Protein AF-A0A8T3ZNH2-F1 (afdb_monomer_lite)

Secondary structure (DSSP, 8-state):
-HHHHHHHHHHHHHHHHHHHHHHTTS-HHHHHHHHHHHHHHHHHHHHHHHHHHHHH---HHHHHHHHHHHHHHHHHHHHHHHHHHIIIII----SS-HHHHHHHHHHHHHHHHHHHHHGGGTTTS-HHHHHHHHHHHHHHHHHHHHHHHHH--S-HHHHHHHHHHHHHHHHHHHHHHHHHHHS-GGG-HHHHHHHHHHHHHHHHHHHHHHHHHTT---TT-GGGHHHHHHHHHHHHHHHHHHH-HHHHHHHHH--HHHHTT----HHHHHHHHHHHHHHHHHHHHHHHHTT-GGGS-HHHHHHHHHHHHHHHHHHHHHHHHHHHHHHHHHHHHHHHHHHHT---TTHHHHHHHHHHHHHHHHHHHHHHHHHHHHHHHHHHHHHHHHHHHHHHHTT--PEEE---EEEEETTS-B--S--B--PPTTPEEEEEEEPPTT--HHHHHHHHHHHH---EEEEEGGGGTPSSTTSEEEEESSHHHHHHHHTTT-SS----EEEEEE-SS--SSEEEEE--PPPTT--SEEEEEEEETTTTEEEEEEEEE-SGGG--HHHHHHHHHHHHHHHTT---BSSTTSTTSSEEEGGG-SB-HHHHHHHHHHHTT---SSB----

Radius of gyration: 33.75 Å; chains: 1; bounding box: 76×54×116 Å

Sequence (615 aa):
MAYRHNKILIFSLISIVVVIIAINFAEREITDLVANLLYIPVNLFFVITSVILTIRTKEKALRKFLVFYSVAAISWFVAEQYWTVLELVYHEEVFPSLADLFYLLGYVGLFGALVNIVFPRLRQISIDVKLLGIAISIFLLIPSIILTSTVLESDPLARGLSLSYPILDSGLLWFASVILMGFTWKKNELMHYLTFGILFFIIADTYFVVSSIDETYYVGNPFEIFWFWSYILFAFVAYRGIESASIFDNILKRTDADVRKVRFPLKYRIFLTTGTVVVTSMITISLLNSFKFSLLSPNEERVIIPAIYVSLIFVSISTITGLLFSKKHALLKSESEHVLTREIPSAQYEFTRIEKQIQILETRNKRNSTITLLGLIILAGVLITYSSLSFIESSESSRLAAGRFVIENLKGDKISTWVTWHVPKDEQLQVTIINSPGLSDERISVIKEAIVSERSIMLENSFVNKYPPNEKSMFYEGWEGALKSISEKTKYPIPTNFLVTTSEKSIGDIIIILSTAREADSTYGFTRSIADEESNQMLKSFITIYNVDSLNQVELAAIVRHEFGHALGLAHSTDSEDLMYPIFHSTHAVISECDLDAIISLYNGAKSTEVVCRH

Foldseek 3Di:
DVVVLVVVLVVLLVVLLCQLVVCVVPDQLSLQVVLLVVLQVLLVLLLVLLVVLLVPDPDPLVVQLSVLSNQLSVLLNVLSVVVSCCCVPVVDPDPPDPSLVSNVSNLRSNVSNLCSQPVVCVVLADPVLLVVLLLLLVLQLLVQLLLLVLQDDDDPVSSVSSSVLSNSL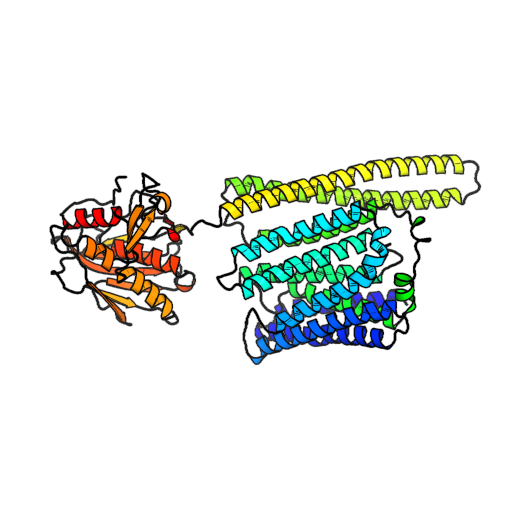SVLSSSLSCLLLVDDCVQQVLSPLQSQLSLLVSLLSLLCSLCVSVVNDDRSPSSCSSNSSSSSSSSSSSNVCVVPVVSVVCSNVDDPPVSVPPPPPSLLSLLVSLVSSLVSVVSSVVSVVVHDPVPDDPVCCVPLVVLLVVLSVLSVVLSVVSVVLSVVLVVLVVVLVVLVPDPDPCSVVSNVVSVVVNVVSVVVSVVSSVSNVVSSVVNVVSSVVVSVVVVVVSVFFDWAFADDEFEAEPVRDTDLWFAAAQDPPPDAFEEEEEDDPPDDPVLVVLLVCQAQPLDKDWDQCCLLVHPPRRHTDIWASHPLNLCVVCQVLAPGGHRNHYHYYYDNDPDTAEYEYEELAADPVRHFKYKYWYAHPVVSYTRHMYMYGYNSVPDDSLQSSLNSNQNVLVVRRAAAEPDASASRHSTYGSSSSTHGVLSSVRSRCSSNPHTDSYRYDDD

Structure (mmCIF, N/CA/C/O backbone):
data_AF-A0A8T3ZNH2-F1
#
_entry.id   AF-A0A8T3ZNH2-F1
#
loop_
_atom_site.group_PDB
_atom_site.id
_atom_site.type_symbol
_atom_site.label_atom_id
_atom_site.label_alt_id
_atom_site.label_comp_id
_atom_site.label_asym_id
_atom_site.label_entity_id
_atom_site.label_seq_id
_atom_site.pdbx_PDB_ins_code
_atom_site.Cartn_x
_atom_site.Cartn_y
_atom_site.Cartn_z
_atom_site.occupancy
_atom_site.B_iso_or_equiv
_atom_site.auth_seq_id
_atom_site.auth_comp_id
_atom_site.auth_asym_id
_atom_site.auth_atom_id
_atom_site.pdbx_PDB_model_num
ATOM 1 N N . MET A 1 1 ? -21.502 -16.708 33.341 1.00 50.91 1 MET A N 1
ATOM 2 C CA . MET A 1 1 ? -21.819 -16.425 31.920 1.00 50.91 1 MET A CA 1
ATOM 3 C C . MET A 1 1 ? -20.663 -15.772 31.172 1.00 50.91 1 MET A C 1
ATOM 5 O O . MET A 1 1 ? -20.176 -16.415 30.258 1.00 50.91 1 MET A O 1
ATOM 9 N N . ALA A 1 2 ? -20.144 -14.598 31.572 1.00 50.53 2 ALA A N 1
ATOM 10 C CA . ALA A 1 2 ? -19.050 -13.897 30.860 1.00 50.53 2 ALA A CA 1
ATOM 11 C C . ALA A 1 2 ? -17.840 -14.786 30.484 1.00 50.53 2 ALA A C 1
ATOM 13 O O . ALA A 1 2 ? -17.381 -14.768 29.347 1.00 50.53 2 ALA A O 1
ATOM 14 N N . TYR A 1 3 ? -17.403 -15.658 31.400 1.00 48.53 3 TYR A N 1
ATOM 15 C CA . TYR A 1 3 ? -16.307 -16.608 31.168 1.00 48.53 3 TYR A CA 1
ATOM 16 C C . TYR A 1 3 ? -16.572 -17.630 30.041 1.00 48.53 3 TYR A C 1
ATOM 18 O O . TYR A 1 3 ? -15.638 -18.075 29.384 1.00 48.53 3 TYR A O 1
ATOM 26 N N . ARG A 1 4 ? -17.836 -17.998 29.782 1.00 59.12 4 ARG A N 1
ATOM 27 C CA . ARG A 1 4 ? -18.210 -18.954 28.725 1.00 59.12 4 ARG A CA 1
ATOM 28 C C . ARG A 1 4 ? -18.182 -18.306 27.338 1.00 59.12 4 ARG A C 1
ATOM 30 O O . ARG A 1 4 ? -17.705 -18.934 26.404 1.00 59.12 4 ARG A O 1
ATOM 37 N N . HIS A 1 5 ? -18.624 -17.054 27.213 1.00 68.69 5 HIS A N 1
ATOM 38 C CA . HIS A 1 5 ? -18.629 -16.341 25.926 1.00 68.69 5 HIS A CA 1
ATOM 39 C C . HIS A 1 5 ? -17.213 -16.013 25.447 1.00 68.69 5 HIS A C 1
ATOM 41 O O . HIS A 1 5 ? -16.916 -16.180 24.270 1.00 68.69 5 HIS A O 1
ATOM 47 N N . ASN A 1 6 ? -16.312 -15.647 26.363 1.00 71.75 6 ASN A N 1
ATOM 48 C CA . ASN A 1 6 ? -14.915 -15.393 26.006 1.00 71.75 6 ASN A CA 1
ATOM 49 C C . ASN A 1 6 ? -14.210 -16.664 25.505 1.00 71.75 6 ASN A C 1
ATOM 51 O O . ASN A 1 6 ? -13.355 -16.571 24.634 1.00 71.75 6 ASN A O 1
ATOM 55 N N . LYS A 1 7 ? -14.598 -17.854 25.991 1.00 68.44 7 LYS A N 1
ATOM 56 C CA . LYS A 1 7 ? -14.098 -19.129 25.450 1.00 68.44 7 LYS A CA 1
ATOM 57 C C . LYS A 1 7 ? -14.568 -19.383 24.021 1.00 68.44 7 LYS A C 1
ATOM 59 O O . LYS A 1 7 ? -13.774 -19.872 23.233 1.00 68.44 7 LYS A O 1
ATOM 64 N N . ILE A 1 8 ? -15.821 -19.048 23.699 1.00 75.12 8 ILE A N 1
ATOM 65 C CA . ILE A 1 8 ? -16.356 -19.187 22.336 1.00 75.12 8 ILE A CA 1
ATOM 66 C C . ILE A 1 8 ? -15.584 -18.273 21.386 1.00 75.12 8 ILE A C 1
ATOM 68 O O . ILE A 1 8 ? -15.091 -18.752 20.376 1.00 75.12 8 ILE A O 1
ATOM 72 N N . LEU A 1 9 ? -15.390 -17.000 21.752 1.00 80.81 9 LEU A N 1
ATOM 73 C CA . LEU A 1 9 ? -14.593 -16.068 20.950 1.00 80.81 9 LEU A CA 1
ATOM 74 C C . LEU A 1 9 ? -13.163 -16.582 20.730 1.00 80.81 9 LEU A C 1
ATOM 76 O O . LEU A 1 9 ? -12.708 -16.649 19.595 1.00 80.81 9 LEU A O 1
ATOM 80 N N . ILE A 1 10 ? -12.464 -16.973 21.802 1.00 72.81 10 ILE A N 1
ATOM 81 C CA . ILE A 1 10 ? -11.091 -17.492 21.704 1.00 72.81 10 ILE A CA 1
ATOM 82 C C . ILE A 1 10 ? -11.045 -18.736 20.811 1.00 72.81 10 ILE A C 1
ATOM 84 O O . ILE A 1 10 ? -10.163 -18.847 19.966 1.00 72.81 10 ILE A O 1
ATOM 88 N N . PHE A 1 11 ? -12.006 -19.649 20.962 1.00 71.69 11 PHE A N 1
ATOM 89 C CA . PHE A 1 11 ? -12.100 -20.839 20.125 1.00 71.69 11 PHE A CA 1
ATOM 90 C C . PHE A 1 11 ? -12.319 -20.485 18.649 1.00 71.69 11 PHE A C 1
ATOM 92 O O . PHE A 1 11 ? -11.639 -21.051 17.799 1.00 71.69 11 PHE A O 1
ATOM 99 N N . SER A 1 12 ? -13.197 -19.527 18.335 1.00 78.12 12 SER A N 1
ATOM 100 C CA . SER A 1 12 ? -13.410 -19.052 16.962 1.00 78.12 12 SER A CA 1
ATOM 101 C C . SER A 1 12 ? -12.141 -18.447 16.359 1.00 78.12 12 SER A C 1
ATOM 103 O O . SER A 1 12 ? -11.773 -18.810 15.247 1.00 78.12 12 SER A O 1
ATOM 105 N N . LEU A 1 13 ? -11.429 -17.591 17.103 1.00 74.12 13 LEU A N 1
ATOM 106 C CA . LEU A 1 13 ? -10.175 -16.983 16.638 1.00 74.12 13 LEU A CA 1
ATOM 107 C C . LEU A 1 13 ? -9.089 -18.040 16.376 1.00 74.12 13 LEU A C 1
ATOM 109 O O . LEU A 1 13 ? -8.424 -17.983 15.345 1.00 74.12 13 LEU A O 1
ATOM 113 N N . ILE A 1 14 ? -8.938 -19.022 17.275 1.00 68.38 14 ILE A N 1
ATOM 114 C CA . ILE A 1 14 ? -7.989 -20.138 17.110 1.00 68.38 14 ILE A CA 1
ATOM 115 C C . ILE A 1 14 ? -8.393 -21.030 15.932 1.00 68.38 14 ILE A C 1
ATOM 117 O O . ILE A 1 14 ? -7.526 -21.484 15.194 1.00 68.38 14 ILE A O 1
ATOM 121 N N . SER A 1 15 ? -9.691 -21.267 15.732 1.00 74.25 15 SER A N 1
ATOM 122 C CA . SER A 1 15 ? -10.180 -22.103 14.630 1.00 74.25 15 SER A CA 1
ATOM 123 C C . SER A 1 15 ? -9.799 -21.517 13.271 1.00 74.25 15 SER A C 1
ATOM 125 O O . SER A 1 15 ? -9.337 -22.2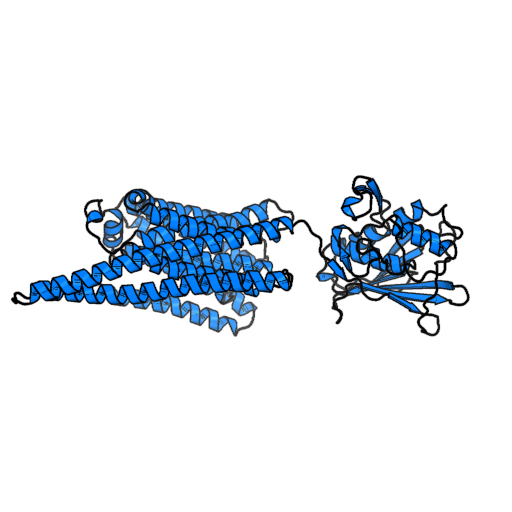63 12.418 1.00 74.25 15 SER A O 1
ATOM 127 N N . ILE A 1 16 ? -9.903 -20.193 13.094 1.00 81.62 16 ILE A N 1
ATOM 128 C CA . ILE A 1 16 ? -9.435 -19.516 11.873 1.00 81.62 16 ILE A CA 1
ATOM 129 C C . ILE A 1 16 ? -7.939 -19.735 11.654 1.00 81.62 16 ILE A C 1
ATOM 131 O O . ILE A 1 16 ? -7.541 -20.110 10.559 1.00 81.62 16 ILE A O 1
ATOM 135 N N . VAL A 1 17 ? -7.115 -19.563 12.694 1.00 70.31 17 VAL A N 1
ATOM 136 C CA . VAL A 1 17 ? -5.662 -19.787 12.592 1.00 70.31 17 VAL A CA 1
ATOM 137 C C . VAL A 1 17 ? -5.364 -21.211 12.139 1.00 70.31 17 VAL A C 1
ATOM 139 O O . VAL A 1 17 ? -4.562 -21.414 11.235 1.00 70.31 17 VAL A O 1
ATOM 142 N N . VAL A 1 18 ? -6.019 -22.199 12.753 1.00 68.19 18 VAL A N 1
ATOM 143 C CA . VAL A 1 18 ? -5.822 -23.611 12.408 1.00 68.19 18 VAL A CA 1
ATOM 144 C C . VAL A 1 18 ? -6.236 -23.883 10.964 1.00 68.19 18 VAL A C 1
ATOM 146 O O . VAL A 1 18 ? -5.489 -24.553 10.261 1.00 68.19 18 VAL A O 1
ATOM 149 N N . VAL A 1 19 ? -7.380 -23.357 10.513 1.00 73.25 19 VAL A N 1
ATOM 150 C CA . VAL A 1 19 ? -7.857 -23.540 9.134 1.00 73.25 19 VAL A CA 1
ATOM 151 C C . VAL A 1 19 ? -6.896 -22.897 8.135 1.00 73.25 19 VAL A C 1
ATOM 153 O O . VAL A 1 19 ? -6.424 -23.600 7.250 1.00 73.25 19 VAL A O 1
ATOM 156 N N . ILE A 1 20 ? -6.547 -21.617 8.306 1.00 73.06 20 ILE A N 1
ATOM 157 C CA . ILE A 1 20 ? -5.672 -20.892 7.370 1.00 73.06 20 ILE A CA 1
ATOM 158 C C . ILE A 1 20 ? -4.276 -21.523 7.303 1.00 73.06 20 ILE A C 1
ATOM 160 O O . ILE A 1 20 ? -3.748 -21.743 6.217 1.00 73.06 20 ILE A O 1
ATOM 164 N N . ILE A 1 21 ? -3.688 -21.896 8.443 1.00 70.12 21 ILE A N 1
ATOM 165 C CA . ILE A 1 21 ? -2.387 -22.576 8.444 1.00 70.12 21 ILE A CA 1
ATOM 166 C C . ILE A 1 21 ? -2.489 -23.952 7.777 1.00 70.12 21 ILE A C 1
ATOM 168 O O . ILE A 1 21 ? -1.598 -24.316 7.018 1.00 70.12 21 ILE A O 1
ATOM 172 N N . ALA A 1 22 ? -3.554 -24.718 8.036 1.00 63.59 22 ALA A N 1
ATOM 173 C CA . ALA A 1 22 ? -3.715 -26.052 7.463 1.00 63.59 22 ALA A CA 1
ATOM 174 C C . ALA A 1 22 ? -3.875 -26.023 5.936 1.00 63.59 22 ALA A C 1
ATOM 176 O O . ALA A 1 22 ? -3.264 -26.850 5.262 1.00 63.59 22 ALA A O 1
ATOM 177 N N . ILE A 1 23 ? -4.653 -25.081 5.389 1.00 70.1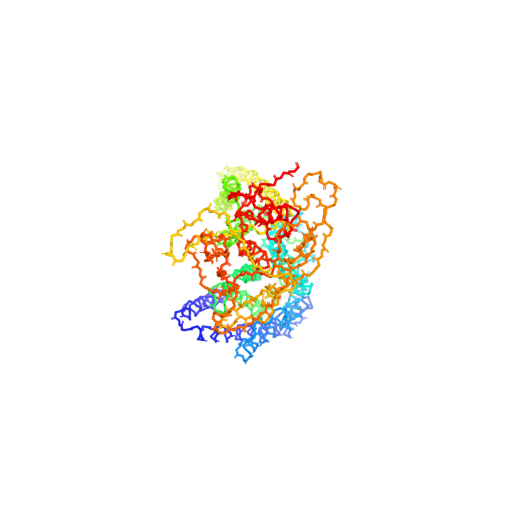2 23 ILE A N 1
ATOM 178 C CA . ILE A 1 23 ? -4.849 -24.985 3.933 1.00 70.12 23 ILE A CA 1
ATOM 179 C C . ILE A 1 23 ? -3.586 -24.537 3.203 1.00 70.12 23 ILE A C 1
ATOM 181 O O . ILE A 1 23 ? -3.370 -24.974 2.086 1.00 70.12 23 ILE A O 1
ATOM 185 N N . ASN A 1 24 ? -2.694 -23.785 3.853 1.00 70.19 24 ASN A N 1
ATOM 186 C CA . ASN A 1 24 ? -1.408 -23.391 3.265 1.00 70.19 24 ASN A CA 1
ATOM 187 C C . ASN A 1 24 ? -0.438 -24.577 3.046 1.00 70.19 24 ASN A C 1
ATOM 189 O O . ASN A 1 24 ? 0.597 -24.408 2.407 1.00 70.19 24 ASN A O 1
ATOM 193 N N . PHE A 1 25 ? -0.749 -25.776 3.557 1.00 69.81 25 PHE A N 1
ATOM 194 C CA . PHE A 1 25 ? -0.047 -27.022 3.209 1.00 69.81 25 PHE A CA 1
ATOM 195 C C . PHE A 1 25 ? -0.713 -27.798 2.059 1.00 69.81 25 PHE A C 1
ATOM 197 O O . PHE A 1 25 ? -0.198 -28.844 1.660 1.00 69.81 25 PHE A O 1
ATOM 204 N N . ALA A 1 26 ? -1.867 -27.341 1.571 1.00 68.25 26 ALA A N 1
ATOM 205 C CA . ALA A 1 26 ? -2.581 -27.934 0.448 1.00 68.25 26 ALA A CA 1
ATOM 206 C C . ALA A 1 26 ? -2.136 -27.311 -0.886 1.00 68.25 26 ALA A C 1
ATOM 208 O O . ALA A 1 26 ? -1.328 -26.385 -0.933 1.00 68.25 26 ALA A O 1
ATOM 209 N N . GLU A 1 27 ? -2.667 -27.840 -1.989 1.00 67.69 27 GLU A N 1
ATOM 210 C CA . GLU A 1 27 ? -2.472 -27.251 -3.313 1.00 67.69 27 GLU A CA 1
ATOM 211 C C . GLU A 1 27 ? -3.106 -25.854 -3.405 1.00 67.69 27 GLU A C 1
ATOM 213 O O . GLU A 1 27 ? -4.037 -25.512 -2.665 1.00 67.69 27 GLU A O 1
ATOM 218 N N . ARG A 1 28 ? -2.597 -25.047 -4.343 1.00 73.00 28 ARG A N 1
ATOM 219 C CA . ARG A 1 28 ? -2.987 -23.646 -4.532 1.00 73.00 28 ARG A CA 1
ATOM 220 C C . ARG A 1 28 ? -4.496 -23.478 -4.728 1.00 73.00 28 ARG A C 1
ATOM 222 O O . ARG A 1 28 ? -5.126 -22.740 -3.986 1.00 73.00 28 ARG A O 1
ATOM 229 N N . GLU A 1 29 ? -5.077 -24.271 -5.622 1.00 74.06 29 GLU A N 1
ATOM 230 C CA . GLU A 1 29 ? -6.511 -24.246 -5.937 1.00 74.06 29 GLU A CA 1
ATOM 231 C C . GLU A 1 29 ? -7.395 -24.540 -4.709 1.00 74.06 29 GLU A C 1
ATOM 233 O O . GLU A 1 29 ? -8.435 -23.916 -4.504 1.00 74.06 29 GLU A O 1
ATOM 238 N N . ILE A 1 30 ? -6.955 -25.453 -3.833 1.00 73.00 30 ILE A N 1
ATOM 239 C CA . ILE A 1 30 ? -7.661 -25.769 -2.582 1.00 73.00 30 ILE A CA 1
ATOM 240 C C . ILE A 1 30 ? -7.553 -24.600 -1.597 1.00 73.00 30 ILE A C 1
ATOM 242 O O . ILE A 1 30 ? -8.507 -24.317 -0.871 1.00 73.00 30 ILE A O 1
ATOM 246 N N . THR A 1 31 ? -6.404 -23.925 -1.565 1.00 72.06 31 THR A N 1
ATOM 247 C CA . THR A 1 31 ? -6.176 -22.754 -0.709 1.00 72.06 31 THR A CA 1
ATOM 248 C C . THR A 1 31 ? -7.115 -21.616 -1.097 1.00 72.06 31 THR A C 1
ATOM 250 O O . THR A 1 31 ? -7.853 -21.132 -0.235 1.00 72.06 31 THR A O 1
ATOM 253 N N . ASP A 1 32 ? -7.159 -21.272 -2.386 1.00 74.94 32 ASP A N 1
ATOM 254 C CA . ASP A 1 32 ? -7.989 -20.191 -2.931 1.00 74.94 32 ASP A CA 1
ATOM 255 C C . ASP A 1 32 ? -9.479 -20.471 -2.695 1.00 74.94 32 ASP A C 1
ATOM 257 O O . ASP A 1 32 ? -10.217 -19.622 -2.186 1.00 74.94 32 ASP A O 1
ATOM 261 N N . LEU A 1 33 ? -9.913 -21.708 -2.964 1.00 80.25 33 LEU A N 1
ATOM 262 C CA . LEU A 1 33 ? -11.291 -22.142 -2.753 1.00 80.25 33 LEU A CA 1
ATOM 263 C C . LEU A 1 33 ? -11.702 -22.068 -1.278 1.00 80.25 33 LEU A C 1
ATOM 265 O O . LEU A 1 33 ? -12.761 -21.528 -0.950 1.00 80.25 33 LEU A O 1
ATOM 269 N N . VAL A 1 34 ? -10.904 -22.639 -0.370 1.00 75.94 34 VAL A N 1
ATOM 270 C CA . VAL A 1 34 ? -11.276 -22.702 1.050 1.00 75.94 34 VAL A CA 1
ATOM 271 C C . VAL A 1 34 ? -11.229 -21.318 1.694 1.00 75.94 34 VAL A C 1
ATOM 273 O O . VAL A 1 34 ? -12.114 -21.015 2.496 1.00 75.94 34 VAL A O 1
ATOM 276 N N . ALA A 1 35 ? -10.252 -20.477 1.345 1.00 78.50 35 ALA A N 1
ATOM 277 C CA . ALA A 1 35 ? -10.151 -19.114 1.860 1.00 78.50 35 ALA A CA 1
ATOM 278 C C . ALA A 1 35 ? -11.368 -18.267 1.457 1.00 78.50 35 ALA A C 1
ATOM 280 O O . ALA A 1 35 ? -12.058 -17.738 2.332 1.00 78.50 35 ALA A O 1
ATOM 281 N N . ASN A 1 36 ? -11.718 -18.253 0.168 1.00 84.62 36 ASN A N 1
ATOM 282 C CA . ASN A 1 36 ? -12.907 -17.565 -0.336 1.00 84.62 36 ASN A CA 1
ATOM 283 C C . ASN A 1 36 ? -14.202 -18.063 0.325 1.00 84.62 36 ASN A C 1
ATOM 285 O O . ASN A 1 36 ? -15.022 -17.283 0.818 1.00 84.62 36 ASN A O 1
ATOM 289 N N . LEU A 1 37 ? -14.380 -19.385 0.419 1.00 84.19 37 LEU A N 1
ATOM 290 C CA . LEU A 1 37 ? -15.564 -19.964 1.057 1.00 84.19 37 LEU A CA 1
ATOM 291 C C . LEU A 1 37 ? -15.647 -19.665 2.560 1.00 84.19 37 LEU A C 1
ATOM 293 O O . LEU A 1 37 ? -16.749 -19.663 3.114 1.00 84.19 37 LEU A O 1
ATOM 297 N N . LEU A 1 38 ? -14.521 -19.403 3.233 1.00 85.88 38 LEU A N 1
ATOM 298 C CA . LEU A 1 38 ? -14.485 -19.075 4.658 1.00 85.88 38 LEU A CA 1
ATOM 299 C C . LEU A 1 38 ? -15.029 -17.669 4.949 1.00 85.88 38 LEU A C 1
ATOM 301 O O . LEU A 1 38 ? -15.623 -17.461 6.015 1.00 85.88 38 LEU A O 1
ATOM 305 N N . TYR A 1 39 ? -14.914 -16.724 4.008 1.00 86.88 39 TYR A N 1
ATOM 306 C CA . TYR A 1 39 ? -15.489 -15.381 4.156 1.00 86.88 39 TYR A CA 1
ATOM 307 C C . TYR A 1 39 ? -17.016 -15.408 4.240 1.00 86.88 39 TYR A C 1
ATOM 309 O O . TYR A 1 39 ? -17.599 -14.594 4.961 1.00 86.88 39 TYR A O 1
ATOM 317 N N . ILE A 1 40 ? -17.672 -16.384 3.600 1.00 86.06 40 ILE A N 1
ATOM 318 C CA . ILE A 1 40 ? -19.135 -16.511 3.588 1.00 86.06 40 ILE A CA 1
ATOM 319 C C . ILE A 1 40 ? -19.709 -16.666 5.010 1.00 86.06 40 ILE A C 1
ATOM 321 O O . ILE A 1 40 ? -20.443 -15.777 5.450 1.00 86.06 40 ILE A O 1
ATOM 325 N N . PRO A 1 41 ? -19.417 -17.739 5.779 1.00 84.69 41 PRO A N 1
ATOM 326 C CA . PRO A 1 41 ? -20.001 -17.919 7.106 1.00 84.69 41 PRO A CA 1
ATOM 327 C C . PRO A 1 41 ? -19.541 -16.853 8.108 1.00 84.69 41 PRO A C 1
ATOM 329 O O . PRO A 1 41 ? -20.324 -16.479 8.986 1.00 84.69 41 PRO A O 1
ATOM 332 N N . VAL A 1 42 ? -18.307 -16.347 7.992 1.00 87.81 42 VAL A N 1
ATOM 333 C CA . VAL A 1 42 ? -17.757 -15.337 8.910 1.00 87.81 42 VAL A CA 1
ATOM 334 C C . VAL A 1 42 ? -18.478 -13.997 8.743 1.00 87.81 42 VAL A C 1
ATOM 336 O O . VAL A 1 42 ? -19.018 -13.467 9.721 1.00 87.81 42 VAL A O 1
ATOM 339 N N . ASN A 1 43 ? -18.566 -13.478 7.516 1.00 90.81 43 ASN A N 1
ATOM 340 C CA . ASN A 1 43 ? -19.254 -12.215 7.251 1.00 90.81 43 ASN A CA 1
ATOM 341 C C . ASN A 1 43 ? -20.769 -12.337 7.407 1.00 90.81 43 ASN A C 1
ATOM 343 O O . ASN A 1 43 ? -21.408 -11.445 7.972 1.00 90.81 43 ASN A O 1
ATOM 347 N N . LEU A 1 44 ? -21.359 -13.466 7.007 1.00 88.19 44 LEU A N 1
ATOM 348 C CA . LEU A 1 44 ? -22.786 -13.700 7.204 1.00 88.19 44 LEU A CA 1
ATOM 349 C C . LEU A 1 44 ? -23.157 -13.690 8.694 1.00 88.19 44 LEU A C 1
ATOM 351 O O . LEU A 1 44 ? -24.193 -13.138 9.071 1.00 88.19 44 LEU A O 1
ATOM 355 N N . PHE A 1 45 ? -22.309 -14.238 9.570 1.00 90.44 45 PHE A N 1
ATOM 356 C CA . PHE A 1 45 ? -22.535 -14.167 11.013 1.00 90.44 45 PHE A CA 1
ATOM 357 C C . PHE A 1 45 ? -22.496 -12.723 11.536 1.00 90.44 45 PHE A C 1
ATOM 359 O O . PHE A 1 45 ? -23.325 -12.348 12.377 1.00 90.44 45 PHE A O 1
ATOM 366 N N . PHE A 1 46 ? -21.595 -11.887 11.010 1.00 95.38 46 PHE A N 1
ATOM 367 C CA . PHE A 1 46 ? -21.569 -10.460 11.329 1.00 95.38 46 PHE A CA 1
ATOM 368 C C . PHE A 1 46 ? -22.874 -9.764 10.910 1.00 95.38 46 PHE A C 1
ATOM 370 O O . PHE A 1 46 ? -23.522 -9.137 11.751 1.00 95.38 46 PHE A O 1
ATOM 377 N N . VAL A 1 47 ? -23.326 -9.972 9.669 1.00 96.25 47 VAL A N 1
ATOM 378 C CA . VAL A 1 47 ? -24.592 -9.424 9.148 1.00 96.25 47 VAL A CA 1
ATOM 379 C C . VAL A 1 47 ? -25.786 -9.858 9.997 1.00 96.25 47 VAL A C 1
ATOM 381 O O . VAL A 1 47 ? -26.585 -9.032 10.441 1.00 96.25 47 VAL A O 1
ATOM 384 N N . ILE A 1 48 ? -25.920 -11.160 10.256 1.00 92.56 48 ILE A N 1
ATOM 385 C CA . ILE A 1 48 ? -27.061 -11.709 10.995 1.00 92.56 48 ILE A CA 1
ATOM 386 C C . ILE A 1 48 ? -27.112 -11.117 12.405 1.00 92.56 48 ILE A C 1
ATOM 388 O O . ILE A 1 48 ? -28.168 -10.665 12.855 1.00 92.56 48 ILE A O 1
ATOM 392 N N . THR A 1 49 ? -25.983 -11.096 13.116 1.00 92.50 49 THR A N 1
ATOM 393 C CA . THR A 1 49 ? -25.951 -10.598 14.496 1.00 92.50 49 THR A CA 1
ATOM 394 C C . THR A 1 49 ? -26.207 -9.092 14.571 1.00 92.50 49 THR A C 1
ATOM 396 O O . THR A 1 49 ? -26.980 -8.654 15.430 1.00 92.50 49 THR A O 1
ATOM 399 N N . SER A 1 50 ? -25.642 -8.290 13.663 1.00 94.31 50 SER A N 1
ATOM 400 C CA . SER A 1 50 ? -25.871 -6.841 13.637 1.00 94.31 50 SER A CA 1
ATOM 401 C C . SER A 1 50 ? -27.330 -6.504 13.306 1.00 94.31 50 SER A C 1
ATOM 403 O O . SER A 1 50 ? -27.955 -5.698 14.005 1.00 94.31 50 SER A O 1
ATOM 405 N N . VAL A 1 51 ? -27.919 -7.171 12.309 1.00 94.62 51 VAL A N 1
ATOM 406 C CA . VAL A 1 51 ? -29.302 -6.931 11.869 1.00 94.62 51 VAL A CA 1
ATOM 407 C C . VAL A 1 51 ? -30.306 -7.392 12.925 1.00 94.62 51 VAL A C 1
ATOM 409 O O . VAL A 1 51 ? -31.204 -6.627 13.288 1.00 94.62 51 VAL A O 1
ATOM 412 N N . ILE A 1 52 ? -30.141 -8.595 13.491 1.00 92.00 52 ILE A N 1
ATOM 413 C CA . ILE A 1 52 ? -31.022 -9.091 14.561 1.00 92.00 52 ILE A CA 1
ATOM 414 C C . ILE A 1 52 ? -31.013 -8.128 15.747 1.00 92.00 52 ILE A C 1
ATOM 416 O O . ILE A 1 52 ? -32.078 -7.796 16.278 1.00 92.00 52 ILE A O 1
ATOM 420 N N . LEU A 1 53 ? -29.835 -7.656 16.165 1.00 90.00 53 LEU A N 1
ATOM 421 C CA . LEU A 1 53 ? -29.745 -6.704 17.265 1.00 90.00 53 LEU A CA 1
ATOM 422 C C . LEU A 1 53 ? -30.427 -5.373 16.920 1.00 90.00 53 LEU A C 1
ATOM 424 O O . LEU A 1 53 ? -31.160 -4.833 17.751 1.00 90.00 53 LEU A O 1
ATOM 428 N N . THR A 1 54 ? -30.241 -4.877 15.692 1.00 93.31 54 THR A N 1
ATOM 429 C CA . THR A 1 54 ? -30.889 -3.651 15.192 1.00 93.31 54 THR A CA 1
ATOM 430 C C . THR A 1 54 ? -32.411 -3.737 15.273 1.00 93.31 54 THR A C 1
ATOM 432 O O . THR A 1 54 ? -33.062 -2.776 15.685 1.00 93.31 54 THR A O 1
ATOM 435 N N . ILE A 1 55 ? -32.984 -4.886 14.905 1.00 92.38 55 ILE A N 1
ATOM 436 C CA . ILE A 1 55 ? -34.435 -5.119 14.917 1.00 92.38 55 ILE A CA 1
ATOM 437 C C . ILE A 1 55 ? -34.958 -5.271 16.349 1.00 92.38 55 ILE A C 1
ATOM 439 O O . ILE A 1 55 ? -36.027 -4.758 16.681 1.00 92.38 55 ILE A O 1
ATOM 443 N N . ARG A 1 56 ? -34.220 -5.979 17.213 1.00 88.44 56 ARG A N 1
ATOM 444 C CA . ARG A 1 56 ? -34.649 -6.261 18.592 1.00 88.44 56 ARG A CA 1
ATOM 445 C C . ARG A 1 56 ? -34.542 -5.055 19.515 1.00 88.44 56 ARG A C 1
ATOM 447 O O . ARG A 1 56 ? -35.292 -4.976 20.491 1.00 88.44 56 ARG A O 1
ATOM 454 N N . THR A 1 57 ? -33.611 -4.139 19.255 1.00 84.62 57 THR A N 1
ATOM 455 C CA . THR A 1 57 ? -33.425 -2.993 20.140 1.00 84.62 57 THR A CA 1
ATOM 456 C C . THR A 1 57 ? -34.584 -2.001 20.036 1.00 84.62 57 THR A C 1
ATOM 458 O O . THR A 1 57 ? -35.021 -1.602 18.957 1.00 84.62 57 THR A O 1
ATOM 461 N N . LYS A 1 58 ? -35.079 -1.562 21.195 1.00 84.12 58 LYS A N 1
ATOM 462 C CA . LYS A 1 58 ? -36.078 -0.487 21.303 1.00 84.12 58 LYS A CA 1
ATOM 463 C C . LYS A 1 58 ? -35.444 0.860 21.657 1.00 84.12 58 LYS A C 1
ATOM 465 O O . LYS A 1 58 ? -36.127 1.882 21.641 1.00 84.12 58 LYS A O 1
ATOM 470 N N . GLU A 1 59 ? -34.153 0.876 21.987 1.00 82.44 59 GLU A N 1
ATOM 471 C CA . GLU A 1 59 ? -33.448 2.078 22.425 1.00 82.44 59 GLU A CA 1
ATOM 472 C C . GLU A 1 59 ? -32.950 2.868 21.206 1.00 82.44 59 GLU A C 1
ATOM 474 O O . GLU A 1 59 ? -32.265 2.336 20.332 1.00 82.44 59 GLU A O 1
ATOM 479 N N . LYS A 1 60 ? -33.370 4.137 21.090 1.00 83.38 60 LYS A N 1
ATOM 480 C CA . LYS A 1 60 ? -33.185 4.932 19.861 1.00 83.38 60 LYS A CA 1
ATOM 481 C C . LYS A 1 60 ? -31.711 5.199 19.536 1.00 83.38 60 LYS A C 1
ATOM 483 O O . LYS A 1 60 ? -31.356 5.203 18.359 1.00 83.38 60 LYS A O 1
ATOM 488 N N . ALA A 1 61 ? -30.871 5.435 20.545 1.00 79.38 61 ALA A N 1
ATOM 489 C CA . ALA A 1 61 ? -29.458 5.753 20.341 1.00 79.38 61 ALA A CA 1
ATOM 490 C C . ALA A 1 61 ? -28.676 4.521 19.860 1.00 79.38 61 ALA A C 1
ATOM 492 O O . ALA A 1 61 ? -27.930 4.596 18.884 1.00 79.38 61 ALA A O 1
ATOM 493 N N . LEU A 1 62 ? -28.930 3.372 20.480 1.00 83.06 62 LEU A N 1
ATOM 494 C CA . LEU A 1 62 ? -28.396 2.068 20.127 1.00 83.06 62 LEU A CA 1
ATOM 495 C C . LEU A 1 62 ? -28.868 1.654 18.744 1.00 83.06 62 LEU A C 1
ATOM 497 O O . LEU A 1 62 ? -28.059 1.249 17.919 1.00 83.06 62 LEU A O 1
ATOM 501 N N . ARG A 1 63 ? -30.158 1.825 18.446 1.00 88.62 63 ARG A N 1
ATOM 502 C CA . ARG A 1 63 ? -30.694 1.539 17.114 1.00 88.62 63 ARG A CA 1
ATOM 503 C C . ARG A 1 63 ? -29.984 2.353 16.039 1.00 88.62 63 ARG A C 1
ATOM 505 O O . ARG A 1 63 ? -29.648 1.802 15.001 1.00 88.62 63 ARG A O 1
ATOM 512 N N . LYS A 1 64 ? -29.715 3.639 16.290 1.00 89.94 64 LYS A N 1
ATOM 513 C CA . LYS A 1 64 ? -28.989 4.489 15.340 1.00 89.94 64 LYS A CA 1
ATOM 514 C C . LYS A 1 64 ? -27.561 3.990 15.102 1.00 89.94 64 LYS A C 1
ATOM 516 O O . LYS A 1 64 ? -27.165 3.878 13.948 1.00 89.94 64 LYS A O 1
ATOM 521 N N . PHE A 1 65 ? -26.824 3.644 16.162 1.00 90.31 65 PHE A N 1
ATOM 522 C CA . PHE A 1 65 ? -25.508 2.999 16.045 1.00 90.31 65 PHE A CA 1
ATOM 523 C C . PHE A 1 65 ? -25.583 1.722 15.194 1.00 90.31 65 PHE A C 1
ATOM 525 O O . PHE A 1 65 ? -24.818 1.564 14.248 1.00 90.31 65 PHE A O 1
ATOM 532 N N . LEU A 1 66 ? -26.538 0.843 15.495 1.00 92.69 66 LEU A N 1
ATOM 533 C CA . LEU A 1 66 ? -26.644 -0.473 14.869 1.00 92.69 66 LEU A CA 1
ATOM 534 C C . LEU A 1 66 ? -27.130 -0.441 13.421 1.00 92.69 66 LEU A C 1
ATOM 536 O O . LEU A 1 66 ? -26.769 -1.331 12.659 1.00 92.69 66 LEU A O 1
ATOM 540 N N . VAL A 1 67 ? -27.907 0.570 13.021 1.00 95.94 67 VAL A N 1
ATOM 541 C CA . VAL A 1 67 ? -28.257 0.780 11.607 1.00 95.94 67 VAL A CA 1
ATOM 542 C C . VAL A 1 67 ? -26.986 1.005 10.796 1.00 95.94 67 VAL A C 1
ATOM 544 O O . VAL A 1 67 ? -26.743 0.275 9.844 1.00 95.94 67 VAL A O 1
ATOM 547 N N . PHE A 1 68 ? -26.136 1.944 11.216 1.00 97.31 68 PHE A N 1
ATOM 548 C CA . PHE A 1 68 ? -24.851 2.188 10.560 1.00 97.31 68 PHE A CA 1
ATOM 549 C C . PHE A 1 68 ? -23.919 0.971 10.637 1.00 97.31 68 PHE A C 1
ATOM 551 O O . PHE A 1 68 ? -23.291 0.608 9.648 1.00 97.31 68 PHE A O 1
ATOM 558 N N . TYR A 1 69 ? -23.900 0.283 11.780 1.00 96.25 69 TYR A N 1
ATOM 559 C CA . TYR A 1 69 ? -23.110 -0.935 11.954 1.00 96.25 69 TYR A CA 1
ATOM 560 C C . TYR A 1 69 ? -23.571 -2.084 11.045 1.00 96.25 69 TYR A C 1
ATOM 562 O O . TYR A 1 69 ? -22.751 -2.827 10.519 1.00 96.25 69 TYR A O 1
ATOM 570 N N . SER A 1 70 ? -24.879 -2.203 10.809 1.00 97.75 70 SER A N 1
ATOM 571 C CA . SER A 1 70 ? -25.442 -3.187 9.881 1.00 97.75 70 SER A CA 1
ATOM 572 C C . SER A 1 70 ? -25.209 -2.802 8.425 1.00 97.75 70 SER A C 1
ATOM 574 O O . SER A 1 70 ? -25.008 -3.691 7.611 1.00 97.75 70 SER A O 1
ATOM 576 N N . VAL A 1 71 ? -25.188 -1.505 8.094 1.00 98.25 71 VAL A N 1
ATOM 577 C CA . VAL A 1 71 ? -24.747 -1.041 6.768 1.00 98.25 71 VAL A CA 1
ATOM 578 C C . VAL A 1 71 ? -23.300 -1.461 6.523 1.00 98.25 71 VAL A C 1
ATOM 580 O O . VAL A 1 71 ? -23.016 -1.974 5.450 1.00 98.25 71 VAL A O 1
ATOM 583 N N . ALA A 1 72 ? -22.413 -1.327 7.516 1.00 98.06 72 ALA A N 1
ATOM 584 C CA . ALA A 1 72 ? -21.037 -1.804 7.389 1.00 98.06 72 ALA A CA 1
ATOM 585 C C . ALA A 1 72 ? -20.979 -3.311 7.093 1.00 98.06 72 ALA A C 1
ATOM 587 O O . ALA A 1 72 ? -20.375 -3.728 6.110 1.00 98.06 72 ALA A O 1
ATOM 588 N N . ALA A 1 73 ? -21.681 -4.110 7.906 1.00 98.00 73 ALA A N 1
ATOM 589 C CA . ALA A 1 73 ? -21.716 -5.562 7.766 1.00 98.00 73 ALA A CA 1
ATOM 590 C C . ALA A 1 73 ? -22.268 -6.018 6.407 1.00 98.00 73 ALA A C 1
ATOM 592 O O . ALA A 1 73 ? -21.689 -6.892 5.771 1.00 98.00 73 ALA A O 1
ATOM 593 N N . ILE A 1 74 ? -23.387 -5.434 5.961 1.00 98.38 74 ILE A N 1
ATOM 594 C CA . ILE A 1 74 ? -24.029 -5.801 4.692 1.00 98.38 74 ILE A CA 1
ATOM 595 C C . ILE A 1 74 ? -23.132 -5.420 3.516 1.00 98.38 74 ILE A C 1
ATOM 597 O O . ILE A 1 74 ? -22.951 -6.238 2.621 1.00 98.38 74 ILE A O 1
ATOM 601 N N . SER A 1 75 ? -22.562 -4.212 3.520 1.00 98.31 75 SER A N 1
ATOM 602 C CA . SER A 1 75 ? -21.705 -3.755 2.426 1.00 98.31 75 SER A CA 1
ATOM 603 C C . SER A 1 75 ? -20.456 -4.625 2.296 1.00 98.31 75 SER A C 1
ATOM 605 O O . SER A 1 75 ? -20.185 -5.111 1.207 1.00 98.31 75 SER A O 1
ATOM 607 N N . TRP A 1 76 ? -19.754 -4.914 3.396 1.00 97.31 76 TRP A N 1
ATOM 608 C CA . TRP A 1 76 ? -18.589 -5.801 3.345 1.00 97.31 76 TRP A CA 1
ATOM 609 C C . TRP A 1 76 ? -18.951 -7.233 2.964 1.00 97.31 76 TRP A C 1
ATOM 611 O O . TRP A 1 76 ? -18.259 -7.814 2.145 1.00 97.31 76 TRP A O 1
ATOM 621 N N . PHE A 1 77 ? -20.074 -7.782 3.438 1.00 97.06 77 PHE A N 1
ATOM 622 C CA . PHE A 1 77 ? -20.528 -9.087 2.953 1.00 97.06 77 PHE A CA 1
ATOM 623 C C . PHE A 1 77 ? -20.736 -9.087 1.432 1.00 97.06 77 PHE A C 1
ATOM 625 O O . PHE A 1 77 ? -20.252 -9.988 0.760 1.00 97.06 77 PHE A O 1
ATOM 632 N N . VAL A 1 78 ? -21.417 -8.076 0.881 1.00 97.25 78 VAL A N 1
ATOM 633 C CA . VAL A 1 78 ? -21.644 -7.971 -0.571 1.00 97.25 78 VAL A CA 1
ATOM 634 C C . VAL A 1 78 ? -20.331 -7.814 -1.340 1.00 97.25 78 VAL A C 1
ATOM 636 O O . VAL A 1 78 ? -20.181 -8.465 -2.370 1.00 97.25 78 VAL A O 1
ATOM 639 N N . ALA A 1 79 ? -19.394 -7.003 -0.841 1.00 95.94 79 ALA A N 1
ATOM 640 C CA . ALA A 1 79 ? -18.075 -6.824 -1.447 1.00 95.94 79 ALA A CA 1
ATOM 641 C C . ALA A 1 79 ? -17.320 -8.159 -1.544 1.00 95.94 79 ALA A C 1
ATOM 643 O O . ALA A 1 79 ? -16.927 -8.562 -2.632 1.00 95.94 79 ALA A O 1
ATOM 644 N N . GLU A 1 80 ? -17.251 -8.891 -0.432 1.00 93.06 80 GLU A N 1
ATOM 645 C CA . GLU A 1 80 ? -16.596 -10.200 -0.342 1.00 93.06 80 GLU A CA 1
ATOM 646 C C . GLU A 1 80 ? -17.255 -11.232 -1.259 1.00 93.06 80 GLU A C 1
ATOM 648 O O . GLU A 1 80 ? -16.578 -11.965 -1.965 1.00 93.06 80 GLU A O 1
ATOM 653 N N . GLN A 1 81 ? -18.594 -11.272 -1.317 1.00 94.19 81 GLN A N 1
ATOM 654 C CA . GLN A 1 81 ? -19.278 -12.195 -2.232 1.00 94.19 81 GLN A CA 1
ATOM 655 C C . GLN A 1 81 ? -19.021 -11.846 -3.700 1.00 94.19 81 GLN A C 1
ATOM 657 O O . GLN A 1 81 ? -18.950 -12.743 -4.537 1.00 94.19 81 GLN A O 1
ATOM 662 N N . TYR A 1 82 ? -18.911 -10.556 -4.022 1.00 93.50 82 TYR A N 1
ATOM 663 C CA . TYR A 1 82 ? -18.586 -10.117 -5.372 1.00 93.50 82 TYR A CA 1
ATOM 664 C C . TYR A 1 82 ? -17.149 -10.502 -5.740 1.00 93.50 82 TYR A C 1
ATOM 666 O O . TYR A 1 82 ? -16.942 -11.075 -6.806 1.00 93.50 82 TYR A O 1
ATOM 674 N N . TRP A 1 83 ? -16.192 -10.254 -4.839 1.00 87.62 83 TRP A N 1
ATOM 675 C CA . TRP A 1 83 ? -14.792 -10.645 -5.007 1.00 87.62 83 TRP A CA 1
ATOM 676 C C . TRP A 1 83 ? -14.645 -12.157 -5.204 1.00 87.62 83 TRP A C 1
ATOM 678 O O . TRP A 1 83 ? -14.092 -12.593 -6.207 1.00 87.62 83 TRP A O 1
ATOM 688 N N . THR A 1 84 ? -15.269 -12.965 -4.340 1.00 87.38 84 THR A N 1
ATOM 689 C CA . THR A 1 84 ? -15.269 -14.429 -4.468 1.00 87.38 84 THR A CA 1
ATOM 690 C C . THR A 1 84 ? -15.799 -14.907 -5.822 1.00 87.38 84 THR A C 1
ATOM 692 O O . THR A 1 84 ? -15.301 -15.888 -6.368 1.00 87.38 84 THR A O 1
ATOM 695 N N . VAL A 1 85 ? -16.816 -14.245 -6.384 1.00 89.31 85 VAL A N 1
ATOM 696 C CA . VAL A 1 85 ? -17.337 -14.597 -7.713 1.00 89.31 85 VAL A CA 1
ATOM 697 C C . VAL A 1 85 ? -16.357 -14.199 -8.818 1.00 89.31 85 VAL A C 1
ATOM 699 O O . VAL A 1 85 ? -16.149 -14.993 -9.734 1.00 89.31 85 VAL A O 1
ATOM 702 N N . LEU A 1 86 ? -15.751 -13.009 -8.750 1.00 84.56 86 LEU A N 1
ATOM 703 C CA . LEU A 1 86 ? -14.719 -12.601 -9.710 1.00 84.56 86 LEU A CA 1
ATOM 704 C C . LEU A 1 86 ? -13.556 -13.594 -9.738 1.00 84.56 86 LEU A C 1
ATOM 706 O O . LEU A 1 86 ? -13.166 -14.055 -10.806 1.00 84.56 86 LEU A O 1
ATOM 710 N N . GLU A 1 87 ? -13.074 -13.992 -8.569 1.00 83.06 87 GLU A N 1
ATOM 711 C CA . GLU A 1 87 ? -11.896 -14.840 -8.454 1.00 83.06 87 GLU A CA 1
ATOM 712 C C . GLU A 1 87 ? -12.186 -16.314 -8.788 1.00 83.06 87 GLU A C 1
ATOM 714 O O . GLU A 1 87 ? -11.509 -16.914 -9.623 1.00 83.06 87 GLU A O 1
ATOM 719 N N . LEU A 1 88 ? -13.219 -16.914 -8.181 1.00 82.62 88 LEU A N 1
ATOM 720 C CA . LEU A 1 88 ? -13.484 -18.351 -8.334 1.00 82.62 88 LEU A CA 1
ATOM 721 C C . LEU A 1 88 ? -14.252 -18.711 -9.609 1.00 82.62 88 LEU A C 1
ATOM 723 O O . LEU A 1 88 ? -14.171 -19.856 -10.050 1.00 82.62 88 LEU A O 1
ATOM 727 N N . VAL A 1 89 ? -15.062 -17.795 -10.152 1.00 87.75 89 VAL A N 1
ATOM 728 C CA . VAL A 1 89 ? -15.926 -18.078 -11.314 1.00 87.75 89 VAL A CA 1
ATOM 729 C C . VAL A 1 89 ? -15.383 -17.435 -12.579 1.00 87.75 89 VAL A C 1
ATOM 731 O O . VAL A 1 89 ? -15.353 -18.088 -13.620 1.00 87.75 89 VAL A O 1
ATOM 734 N N . TYR A 1 90 ? -14.999 -16.159 -12.504 1.00 80.19 90 TYR A N 1
ATOM 735 C CA . TYR A 1 90 ? -14.495 -15.430 -13.667 1.00 80.19 90 TYR A CA 1
ATOM 736 C C . TYR A 1 90 ? -12.974 -15.536 -13.825 1.00 80.19 90 TYR A C 1
ATOM 738 O O . TYR A 1 90 ? -12.491 -15.349 -14.936 1.00 80.19 90 TYR A O 1
ATOM 746 N N . HIS A 1 91 ? -12.243 -15.916 -12.769 1.00 77.81 91 HIS A N 1
ATOM 747 C CA . HIS A 1 91 ? -10.778 -15.961 -12.746 1.00 77.81 91 HIS A CA 1
ATOM 748 C C . HIS A 1 91 ? -10.143 -14.619 -13.147 1.00 77.81 91 HIS A C 1
ATOM 750 O O . HIS A 1 91 ? -9.146 -14.580 -13.866 1.00 77.81 91 HIS A O 1
ATOM 756 N N . GLU A 1 92 ? -10.749 -13.517 -12.697 1.00 73.69 92 GLU A N 1
ATOM 757 C CA . GLU A 1 92 ? -10.307 -12.154 -12.993 1.00 73.69 92 GLU A CA 1
ATOM 758 C C . GLU A 1 92 ? -9.875 -11.424 -11.714 1.00 73.69 92 GLU A C 1
ATOM 760 O O . GLU A 1 92 ? -10.652 -11.297 -10.767 1.00 73.69 92 GLU A O 1
ATOM 765 N N . GLU A 1 93 ? -8.665 -10.862 -11.730 1.00 68.31 93 GLU A N 1
ATOM 766 C CA . GLU A 1 93 ? -8.150 -9.945 -10.706 1.00 68.31 93 GLU A CA 1
ATOM 767 C C . GLU A 1 93 ? -8.220 -8.503 -11.224 1.00 68.31 93 GLU A C 1
ATOM 769 O O . GLU A 1 93 ? -7.228 -7.877 -11.592 1.00 68.31 93 GLU A O 1
ATOM 774 N N . VAL A 1 94 ? -9.440 -7.976 -11.323 1.00 73.69 94 VAL A N 1
ATOM 775 C CA . VAL A 1 94 ? -9.681 -6.603 -11.783 1.00 73.69 94 VAL A CA 1
ATOM 776 C C . VAL A 1 94 ? -9.690 -5.640 -10.601 1.00 73.69 94 VAL A C 1
ATOM 778 O O . VAL A 1 94 ? -10.622 -5.636 -9.802 1.00 73.69 94 VAL A O 1
ATOM 781 N N . PHE A 1 95 ? -8.683 -4.772 -10.525 1.00 74.62 95 PHE A N 1
ATOM 782 C CA . PHE A 1 95 ? -8.695 -3.586 -9.674 1.00 74.62 95 PHE A CA 1
ATOM 783 C C . PHE A 1 95 ? -8.576 -2.341 -10.557 1.00 74.62 95 PHE A C 1
ATOM 785 O O . PHE A 1 95 ? -7.654 -2.263 -11.370 1.00 74.62 95 PHE A O 1
ATOM 792 N N . PRO A 1 96 ? -9.455 -1.341 -10.412 1.00 84.06 96 PRO A N 1
ATOM 793 C CA . PRO A 1 96 ? -10.593 -1.251 -9.495 1.00 84.06 96 PRO A CA 1
ATOM 794 C C . PRO A 1 96 ? -11.839 -2.014 -9.981 1.00 84.06 96 PRO A C 1
ATOM 796 O O . PRO A 1 96 ? -12.057 -2.181 -11.179 1.00 84.06 96 PRO A O 1
ATOM 799 N N . SER A 1 97 ? -12.703 -2.427 -9.050 1.00 88.81 97 SER A N 1
ATOM 800 C CA . SER A 1 97 ? -13.900 -3.243 -9.304 1.00 88.81 97 SER A CA 1
ATOM 801 C C . SER A 1 97 ? -15.179 -2.661 -8.684 1.00 88.81 97 SER A C 1
ATOM 803 O O . SER A 1 97 ? -15.170 -1.690 -7.925 1.00 88.81 97 SER A O 1
ATOM 805 N N . LEU A 1 98 ? -16.327 -3.297 -8.956 1.00 90.06 98 LEU A N 1
ATOM 806 C CA . LEU A 1 98 ? -17.574 -2.968 -8.259 1.00 90.06 98 LEU A CA 1
ATOM 807 C C . LEU A 1 98 ? -17.541 -3.370 -6.769 1.00 90.06 98 LEU A C 1
ATOM 809 O O . LEU A 1 98 ? -18.300 -2.798 -5.985 1.00 90.06 98 LEU A O 1
ATOM 813 N N . ALA A 1 99 ? -16.670 -4.303 -6.355 1.00 92.25 99 ALA A N 1
ATOM 814 C CA . ALA A 1 99 ? -16.504 -4.647 -4.940 1.00 92.25 99 ALA A CA 1
ATOM 815 C C . ALA A 1 99 ? -15.979 -3.450 -4.135 1.00 92.25 99 ALA A C 1
ATOM 817 O O . ALA A 1 99 ? -16.468 -3.208 -3.031 1.00 92.25 99 ALA A O 1
ATOM 818 N N . ASP A 1 100 ? -15.087 -2.636 -4.712 1.00 92.56 100 ASP A N 1
ATOM 819 C CA . ASP A 1 100 ? -14.513 -1.443 -4.072 1.00 92.56 100 ASP A CA 1
ATOM 820 C C . ASP A 1 100 ? -15.579 -0.434 -3.634 1.00 92.56 100 ASP A C 1
ATOM 822 O O . ASP A 1 100 ? -15.495 0.156 -2.554 1.00 92.56 100 ASP A O 1
ATOM 826 N N . LEU A 1 101 ? -16.650 -0.285 -4.420 1.00 94.25 101 LEU A N 1
ATOM 827 C CA . LEU A 1 101 ? -17.793 0.539 -4.029 1.00 94.25 101 LEU A CA 1
ATOM 828 C C . LEU A 1 101 ? -18.401 0.050 -2.706 1.00 94.25 101 LEU A C 1
ATOM 830 O O . LEU A 1 101 ? -18.700 0.851 -1.817 1.00 94.25 101 LEU A O 1
ATOM 834 N N . PHE A 1 102 ? -18.588 -1.261 -2.565 1.00 96.75 102 PHE A N 1
ATOM 835 C CA . PHE A 1 102 ? -19.159 -1.861 -1.365 1.00 96.75 102 PHE A CA 1
ATOM 836 C C . PHE A 1 102 ? -18.164 -1.884 -0.197 1.00 96.75 102 PHE A C 1
ATOM 838 O O . PHE A 1 102 ? -18.575 -1.640 0.941 1.00 96.75 102 PHE A O 1
ATOM 845 N N . TYR A 1 103 ? -16.863 -2.054 -0.449 1.00 95.62 103 TYR A N 1
ATOM 846 C CA . TYR A 1 103 ? -15.834 -1.884 0.577 1.00 95.62 103 TYR A CA 1
ATOM 847 C C . TYR A 1 103 ? -15.865 -0.472 1.178 1.00 95.62 103 TYR A C 1
ATOM 849 O O . TYR A 1 103 ? -15.969 -0.321 2.402 1.00 95.62 103 TYR A O 1
ATOM 857 N N . LEU A 1 104 ? -15.911 0.565 0.335 1.00 96.38 104 LEU A N 1
ATOM 858 C CA . LEU A 1 104 ? -16.014 1.963 0.768 1.00 96.38 104 LEU A CA 1
ATOM 859 C C . LEU A 1 104 ? -17.343 2.280 1.472 1.00 96.38 104 LEU A C 1
ATOM 861 O O . LEU A 1 104 ? -17.362 2.985 2.486 1.00 96.38 104 LEU A O 1
ATOM 865 N N . LEU A 1 105 ? -18.470 1.736 1.001 1.00 97.50 105 LEU A N 1
ATOM 866 C CA . LEU A 1 105 ? -19.752 1.856 1.710 1.00 97.50 105 LEU A CA 1
ATOM 867 C C . LEU A 1 105 ? -19.704 1.202 3.098 1.00 97.50 105 LEU A C 1
ATOM 869 O O . LEU A 1 105 ? -20.348 1.686 4.037 1.00 97.50 105 LEU A O 1
ATOM 873 N N . GLY A 1 106 ? -18.916 0.137 3.249 1.00 97.62 106 GLY A N 1
ATOM 874 C CA . GLY A 1 106 ? -18.639 -0.489 4.534 1.00 97.62 106 GLY A CA 1
ATOM 875 C C . GLY A 1 106 ? -17.961 0.468 5.516 1.00 97.62 106 GLY A C 1
ATOM 876 O O . GLY A 1 106 ? -18.450 0.656 6.637 1.00 97.62 106 GLY A O 1
ATOM 877 N N . TYR A 1 107 ? -16.923 1.180 5.060 1.00 97.38 107 TYR A N 1
ATOM 878 C CA . TYR A 1 107 ? -16.277 2.252 5.824 1.00 97.38 107 TYR A CA 1
ATOM 879 C C . TYR A 1 107 ? -17.266 3.344 6.243 1.00 97.38 107 TYR A C 1
ATOM 881 O O . TYR A 1 107 ? -17.300 3.723 7.416 1.00 97.38 107 TYR A O 1
ATOM 889 N N . VAL A 1 108 ? -18.119 3.822 5.328 1.00 97.56 108 VAL A N 1
ATOM 890 C CA . VAL A 1 108 ? -19.152 4.831 5.639 1.00 97.56 108 VAL A CA 1
ATOM 891 C C . VAL A 1 108 ? -20.076 4.346 6.761 1.00 97.56 108 VAL A C 1
ATOM 893 O O . VAL A 1 108 ? -20.364 5.095 7.704 1.00 97.56 108 VAL A O 1
ATOM 896 N N . GLY A 1 109 ? -20.508 3.084 6.702 1.00 97.94 109 GLY A N 1
ATOM 897 C CA . GLY A 1 109 ? -21.285 2.446 7.762 1.00 97.94 109 GLY A CA 1
ATOM 898 C C . GLY A 1 109 ? -20.540 2.436 9.099 1.00 97.94 109 GLY A C 1
ATOM 899 O O . GLY A 1 109 ? -21.073 2.882 10.118 1.00 97.94 109 GLY A O 1
ATOM 900 N N . LEU A 1 110 ? -19.283 1.994 9.117 1.00 97.31 110 LEU A N 1
ATOM 901 C CA . LEU A 1 110 ? -18.512 1.891 10.355 1.00 97.31 110 LEU A CA 1
ATOM 902 C C . LEU A 1 110 ? -18.211 3.269 10.967 1.00 97.31 110 LEU A C 1
ATOM 904 O O . LEU A 1 110 ? -18.406 3.457 12.172 1.00 97.31 110 LEU A O 1
ATOM 908 N N . PHE A 1 111 ? -17.833 4.262 10.158 1.00 97.50 111 PHE A N 1
ATOM 909 C CA . PHE A 1 111 ? -17.672 5.649 10.605 1.00 97.50 111 PHE A CA 1
ATOM 910 C C . PHE A 1 111 ? -18.965 6.205 11.192 1.00 97.50 111 PHE A C 1
ATOM 912 O O . PHE A 1 111 ? -18.952 6.776 12.285 1.00 97.50 111 PHE A O 1
ATOM 919 N N . GLY A 1 112 ? -20.097 5.996 10.513 1.00 96.25 112 GLY A N 1
ATOM 920 C CA . GLY A 1 112 ? -21.407 6.388 11.021 1.00 96.25 112 GLY A CA 1
ATOM 921 C C . GLY A 1 112 ? -21.681 5.785 12.400 1.00 96.25 112 GLY A C 1
ATOM 922 O O . GLY A 1 112 ? -22.124 6.486 13.315 1.00 96.25 112 GLY A O 1
ATOM 923 N N . ALA A 1 113 ? -21.349 4.510 12.599 1.00 94.12 113 ALA A N 1
ATOM 924 C CA . ALA A 1 113 ? -21.492 3.838 13.882 1.00 94.12 113 ALA A CA 1
ATOM 925 C C . ALA A 1 113 ? -20.582 4.487 14.952 1.00 94.12 113 ALA A C 1
ATOM 927 O O . ALA A 1 113 ? -21.057 4.928 16.005 1.00 94.12 113 ALA A O 1
ATOM 928 N N . LEU A 1 114 ? -19.291 4.650 14.662 1.00 93.06 114 LEU A N 1
ATOM 929 C CA . LEU A 1 114 ? -18.305 5.220 15.588 1.00 93.06 114 LEU A CA 1
ATOM 930 C C . LEU A 1 114 ? -18.613 6.670 15.979 1.00 93.06 114 LEU A C 1
ATOM 932 O O . LEU A 1 114 ? -18.526 7.014 17.160 1.00 93.06 114 LEU A O 1
ATOM 936 N N . VAL A 1 115 ? -19.053 7.505 15.035 1.00 92.62 115 VAL A N 1
ATOM 937 C CA . VAL A 1 115 ? -19.471 8.893 15.290 1.00 92.62 115 VAL A CA 1
ATOM 938 C C . VAL A 1 115 ? -20.583 8.944 16.336 1.00 92.62 115 VAL A C 1
ATOM 940 O O . VAL A 1 115 ? -20.501 9.734 17.278 1.00 92.62 115 VAL A O 1
ATOM 943 N N . ASN A 1 116 ? -21.590 8.069 16.243 1.00 87.12 116 ASN A N 1
ATOM 944 C CA . ASN A 1 116 ? -22.699 8.047 17.205 1.00 87.12 116 ASN A CA 1
ATOM 945 C C . ASN A 1 116 ? -22.248 7.689 18.634 1.00 87.12 116 ASN A C 1
ATOM 947 O O . ASN A 1 116 ? -22.874 8.131 19.600 1.00 87.12 116 ASN A O 1
ATOM 951 N N . ILE A 1 117 ? -21.160 6.931 18.793 1.00 82.50 117 ILE A N 1
ATOM 952 C CA . ILE A 1 117 ? -20.618 6.577 20.112 1.00 82.50 117 ILE A CA 1
ATOM 953 C C . ILE A 1 117 ? -19.630 7.632 20.616 1.00 82.50 117 ILE A C 1
ATOM 955 O O . ILE A 1 117 ? -19.712 8.055 21.774 1.00 82.50 117 ILE A O 1
ATOM 959 N N . VAL A 1 118 ? -18.691 8.058 19.776 1.00 84.50 118 VAL A N 1
ATOM 960 C CA . VAL A 1 118 ? -17.521 8.833 20.201 1.00 84.50 118 VAL A CA 1
ATOM 961 C C . VAL A 1 118 ? -17.811 10.330 20.254 1.00 84.50 118 VAL A C 1
ATOM 963 O O . VAL A 1 118 ? -17.468 10.969 21.251 1.00 84.50 118 VAL A O 1
ATOM 966 N N . PHE A 1 119 ? -18.487 10.906 19.254 1.00 86.81 119 PHE A N 1
ATOM 967 C CA . PHE A 1 119 ? -18.656 12.365 19.156 1.00 86.81 119 PHE A CA 1
ATOM 968 C C . PHE A 1 119 ? -19.413 12.982 20.337 1.00 86.81 119 PHE A C 1
ATOM 970 O O . PHE A 1 119 ? -18.925 13.978 20.880 1.00 86.81 119 PHE A O 1
ATOM 977 N N . PRO A 1 120 ? -20.517 12.383 20.833 1.00 82.44 120 PRO A N 1
ATOM 978 C CA . PRO A 1 120 ? -21.195 12.881 22.030 1.00 82.44 120 PRO A CA 1
ATOM 979 C C . PRO A 1 120 ? -20.295 12.945 23.275 1.00 82.44 120 PRO A C 1
ATOM 981 O O . PRO A 1 120 ? -20.611 13.652 24.227 1.00 82.44 120 PRO A O 1
ATOM 984 N N . ARG A 1 121 ? -19.168 12.221 23.277 1.00 76.75 121 ARG A N 1
ATOM 985 C CA . ARG A 1 121 ? -18.255 12.064 24.418 1.00 76.75 121 ARG A CA 1
ATOM 986 C C . ARG A 1 121 ? -16.921 12.792 24.237 1.00 76.75 121 ARG A C 1
ATOM 988 O O . ARG A 1 121 ? -16.145 12.865 25.186 1.00 76.75 121 ARG A O 1
ATOM 995 N N . LEU A 1 122 ? -16.651 13.409 23.082 1.00 77.75 122 LEU A N 1
ATOM 996 C CA . LEU A 1 122 ? -15.374 14.094 22.812 1.00 77.75 122 LEU A CA 1
ATOM 997 C C . LEU A 1 122 ? -15.067 15.254 23.770 1.00 77.75 122 LEU A C 1
ATOM 999 O O . LEU A 1 122 ? -13.897 15.582 23.984 1.00 77.75 122 LEU A O 1
ATOM 1003 N N . ARG A 1 123 ? -16.101 15.875 24.354 1.00 71.56 123 ARG A N 1
ATOM 1004 C CA . ARG A 1 123 ? -15.948 16.927 25.376 1.00 71.56 123 ARG A CA 1
ATOM 1005 C C . ARG A 1 123 ? -15.398 16.392 26.700 1.00 71.56 123 ARG A C 1
ATOM 1007 O O . ARG A 1 123 ? -14.764 17.140 27.433 1.00 71.56 123 ARG A O 1
ATOM 1014 N N . GLN A 1 124 ? -15.624 15.113 26.995 1.00 70.12 124 GLN A N 1
ATOM 1015 C CA . GLN A 1 124 ? -15.158 14.450 28.217 1.00 70.12 124 GLN A CA 1
ATOM 1016 C C . GLN A 1 124 ? -13.719 13.930 28.081 1.00 70.12 124 GLN A C 1
ATOM 1018 O O . GLN A 1 124 ? -13.074 13.600 29.074 1.00 70.12 124 GLN A O 1
ATOM 1023 N N . ILE A 1 125 ? -13.222 13.837 26.848 1.00 71.44 125 ILE A N 1
ATOM 1024 C CA . ILE A 1 125 ? -11.892 13.333 26.525 1.00 71.44 125 ILE A CA 1
ATOM 1025 C C . ILE A 1 125 ? -10.914 14.511 26.497 1.00 71.44 125 ILE A C 1
ATOM 1027 O O . ILE A 1 125 ? -11.177 15.542 25.865 1.00 71.44 125 ILE A O 1
ATOM 1031 N N . SER A 1 126 ? -9.777 14.361 27.183 1.00 68.62 126 SER A N 1
ATOM 1032 C CA . SER A 1 126 ? -8.749 15.402 27.238 1.00 68.62 126 SER A CA 1
ATOM 1033 C C . SER A 1 126 ? -8.211 15.731 25.845 1.00 68.62 126 SER A C 1
ATOM 1035 O O . SER A 1 126 ? -8.205 14.896 24.937 1.00 68.62 126 SER A O 1
ATOM 1037 N N . ILE A 1 127 ? -7.754 16.972 25.669 1.00 71.69 127 ILE A N 1
ATOM 1038 C CA . ILE A 1 127 ? -7.160 17.411 24.403 1.00 71.69 127 ILE A CA 1
ATOM 1039 C C . ILE A 1 127 ? -5.927 16.577 24.034 1.00 71.69 127 ILE A C 1
ATOM 1041 O O . ILE A 1 127 ? -5.803 16.179 22.882 1.00 71.69 127 ILE A O 1
ATOM 1045 N N . ASP A 1 128 ? -5.117 16.195 25.024 1.00 61.91 128 ASP A N 1
ATOM 1046 C CA . ASP A 1 128 ? -3.916 15.374 24.834 1.00 61.91 128 ASP A CA 1
ATOM 1047 C C . ASP A 1 128 ? -4.219 14.024 24.169 1.00 61.91 128 ASP A C 1
ATOM 1049 O O . ASP A 1 128 ? -3.484 13.586 23.292 1.00 61.91 128 ASP A O 1
ATOM 1053 N N . VAL A 1 129 ? -5.327 13.373 24.543 1.00 68.50 129 VAL A N 1
ATOM 1054 C CA . VAL A 1 129 ? -5.735 12.083 23.958 1.00 68.50 129 VAL A CA 1
ATOM 1055 C C . VAL A 1 129 ? -6.162 12.247 22.504 1.00 68.50 129 VAL A C 1
ATOM 1057 O O . VAL A 1 129 ? -5.824 11.418 21.664 1.00 68.50 129 VAL A O 1
ATOM 1060 N N . LYS A 1 130 ? -6.883 13.329 22.195 1.00 78.69 130 LYS A N 1
ATOM 1061 C CA . LYS A 1 130 ? -7.318 13.626 20.825 1.00 78.69 130 LYS A CA 1
ATOM 1062 C C . LYS A 1 130 ? -6.118 13.920 19.926 1.00 78.69 130 LYS A C 1
ATOM 1064 O O . LYS A 1 130 ? -6.054 13.376 18.830 1.00 78.69 130 LYS A O 1
ATOM 1069 N N . LEU A 1 131 ? -5.170 14.728 20.409 1.00 70.44 131 LEU A N 1
ATOM 1070 C CA . LEU A 1 131 ? -3.936 15.055 19.690 1.00 70.44 131 LEU A CA 1
ATOM 1071 C C . LEU A 1 131 ? -3.040 13.828 19.500 1.00 70.44 131 LEU A C 1
ATOM 1073 O O . LEU A 1 131 ? -2.520 13.628 18.408 1.00 70.44 131 LEU A O 1
ATOM 1077 N N . LEU A 1 132 ? -2.904 12.975 20.520 1.00 66.56 132 LEU A N 1
ATOM 1078 C CA . LEU A 1 132 ? -2.140 11.736 20.398 1.00 66.56 132 LEU A CA 1
ATOM 1079 C C . LEU A 1 132 ? -2.771 10.786 19.371 1.00 66.56 132 LEU A C 1
ATOM 1081 O O . LEU A 1 132 ? -2.055 10.239 18.542 1.00 66.56 132 LEU A O 1
ATOM 1085 N N . GLY A 1 133 ? -4.100 10.637 19.376 1.00 72.75 133 GLY A N 1
ATOM 1086 C CA . GLY A 1 133 ? -4.810 9.867 18.352 1.00 72.75 133 GLY A CA 1
ATOM 1087 C C . GLY A 1 133 ? -4.566 10.401 16.937 1.00 72.75 133 GLY A C 1
ATOM 1088 O O . GLY A 1 133 ? -4.363 9.613 16.019 1.00 72.75 133 GLY A O 1
ATOM 1089 N N . ILE A 1 134 ? -4.540 11.728 16.756 1.00 78.56 134 ILE A N 1
ATOM 1090 C CA . ILE A 1 134 ? -4.228 12.356 15.458 1.00 78.56 134 ILE A CA 1
ATOM 1091 C C . ILE A 1 134 ? -2.794 12.029 15.046 1.00 78.56 134 ILE A C 1
ATOM 1093 O O . ILE A 1 134 ? -2.579 11.585 13.924 1.00 78.56 134 ILE A O 1
ATOM 1097 N N . ALA A 1 135 ? -1.828 12.191 15.954 1.00 70.19 135 ALA A N 1
ATOM 1098 C CA . ALA A 1 135 ? -0.424 11.899 15.673 1.00 70.19 135 ALA A CA 1
ATOM 1099 C C . ALA A 1 135 ? -0.216 10.439 15.238 1.00 70.19 135 ALA A C 1
ATOM 1101 O O . ALA A 1 135 ? 0.488 10.187 14.268 1.00 70.19 135 ALA A O 1
ATOM 1102 N N . ILE A 1 136 ? -0.879 9.491 15.908 1.00 70.50 136 ILE A N 1
ATOM 1103 C CA . ILE A 1 136 ? -0.861 8.064 15.550 1.00 70.50 136 ILE A CA 1
ATOM 1104 C C . ILE A 1 136 ? -1.444 7.832 14.150 1.00 70.50 136 ILE A C 1
ATOM 1106 O O . ILE A 1 136 ? -0.895 7.065 13.369 1.00 70.50 136 ILE A O 1
ATOM 1110 N N . SER A 1 137 ? -2.553 8.499 13.836 1.00 80.06 137 SER A N 1
ATOM 1111 C CA . SER A 1 137 ? -3.242 8.338 12.551 1.00 80.06 137 SER A CA 1
ATOM 1112 C C . SER A 1 137 ? -2.403 8.882 11.399 1.00 80.06 137 SER A C 1
ATOM 1114 O O . SER A 1 137 ? -2.241 8.214 10.389 1.00 80.06 137 SER A O 1
ATOM 1116 N N . ILE A 1 138 ? -1.794 10.057 11.583 1.00 73.31 138 ILE A N 1
ATOM 1117 C CA . ILE A 1 138 ? -0.869 10.651 10.610 1.00 73.31 138 ILE A CA 1
ATOM 1118 C C . ILE A 1 138 ? 0.364 9.759 10.415 1.00 73.31 138 ILE A C 1
ATOM 1120 O O . ILE A 1 138 ? 0.837 9.607 9.295 1.00 73.31 138 ILE A O 1
ATOM 1124 N N . PHE A 1 139 ? 0.866 9.148 11.491 1.00 68.12 139 PHE A N 1
ATOM 1125 C CA . PHE A 1 139 ? 2.026 8.264 11.427 1.00 68.12 139 PHE A CA 1
ATOM 1126 C C . PHE A 1 139 ? 1.795 7.040 10.532 1.00 68.12 139 PHE A C 1
ATOM 1128 O O . PHE A 1 139 ? 2.693 6.665 9.787 1.00 68.12 139 PHE A O 1
ATOM 1135 N N . LEU A 1 140 ? 0.608 6.426 10.600 1.00 71.44 140 LEU A N 1
ATOM 1136 C CA . LEU A 1 140 ? 0.246 5.312 9.720 1.00 71.44 140 LEU A CA 1
ATOM 1137 C C . LEU A 1 140 ? -0.061 5.796 8.294 1.00 71.44 140 LEU A C 1
ATOM 1139 O O . LEU A 1 140 ? 0.320 5.141 7.333 1.00 71.44 140 LEU A O 1
ATOM 1143 N N . LEU A 1 141 ? -0.687 6.969 8.161 1.00 76.50 141 LEU A N 1
ATOM 1144 C CA . LEU A 1 141 ? -1.085 7.527 6.871 1.00 76.50 141 LEU A CA 1
ATOM 1145 C C . LEU A 1 141 ? 0.100 7.849 5.952 1.00 76.50 141 LEU A C 1
ATOM 1147 O O . LEU A 1 141 ? 0.034 7.579 4.755 1.00 76.50 141 LEU A O 1
ATOM 1151 N N . ILE A 1 142 ? 1.158 8.466 6.493 1.00 67.00 142 ILE A N 1
ATOM 1152 C CA . ILE A 1 142 ? 2.260 9.018 5.689 1.00 67.00 142 ILE A CA 1
ATOM 1153 C C . ILE A 1 142 ? 2.936 7.937 4.823 1.00 67.00 142 ILE A C 1
ATOM 1155 O O . ILE A 1 142 ? 2.965 8.125 3.607 1.00 67.00 142 ILE A O 1
ATOM 1159 N N . PRO A 1 143 ? 3.423 6.802 5.372 1.00 63.91 143 PRO A N 1
ATOM 1160 C CA . PRO A 1 143 ? 4.037 5.750 4.561 1.00 63.91 143 PRO A CA 1
ATOM 1161 C C . PRO A 1 143 ? 3.094 5.189 3.495 1.00 63.91 143 PRO A C 1
ATOM 1163 O O . PRO A 1 143 ? 3.517 4.970 2.364 1.00 63.91 143 PRO A O 1
ATOM 1166 N N . SER A 1 144 ? 1.814 5.005 3.826 1.00 68.81 144 SER A N 1
ATOM 1167 C CA . SER A 1 144 ? 0.832 4.446 2.897 1.00 68.81 144 SER A CA 1
ATOM 1168 C C . SER A 1 144 ? 0.508 5.389 1.735 1.00 68.81 144 SER A C 1
ATOM 1170 O O . SER A 1 144 ? 0.374 4.924 0.605 1.00 68.81 144 SER A O 1
ATOM 1172 N N . ILE A 1 145 ? 0.433 6.707 1.971 1.00 69.50 145 ILE A N 1
ATOM 1173 C CA . ILE A 1 145 ? 0.286 7.695 0.886 1.00 69.50 145 ILE A CA 1
ATOM 1174 C C . ILE A 1 145 ? 1.503 7.643 -0.040 1.00 69.50 145 ILE A C 1
ATOM 1176 O O . ILE A 1 145 ? 1.328 7.585 -1.254 1.00 69.50 145 ILE A O 1
ATOM 1180 N N . ILE A 1 146 ? 2.716 7.627 0.524 1.00 63.47 146 ILE A N 1
ATOM 1181 C CA . ILE A 1 146 ? 3.967 7.592 -0.251 1.00 63.47 146 ILE A CA 1
ATOM 1182 C C . ILE A 1 146 ? 4.001 6.344 -1.132 1.00 63.47 146 ILE A C 1
ATOM 1184 O O . ILE A 1 146 ? 4.194 6.435 -2.345 1.00 63.47 146 ILE A O 1
ATOM 1188 N N . LEU A 1 147 ? 3.741 5.184 -0.533 1.00 62.44 147 LEU A N 1
ATOM 1189 C CA . LEU A 1 147 ? 3.742 3.898 -1.215 1.00 62.44 147 LEU A CA 1
ATOM 1190 C C . LEU A 1 147 ? 2.722 3.859 -2.366 1.00 62.44 147 LEU A C 1
ATOM 1192 O O . LEU A 1 147 ? 3.048 3.461 -3.477 1.00 62.44 147 LEU A O 1
ATOM 1196 N N . THR A 1 148 ? 1.516 4.372 -2.129 1.00 64.25 148 THR A N 1
ATOM 1197 C CA . THR A 1 148 ? 0.454 4.442 -3.144 1.00 64.25 148 THR A CA 1
ATOM 1198 C C . THR A 1 148 ? 0.802 5.421 -4.275 1.00 64.25 148 THR A C 1
ATOM 1200 O O . THR A 1 148 ? 0.505 5.167 -5.438 1.00 64.25 148 THR A O 1
ATOM 1203 N N . SER A 1 149 ? 1.458 6.542 -3.954 1.00 60.25 149 SER A N 1
ATOM 1204 C CA . SER A 1 149 ? 1.840 7.568 -4.937 1.00 60.25 149 SER A CA 1
ATOM 1205 C C . SER A 1 149 ? 3.047 7.202 -5.805 1.00 60.25 149 SER A C 1
ATOM 1207 O O . SER A 1 149 ? 3.190 7.760 -6.887 1.00 60.25 149 SER A O 1
ATOM 1209 N N . THR A 1 150 ? 3.897 6.283 -5.339 1.00 55.28 150 THR A N 1
ATOM 1210 C CA . THR A 1 150 ? 5.135 5.871 -6.027 1.00 55.28 150 THR A CA 1
ATOM 1211 C C . THR A 1 150 ? 4.949 4.662 -6.938 1.00 55.28 150 THR A C 1
ATOM 1213 O O . THR A 1 150 ? 5.783 4.441 -7.807 1.00 55.28 150 THR A O 1
ATOM 1216 N N . VAL A 1 151 ? 3.883 3.878 -6.743 1.00 50.69 151 VAL A N 1
ATOM 1217 C CA . VAL A 1 151 ? 3.688 2.599 -7.445 1.00 50.69 151 VAL A CA 1
ATOM 1218 C C . VAL A 1 151 ? 2.566 2.638 -8.482 1.00 50.69 151 VAL A C 1
ATOM 1220 O O . VAL A 1 151 ? 2.610 1.887 -9.449 1.00 50.69 151 VAL A O 1
ATOM 1223 N N . LEU A 1 152 ? 1.562 3.506 -8.332 1.00 52.19 152 LEU A N 1
ATOM 1224 C CA . LEU A 1 152 ? 0.392 3.442 -9.211 1.00 52.19 152 LEU A CA 1
ATOM 1225 C C . LEU A 1 152 ? 0.578 4.177 -10.539 1.00 52.19 152 LEU A C 1
ATOM 1227 O O . LEU A 1 152 ? 0.716 5.408 -10.587 1.00 52.19 152 LEU A O 1
ATOM 1231 N N . GLU A 1 153 ? 0.464 3.379 -11.602 1.00 51.25 153 GLU A N 1
ATOM 1232 C CA . GLU A 1 153 ? 0.377 3.752 -13.010 1.00 51.25 153 GLU A CA 1
ATOM 1233 C C . GLU A 1 153 ? -0.740 4.773 -13.317 1.00 51.25 153 GLU A C 1
ATOM 1235 O O . GLU A 1 153 ? -1.536 5.181 -12.472 1.00 51.25 153 GLU A O 1
ATOM 1240 N N . SER A 1 154 ? -0.743 5.231 -14.565 1.00 53.41 154 SER A N 1
ATOM 1241 C CA . SER A 1 154 ? -1.457 6.374 -15.149 1.00 53.41 154 SER A CA 1
ATOM 1242 C C . SER A 1 154 ? -2.971 6.557 -14.884 1.00 53.41 154 SER A C 1
ATOM 1244 O O . SER A 1 154 ? -3.465 7.643 -15.195 1.00 53.41 154 SER A O 1
ATOM 1246 N N . ASP A 1 155 ? -3.705 5.597 -14.297 1.00 70.44 155 ASP A N 1
ATOM 1247 C CA . ASP A 1 155 ? -5.161 5.692 -14.069 1.00 70.44 155 ASP A CA 1
ATOM 1248 C C . ASP A 1 155 ? -5.530 6.529 -12.817 1.00 70.44 155 ASP A C 1
ATOM 1250 O O . ASP A 1 155 ? -5.260 6.127 -11.676 1.00 70.44 155 ASP A O 1
ATOM 1254 N N . PRO A 1 156 ? -6.214 7.682 -12.981 1.00 78.38 156 PRO A N 1
ATOM 1255 C CA . PRO A 1 156 ? -6.665 8.502 -11.861 1.00 78.38 156 PRO A CA 1
ATOM 1256 C C . PRO A 1 156 ? -7.662 7.799 -10.932 1.00 78.38 156 PRO A C 1
ATOM 1258 O O . PRO A 1 156 ? -7.720 8.143 -9.748 1.00 78.38 156 PRO A O 1
ATOM 1261 N N . LEU A 1 157 ? -8.467 6.860 -11.448 1.00 79.00 157 LEU A N 1
ATOM 1262 C CA . LEU A 1 157 ? -9.514 6.199 -10.669 1.00 79.00 157 LEU A CA 1
ATOM 1263 C C . LEU A 1 157 ? -8.919 5.134 -9.743 1.00 79.00 157 LEU A C 1
ATOM 1265 O O . LEU A 1 157 ? -9.182 5.188 -8.538 1.00 79.00 157 LEU A O 1
ATOM 1269 N N . ALA A 1 158 ? -8.058 4.253 -10.262 1.00 78.81 158 ALA A N 1
ATOM 1270 C CA . ALA A 1 158 ? -7.263 3.329 -9.453 1.00 78.81 158 ALA A CA 1
ATOM 1271 C C . ALA A 1 158 ? -6.474 4.075 -8.366 1.00 78.81 158 ALA A C 1
ATOM 1273 O O . ALA A 1 158 ? -6.598 3.763 -7.183 1.00 78.81 158 ALA A O 1
ATOM 1274 N N . ARG A 1 159 ? -5.763 5.154 -8.729 1.00 77.38 159 ARG A N 1
ATOM 1275 C CA . ARG A 1 159 ? -5.013 5.979 -7.766 1.00 77.38 159 ARG A CA 1
ATOM 1276 C C . ARG A 1 159 ? -5.900 6.583 -6.677 1.00 77.38 159 ARG A C 1
ATOM 1278 O O . ARG A 1 159 ? -5.529 6.581 -5.502 1.00 77.38 159 ARG A O 1
ATOM 1285 N N . GLY A 1 160 ? -7.066 7.109 -7.051 1.00 83.31 160 GLY A N 1
ATOM 1286 C CA . GLY A 1 160 ? -8.023 7.678 -6.103 1.00 83.31 160 GLY A CA 1
ATOM 1287 C C . GLY A 1 160 ? -8.567 6.640 -5.119 1.00 83.31 160 GLY A C 1
ATOM 1288 O O . GLY A 1 160 ? -8.665 6.918 -3.920 1.00 83.31 160 GLY A O 1
ATOM 1289 N N . LEU A 1 161 ? -8.882 5.438 -5.603 1.00 83.62 161 LEU A N 1
ATOM 1290 C CA . LEU A 1 161 ? -9.364 4.340 -4.766 1.00 83.62 161 LEU A CA 1
ATOM 1291 C C . LEU A 1 161 ? -8.268 3.811 -3.844 1.00 83.62 161 LEU A C 1
ATOM 1293 O O . LEU A 1 161 ? -8.489 3.750 -2.636 1.00 83.62 161 LEU A O 1
ATOM 1297 N N . SER A 1 162 ? -7.066 3.549 -4.355 1.00 80.19 162 SER A N 1
ATOM 1298 C CA . SER A 1 162 ? -5.949 3.078 -3.533 1.00 80.19 162 SER A CA 1
ATOM 1299 C C . SER A 1 162 ? -5.557 4.073 -2.440 1.00 80.19 162 SER A C 1
ATOM 1301 O O . SER A 1 162 ? -5.220 3.653 -1.340 1.00 80.19 162 SER A O 1
ATOM 1303 N N . LEU A 1 163 ? -5.655 5.390 -2.681 1.00 82.75 163 LEU A N 1
ATOM 1304 C CA . LEU A 1 163 ? -5.430 6.408 -1.640 1.00 82.75 163 LEU A CA 1
ATOM 1305 C C . LEU A 1 163 ? -6.571 6.481 -0.618 1.00 82.75 163 LEU A C 1
ATOM 1307 O O . LEU A 1 163 ? -6.351 6.885 0.526 1.00 82.75 163 LEU A O 1
ATOM 1311 N N . SER A 1 164 ? -7.789 6.108 -1.012 1.00 89.69 164 SER A N 1
ATOM 1312 C CA . SER A 1 164 ? -8.955 6.174 -0.132 1.00 89.69 164 SER A CA 1
ATOM 1313 C C . SER A 1 164 ? -8.825 5.207 1.045 1.00 89.69 164 SER A C 1
ATOM 1315 O O . SER A 1 164 ? -9.129 5.606 2.169 1.00 89.69 164 SER A O 1
ATOM 1317 N N . TYR A 1 165 ? -8.312 3.990 0.828 1.00 88.38 165 TYR A N 1
ATOM 1318 C CA . TYR A 1 165 ? -8.170 2.981 1.885 1.00 88.38 165 TYR A CA 1
ATOM 1319 C C . TYR A 1 165 ? -7.261 3.450 3.041 1.00 88.38 165 TYR A C 1
ATOM 1321 O O . TYR A 1 165 ? -7.771 3.585 4.156 1.00 88.38 165 TYR A O 1
ATOM 1329 N N . PRO A 1 166 ? -5.992 3.864 2.827 1.00 86.19 166 PRO A N 1
ATOM 1330 C CA . PRO A 1 166 ? -5.145 4.374 3.907 1.00 86.19 166 PRO A CA 1
ATOM 1331 C C . PRO A 1 166 ? -5.698 5.603 4.634 1.00 86.19 166 PRO A C 1
ATOM 1333 O O . PRO A 1 166 ? -5.504 5.756 5.845 1.00 86.19 166 PRO A O 1
ATOM 1336 N N . ILE A 1 167 ? -6.383 6.502 3.915 1.00 89.19 167 ILE A N 1
ATOM 1337 C CA . ILE A 1 167 ? -7.020 7.689 4.506 1.00 89.19 167 ILE A CA 1
ATOM 1338 C C . ILE A 1 167 ? -8.141 7.267 5.457 1.00 89.19 167 ILE A C 1
ATOM 1340 O O . ILE A 1 167 ? -8.228 7.767 6.586 1.00 89.19 167 ILE A O 1
ATOM 1344 N N . LEU A 1 168 ? -8.995 6.345 5.015 1.00 94.62 168 LEU A N 1
ATOM 1345 C CA . LEU A 1 168 ? -10.106 5.836 5.808 1.00 94.62 168 LEU A CA 1
ATOM 1346 C C . LEU A 1 168 ? -9.600 5.021 7.005 1.00 94.62 168 LEU A C 1
ATOM 1348 O O . LEU A 1 168 ? -10.054 5.261 8.125 1.00 94.62 168 LEU A O 1
ATOM 1352 N N . ASP A 1 169 ? -8.597 4.167 6.817 1.00 91.88 169 ASP A N 1
ATOM 1353 C CA . ASP A 1 169 ? -7.936 3.419 7.889 1.00 91.88 169 ASP A CA 1
ATOM 1354 C C . ASP A 1 169 ? -7.328 4.328 8.953 1.00 91.88 169 ASP A C 1
ATOM 1356 O O . ASP A 1 169 ? -7.518 4.124 10.155 1.00 91.88 169 ASP A O 1
ATOM 1360 N N . SER A 1 170 ? -6.668 5.405 8.533 1.00 88.81 170 SER A N 1
ATOM 1361 C CA . SER A 1 170 ? -6.119 6.403 9.452 1.00 88.81 170 SER A CA 1
ATOM 1362 C C . SER A 1 170 ? -7.225 7.098 10.249 1.00 88.81 170 SER A C 1
ATOM 1364 O O . SER A 1 170 ? -7.097 7.322 11.455 1.00 88.81 170 SER A O 1
ATOM 1366 N N . GLY A 1 171 ? -8.363 7.387 9.614 1.00 92.88 171 GLY A N 1
ATOM 1367 C CA . GLY A 1 171 ? -9.546 7.883 10.311 1.00 92.88 171 GLY A CA 1
ATOM 1368 C C . GLY A 1 171 ? -10.086 6.883 11.341 1.00 92.88 171 GLY A C 1
ATOM 1369 O O . GLY A 1 171 ? -10.384 7.270 12.476 1.00 92.88 171 GLY A O 1
ATOM 1370 N N . LEU A 1 172 ? -10.181 5.596 10.994 1.00 93.75 172 LEU A N 1
ATOM 1371 C CA . LEU A 1 172 ? -10.597 4.542 11.925 1.00 93.75 172 LEU A CA 1
ATOM 1372 C C . LEU A 1 172 ? -9.609 4.385 13.090 1.00 93.75 172 LEU A C 1
ATOM 1374 O O . LEU A 1 172 ? -10.032 4.234 14.243 1.00 93.75 172 LEU A O 1
ATOM 1378 N N . LEU A 1 173 ? -8.307 4.503 12.823 1.00 88.12 173 LEU A N 1
ATOM 1379 C CA . LEU A 1 173 ? -7.245 4.442 13.826 1.00 88.12 173 LEU A CA 1
ATOM 1380 C C . LEU A 1 173 ? -7.360 5.569 14.857 1.00 88.12 173 LEU A C 1
ATOM 1382 O O . LEU A 1 173 ? -7.127 5.352 16.055 1.00 88.12 173 LEU A O 1
ATOM 1386 N N . TRP A 1 174 ? -7.789 6.758 14.430 1.00 89.25 174 TRP A N 1
ATOM 1387 C CA . TRP A 1 174 ? -8.087 7.857 15.343 1.00 89.25 174 TRP A CA 1
ATOM 1388 C C . TRP A 1 174 ? -9.203 7.478 16.324 1.00 89.25 174 TRP A C 1
ATOM 1390 O O . TRP A 1 174 ? -9.038 7.618 17.542 1.00 89.25 174 TRP A O 1
ATOM 1400 N N . PHE A 1 175 ? -10.322 6.941 15.822 1.00 90.50 175 PHE A N 1
ATOM 1401 C CA . PHE A 1 175 ? -11.430 6.484 16.669 1.00 90.50 175 PHE A CA 1
ATOM 1402 C C . PHE A 1 175 ? -10.991 5.361 17.613 1.00 90.50 175 PHE A C 1
ATOM 1404 O O . PHE A 1 175 ? -11.286 5.424 18.808 1.00 90.50 175 PHE A O 1
ATOM 1411 N N . ALA A 1 176 ? -10.255 4.369 17.108 1.00 87.62 176 ALA A N 1
ATOM 1412 C CA . ALA A 1 176 ? -9.680 3.281 17.896 1.00 87.62 176 ALA A CA 1
ATOM 1413 C C . ALA A 1 176 ? -8.819 3.813 19.055 1.00 87.62 176 ALA A C 1
ATOM 1415 O O . ALA A 1 176 ? -9.022 3.438 20.215 1.00 87.62 176 ALA A O 1
ATOM 1416 N N . SER A 1 177 ? -7.925 4.758 18.762 1.00 79.50 177 SER A N 1
ATOM 1417 C CA . SER A 1 177 ? -7.053 5.408 19.746 1.00 79.50 177 SER A CA 1
ATOM 1418 C C . SER A 1 177 ? -7.857 6.156 20.808 1.00 79.50 177 SER A C 1
ATOM 1420 O O . SER A 1 177 ? -7.644 5.977 22.010 1.00 79.50 177 SER A O 1
ATOM 1422 N N . VAL A 1 178 ? -8.840 6.954 20.384 1.00 79.75 178 VAL A N 1
ATOM 1423 C CA . VAL A 1 178 ? -9.718 7.706 21.288 1.00 79.75 178 VAL A CA 1
ATOM 1424 C C . VAL A 1 178 ? -10.548 6.772 22.170 1.00 79.75 178 VAL A C 1
ATOM 1426 O O . VAL A 1 178 ? -10.736 7.064 23.352 1.00 79.75 178 VAL A O 1
ATOM 1429 N N . ILE A 1 179 ? -11.019 5.639 21.647 1.00 79.50 179 ILE A N 1
ATOM 1430 C CA . ILE A 1 179 ? -11.773 4.651 22.423 1.00 79.50 179 ILE A CA 1
ATOM 1431 C C . ILE A 1 179 ? -10.874 4.009 23.488 1.00 79.50 179 ILE A C 1
ATOM 1433 O O . ILE A 1 179 ? -11.209 4.061 24.674 1.00 79.50 179 ILE A O 1
ATOM 1437 N N . LEU A 1 180 ? -9.704 3.486 23.112 1.00 73.94 180 LEU A N 1
ATOM 1438 C CA . LEU A 1 180 ? -8.784 2.826 24.051 1.00 73.94 180 LEU A CA 1
ATOM 1439 C C . LEU A 1 180 ? -8.268 3.769 25.149 1.00 73.94 180 LEU A C 1
ATOM 1441 O O . LEU A 1 180 ? -8.106 3.357 26.305 1.00 73.94 180 LEU A O 1
ATOM 1445 N N . MET A 1 181 ? -8.021 5.038 24.805 1.00 67.00 181 MET A N 1
ATOM 1446 C CA . MET A 1 181 ? -7.512 6.049 25.737 1.00 67.00 181 MET A CA 1
ATOM 1447 C C . MET A 1 181 ? -8.619 6.730 26.549 1.00 67.00 181 MET A C 1
ATOM 1449 O O . MET A 1 181 ? -8.461 7.011 27.741 1.00 67.00 181 MET A O 1
ATOM 1453 N N . GLY A 1 182 ? -9.760 7.009 25.927 1.00 63.12 182 GLY A N 1
ATOM 1454 C CA . GLY A 1 182 ? -10.859 7.770 26.516 1.00 63.12 182 GLY A CA 1
ATOM 1455 C C . GLY A 1 182 ? -11.776 6.927 27.400 1.00 63.12 182 GLY A C 1
ATOM 1456 O O . GLY A 1 182 ? -12.287 7.418 28.411 1.00 63.12 182 GLY A O 1
ATOM 1457 N N . PHE A 1 183 ? -11.927 5.633 27.107 1.00 66.88 183 PHE A N 1
ATOM 1458 C CA . PHE A 1 183 ? -12.925 4.776 27.747 1.00 66.88 183 PHE A CA 1
ATOM 1459 C C . PHE A 1 183 ? -12.306 3.833 28.799 1.00 66.88 183 PHE A C 1
ATOM 1461 O O . PHE A 1 183 ? -11.139 3.451 28.757 1.00 66.88 183 PHE A O 1
ATOM 1468 N N . THR A 1 184 ? -13.075 3.499 29.841 1.00 58.28 184 THR A N 1
ATOM 1469 C CA . THR A 1 184 ? -12.606 2.655 30.957 1.00 58.28 184 THR A CA 1
ATOM 1470 C C . THR A 1 184 ? -12.607 1.172 30.602 1.00 58.28 184 THR A C 1
ATOM 1472 O O . THR A 1 184 ? -13.680 0.607 30.382 1.00 58.28 184 THR A O 1
ATOM 1475 N N . TRP A 1 185 ? -11.440 0.531 30.708 1.00 50.09 185 TRP A N 1
ATOM 1476 C CA . TRP A 1 185 ? -11.223 -0.882 30.378 1.00 50.09 185 TRP A CA 1
ATOM 1477 C C . TRP A 1 185 ? -12.225 -1.843 31.031 1.00 50.09 185 TRP A C 1
ATOM 1479 O O . TRP A 1 185 ? -12.981 -2.520 30.344 1.00 50.09 185 TRP A O 1
ATOM 1489 N N . LYS A 1 186 ? -12.341 -1.812 32.365 1.00 49.97 186 LYS A N 1
ATOM 1490 C CA . LYS A 1 186 ? -13.215 -2.732 33.122 1.00 49.97 186 LYS A CA 1
ATOM 1491 C C . LYS A 1 186 ? -14.720 -2.546 32.909 1.00 49.97 186 LYS A C 1
ATOM 1493 O O . LYS A 1 186 ? -15.490 -3.382 33.361 1.00 49.97 186 LYS A O 1
ATOM 1498 N N . LYS A 1 187 ? -15.164 -1.426 32.331 1.00 58.97 187 LYS A N 1
ATOM 1499 C CA . LYS A 1 187 ? -16.601 -1.116 32.250 1.00 58.97 187 LYS A CA 1
ATOM 1500 C C . LYS A 1 187 ? -17.158 -1.125 30.826 1.00 58.97 187 LYS A C 1
ATOM 1502 O O . LYS A 1 187 ? -18.373 -1.047 30.698 1.00 58.97 187 LYS A O 1
ATOM 1507 N N . ASN A 1 188 ? -16.303 -1.213 29.802 1.00 68.38 188 ASN A N 1
ATOM 1508 C CA . ASN A 1 188 ? -16.677 -1.064 28.392 1.00 68.38 188 ASN A CA 1
ATOM 1509 C C . ASN A 1 188 ? -16.011 -2.145 27.513 1.00 68.38 188 ASN A C 1
ATOM 1511 O O . ASN A 1 188 ? -15.454 -1.832 26.465 1.00 68.38 188 ASN A O 1
ATOM 1515 N N . GLU A 1 189 ? -16.031 -3.411 27.939 1.00 71.69 189 GLU A N 1
ATOM 1516 C CA . GLU A 1 189 ? -15.377 -4.541 27.243 1.00 71.69 189 GLU A CA 1
ATOM 1517 C C . GLU A 1 189 ? -15.726 -4.617 25.745 1.00 71.69 189 GLU A C 1
ATOM 1519 O O . GLU A 1 189 ? -14.836 -4.800 24.923 1.00 71.69 189 GLU A O 1
ATOM 1524 N N . LEU A 1 190 ? -16.986 -4.359 25.369 1.00 80.38 190 LEU A N 1
ATOM 1525 C CA . LEU A 1 190 ? -17.431 -4.363 23.965 1.00 80.38 190 LEU A CA 1
ATOM 1526 C C . LEU A 1 190 ? -16.692 -3.356 23.084 1.00 80.38 190 LEU A C 1
ATOM 1528 O O . LEU A 1 190 ? -16.409 -3.641 21.927 1.00 80.38 190 LEU A O 1
ATOM 1532 N N . MET A 1 191 ? -16.350 -2.193 23.636 1.00 79.50 191 MET A N 1
ATOM 1533 C CA . MET A 1 191 ? -15.606 -1.179 22.894 1.00 79.50 191 MET A CA 1
ATOM 1534 C C . MET A 1 191 ? -14.173 -1.631 22.606 1.00 79.50 191 MET A C 1
ATOM 1536 O O . MET A 1 191 ? -13.613 -1.222 21.602 1.00 79.50 191 MET A O 1
ATOM 1540 N N . HIS A 1 192 ? -13.601 -2.514 23.431 1.00 78.00 192 HIS A N 1
ATOM 1541 C CA . HIS A 1 192 ? -12.269 -3.065 23.180 1.00 78.00 192 HIS A CA 1
ATOM 1542 C C . HIS A 1 192 ? -12.314 -4.080 22.048 1.00 78.00 192 HIS A C 1
ATOM 1544 O O . HIS A 1 192 ? -11.464 -4.016 21.175 1.00 78.00 192 HIS A O 1
ATOM 1550 N N . TYR A 1 193 ? -13.313 -4.970 22.018 1.00 87.06 193 TYR A N 1
ATOM 1551 C CA . TYR A 1 193 ? -13.489 -5.886 20.886 1.00 87.06 193 TYR A CA 1
ATOM 1552 C C . TYR A 1 193 ? -13.697 -5.124 19.577 1.00 87.06 193 TYR A C 1
ATOM 1554 O O . TYR A 1 193 ? -13.050 -5.448 18.590 1.00 87.06 193 TYR A O 1
ATOM 1562 N N . LEU A 1 194 ? -14.513 -4.062 19.596 1.00 89.44 194 LEU A N 1
ATOM 1563 C CA . LEU A 1 194 ? -14.681 -3.180 18.442 1.00 89.44 194 LEU A CA 1
ATOM 1564 C C . LEU A 1 194 ? -13.349 -2.544 18.024 1.00 89.44 194 LEU A C 1
ATOM 1566 O O . LEU A 1 194 ? -13.013 -2.559 16.846 1.00 89.44 194 LEU A O 1
ATOM 1570 N N . THR A 1 195 ? -12.569 -2.022 18.975 1.00 87.44 195 THR A N 1
ATOM 1571 C CA . THR A 1 195 ? -11.262 -1.446 18.654 1.00 87.44 195 THR A CA 1
ATOM 1572 C C . THR A 1 195 ? -10.276 -2.479 18.113 1.00 87.44 195 THR A C 1
ATOM 1574 O O . THR A 1 195 ? -9.630 -2.206 17.112 1.00 87.44 195 THR A O 1
ATOM 1577 N N . PHE A 1 196 ? -10.139 -3.649 18.734 1.00 86.44 196 PHE A N 1
ATOM 1578 C CA . PHE A 1 196 ? -9.232 -4.682 18.227 1.00 86.44 196 PHE A CA 1
ATOM 1579 C C . PHE A 1 196 ? -9.664 -5.188 16.849 1.00 86.44 196 PHE A C 1
ATOM 1581 O O . PHE A 1 196 ? -8.800 -5.449 16.023 1.00 86.44 196 PHE A O 1
ATOM 1588 N N . GLY A 1 197 ? -10.972 -5.239 16.573 1.00 92.00 197 GLY A N 1
ATOM 1589 C CA . GLY A 1 197 ? -11.477 -5.522 15.232 1.00 92.00 197 GLY A CA 1
ATOM 1590 C C . GLY A 1 197 ? -11.012 -4.480 14.216 1.00 92.00 197 GLY A C 1
ATOM 1591 O O . GLY A 1 197 ? -10.466 -4.851 13.187 1.00 92.00 197 GLY A O 1
ATOM 1592 N N . ILE A 1 198 ? -11.122 -3.187 14.546 1.00 93.88 198 ILE A N 1
ATOM 1593 C CA . ILE A 1 198 ? -10.610 -2.089 13.705 1.00 93.88 198 ILE A CA 1
ATOM 1594 C C . ILE A 1 198 ? -9.099 -2.213 13.487 1.00 93.88 198 ILE A C 1
ATOM 1596 O O . ILE A 1 198 ? -8.628 -2.052 12.371 1.00 93.88 198 ILE A O 1
ATOM 1600 N N . LEU A 1 199 ? -8.331 -2.503 14.541 1.00 86.88 199 LEU A N 1
ATOM 1601 C CA . LEU A 1 199 ? -6.878 -2.625 14.427 1.00 86.88 199 LEU A CA 1
ATOM 1602 C C . LEU A 1 199 ? -6.469 -3.792 13.524 1.00 86.88 199 LEU A C 1
ATOM 1604 O O . LEU A 1 199 ? -5.559 -3.626 12.724 1.00 86.88 199 LEU A O 1
ATOM 1608 N N . PHE A 1 200 ? -7.127 -4.949 13.634 1.00 87.25 200 PHE A N 1
ATOM 1609 C CA . PHE A 1 200 ? -6.850 -6.071 12.735 1.00 87.25 200 PHE A CA 1
ATOM 1610 C C . PHE A 1 200 ? -7.271 -5.780 11.296 1.00 87.25 200 PHE A C 1
ATOM 1612 O O . PHE A 1 200 ? -6.537 -6.154 10.392 1.00 87.25 200 PHE A O 1
ATOM 1619 N N . PHE A 1 201 ? -8.376 -5.060 11.092 1.00 93.06 201 PHE A N 1
ATOM 1620 C CA . PHE A 1 201 ? -8.794 -4.616 9.763 1.00 93.06 201 PHE A CA 1
ATOM 1621 C C . PHE A 1 201 ? -7.719 -3.741 9.098 1.00 93.06 201 PHE A C 1
ATOM 1623 O O . PHE A 1 201 ? -7.232 -4.086 8.033 1.00 93.06 201 PHE A O 1
ATOM 1630 N N . ILE A 1 202 ? -7.233 -2.709 9.802 1.00 89.00 202 ILE A N 1
ATOM 1631 C CA . ILE A 1 202 ? -6.162 -1.822 9.308 1.00 89.00 202 ILE A CA 1
ATOM 1632 C C . ILE A 1 202 ? -4.867 -2.601 9.022 1.00 89.00 202 ILE A C 1
ATOM 1634 O O . ILE A 1 202 ? -4.168 -2.320 8.051 1.00 89.00 202 ILE A O 1
ATOM 1638 N N . ILE A 1 203 ? -4.504 -3.568 9.879 1.00 81.44 203 ILE A N 1
ATOM 1639 C CA . ILE A 1 203 ? -3.312 -4.408 9.658 1.00 81.44 203 ILE A CA 1
ATOM 1640 C C . ILE A 1 203 ? -3.458 -5.214 8.364 1.00 81.44 203 ILE A C 1
ATOM 1642 O O . ILE A 1 203 ? -2.487 -5.314 7.615 1.00 81.44 203 ILE A O 1
ATOM 1646 N N . ALA A 1 204 ? -4.638 -5.782 8.116 1.00 86.19 204 ALA A N 1
ATOM 1647 C CA . ALA A 1 204 ? -4.912 -6.567 6.923 1.00 86.19 204 ALA A CA 1
ATOM 1648 C C . ALA A 1 204 ? -4.880 -5.699 5.654 1.00 86.19 204 ALA A C 1
ATOM 1650 O O . ALA A 1 204 ? -4.121 -6.017 4.745 1.00 86.19 204 ALA A O 1
ATOM 1651 N N . ASP A 1 205 ? -5.575 -4.556 5.640 1.00 86.75 205 ASP A N 1
ATOM 1652 C CA . ASP A 1 205 ? -5.577 -3.612 4.509 1.00 86.75 205 ASP A CA 1
ATOM 1653 C C . ASP A 1 205 ? -4.158 -3.088 4.219 1.00 86.75 205 ASP A C 1
ATOM 1655 O O . ASP A 1 205 ? -3.711 -3.053 3.072 1.00 86.75 205 ASP A O 1
ATOM 1659 N N . THR A 1 206 ? -3.389 -2.756 5.263 1.00 78.88 206 THR A N 1
ATOM 1660 C CA . THR A 1 206 ? -1.989 -2.329 5.099 1.00 78.88 206 THR A CA 1
ATOM 1661 C C . THR A 1 206 ? -1.131 -3.442 4.497 1.00 78.88 206 THR A C 1
ATOM 1663 O O . THR A 1 206 ? -0.307 -3.174 3.624 1.00 78.88 206 THR A O 1
ATOM 1666 N N . TYR A 1 207 ? -1.303 -4.685 4.959 1.00 78.00 207 TYR A N 1
ATOM 1667 C CA . TYR A 1 207 ? -0.589 -5.832 4.404 1.00 78.00 207 TYR A CA 1
ATOM 1668 C C . TYR A 1 207 ? -0.959 -6.066 2.940 1.00 78.00 207 TYR A C 1
ATOM 1670 O O . TYR A 1 207 ? -0.061 -6.257 2.126 1.00 78.00 207 TYR A O 1
ATOM 1678 N N . PHE A 1 208 ? -2.247 -6.014 2.600 1.00 78.94 208 PHE A N 1
ATOM 1679 C CA . PHE A 1 208 ? -2.736 -6.178 1.234 1.00 78.94 208 PHE A CA 1
ATOM 1680 C C . PHE A 1 208 ? -2.103 -5.162 0.285 1.00 78.94 208 PHE A C 1
ATOM 1682 O O . PHE A 1 208 ? -1.521 -5.557 -0.721 1.00 78.94 208 PHE A O 1
ATOM 1689 N N . VAL A 1 209 ? -2.119 -3.871 0.637 1.00 75.19 209 VAL A N 1
ATOM 1690 C CA . VAL A 1 209 ? -1.506 -2.821 -0.194 1.00 75.19 209 VAL A CA 1
ATOM 1691 C C . VAL A 1 209 ? -0.013 -3.077 -0.396 1.00 75.19 209 VAL A C 1
ATOM 1693 O O . VAL A 1 209 ? 0.470 -2.994 -1.518 1.00 75.19 209 VAL A O 1
ATOM 1696 N N . VAL A 1 210 ? 0.722 -3.408 0.670 1.00 69.88 210 VAL A N 1
ATOM 1697 C CA . VAL A 1 210 ? 2.168 -3.671 0.576 1.00 69.88 210 VAL A CA 1
ATOM 1698 C C . VAL A 1 210 ? 2.451 -4.916 -0.267 1.00 69.88 210 VAL A C 1
ATOM 1700 O O . VAL A 1 210 ? 3.260 -4.862 -1.180 1.00 69.88 210 VAL A O 1
ATOM 1703 N N . SER A 1 211 ? 1.769 -6.026 0.002 1.00 66.31 211 SER A N 1
ATOM 1704 C CA . SER A 1 211 ? 2.020 -7.299 -0.685 1.00 66.31 211 SER A CA 1
ATOM 1705 C C . SER A 1 211 ? 1.547 -7.317 -2.140 1.00 66.31 211 SER A C 1
ATOM 1707 O O . SER A 1 211 ? 2.144 -8.029 -2.945 1.00 66.31 211 SER A O 1
ATOM 1709 N N . SER A 1 212 ? 0.537 -6.517 -2.497 1.00 71.38 212 SER A N 1
ATOM 1710 C CA . SER A 1 212 ? 0.075 -6.359 -3.886 1.00 71.38 212 SER A CA 1
ATOM 1711 C C . SER A 1 212 ? 1.095 -5.627 -4.757 1.00 71.38 212 SER A C 1
ATOM 1713 O O . SER A 1 212 ? 1.214 -5.916 -5.938 1.00 71.38 212 SER A O 1
ATOM 1715 N N . ILE A 1 213 ? 1.855 -4.698 -4.174 1.00 62.34 213 ILE A N 1
ATOM 1716 C CA . ILE A 1 213 ? 2.883 -3.924 -4.887 1.00 62.34 213 ILE A CA 1
ATOM 1717 C C . ILE A 1 213 ? 4.052 -4.798 -5.328 1.00 62.34 213 ILE A C 1
ATOM 1719 O O . ILE A 1 213 ? 4.627 -4.560 -6.384 1.00 62.34 213 ILE A O 1
ATOM 1723 N N . ASP A 1 214 ? 4.397 -5.793 -4.519 1.00 54.62 214 ASP A N 1
ATOM 1724 C CA . ASP A 1 214 ? 5.482 -6.726 -4.815 1.00 54.62 214 ASP A CA 1
ATOM 1725 C C . ASP A 1 214 ? 4.969 -8.017 -5.473 1.00 54.62 214 ASP A C 1
ATOM 1727 O O . ASP A 1 214 ? 5.706 -8.998 -5.542 1.00 54.62 214 ASP A O 1
ATOM 1731 N N . GLU A 1 215 ? 3.695 -8.037 -5.893 1.00 64.38 215 GLU A N 1
ATOM 1732 C CA . GLU A 1 215 ? 3.022 -9.192 -6.512 1.00 64.38 215 GLU A CA 1
ATOM 1733 C C . GLU A 1 215 ? 3.140 -10.481 -5.670 1.00 64.38 215 GLU A C 1
ATOM 1735 O O . GLU A 1 215 ? 3.163 -11.602 -6.173 1.00 64.38 215 GLU A O 1
ATOM 1740 N N . THR A 1 216 ? 3.239 -10.326 -4.345 1.00 62.28 216 THR A N 1
ATOM 1741 C CA . THR A 1 216 ? 3.362 -11.438 -3.385 1.00 62.28 216 THR A CA 1
ATOM 1742 C C . THR A 1 216 ? 2.056 -11.760 -2.674 1.00 62.28 216 THR A C 1
ATOM 1744 O O . THR A 1 216 ? 1.960 -12.787 -1.990 1.00 62.28 216 THR A O 1
ATOM 1747 N N . TYR A 1 217 ? 1.060 -10.879 -2.793 1.00 72.50 217 TYR A N 1
ATOM 1748 C CA . TYR A 1 217 ? -0.275 -11.152 -2.295 1.00 72.50 217 TYR A CA 1
ATOM 1749 C C . TYR A 1 217 ? -0.904 -12.295 -3.086 1.00 72.50 217 TYR A C 1
ATOM 1751 O O . TYR A 1 217 ? -0.703 -12.438 -4.286 1.00 72.50 217 TYR A O 1
ATOM 1759 N N . TYR A 1 218 ? -1.661 -13.122 -2.380 1.00 76.19 218 TYR A N 1
ATOM 1760 C CA . TYR A 1 218 ? -2.394 -14.231 -2.952 1.00 76.19 218 TYR A CA 1
ATOM 1761 C C . TYR A 1 218 ? -3.534 -14.589 -2.001 1.00 76.19 218 TYR A C 1
ATOM 1763 O O . TYR A 1 218 ? -3.417 -14.374 -0.790 1.00 76.19 218 TYR A O 1
ATOM 1771 N N . VAL A 1 219 ? -4.606 -15.198 -2.494 1.00 79.38 219 VAL A N 1
ATOM 1772 C CA . VAL A 1 219 ? -5.754 -15.510 -1.635 1.00 79.38 219 VAL A CA 1
ATOM 1773 C C . VAL A 1 219 ? -5.506 -16.704 -0.715 1.00 79.38 219 VAL A C 1
ATOM 1775 O O . VAL A 1 219 ? -4.819 -17.668 -1.049 1.00 79.38 219 VAL A O 1
ATOM 1778 N N . GLY A 1 220 ? -5.970 -16.607 0.528 1.00 72.69 220 GLY A N 1
ATOM 1779 C CA . GLY A 1 220 ? -5.630 -17.571 1.577 1.00 72.69 220 GLY A CA 1
ATOM 1780 C C . GLY A 1 220 ? -4.223 -17.393 2.150 1.00 72.69 220 GLY A C 1
ATOM 1781 O O . GLY A 1 220 ? -3.727 -18.276 2.860 1.00 72.69 220 GLY A O 1
ATOM 1782 N N . ASN A 1 221 ? -3.585 -16.247 1.893 1.00 80.06 221 ASN A N 1
ATOM 1783 C CA . ASN A 1 221 ? -2.353 -15.857 2.567 1.00 80.06 221 ASN A CA 1
ATOM 1784 C C . ASN A 1 221 ? -2.530 -15.892 4.100 1.00 80.06 221 ASN A C 1
ATOM 1786 O O . ASN A 1 221 ? -3.569 -15.467 4.614 1.00 80.06 221 ASN A O 1
ATOM 1790 N N . PRO A 1 222 ? -1.524 -16.346 4.873 1.00 75.50 222 PRO A N 1
ATOM 1791 C CA . PRO A 1 222 ? -1.611 -16.388 6.331 1.00 75.50 222 PRO A CA 1
ATOM 1792 C C . PRO A 1 222 ? -1.994 -15.062 7.006 1.00 75.50 222 PRO A C 1
ATOM 1794 O O . PRO A 1 222 ? -2.562 -15.079 8.099 1.00 75.50 222 PRO A O 1
ATOM 1797 N N . PHE A 1 223 ? -1.713 -13.912 6.390 1.00 74.81 223 PHE A N 1
ATOM 1798 C CA . PHE A 1 223 ? -2.094 -12.604 6.925 1.00 74.81 223 PHE A CA 1
ATOM 1799 C C . PHE A 1 223 ? -3.596 -12.294 6.804 1.00 74.81 223 PHE A C 1
ATOM 1801 O O . PHE A 1 223 ? -4.091 -11.462 7.567 1.00 74.81 223 PHE A O 1
ATOM 1808 N N . GLU A 1 224 ? -4.362 -13.016 5.979 1.00 81.50 224 GLU A N 1
ATOM 1809 C CA . GLU A 1 224 ? -5.826 -12.867 5.909 1.00 81.50 224 GLU A CA 1
ATOM 1810 C C . GLU A 1 224 ? -6.532 -13.205 7.229 1.00 81.50 224 GLU A C 1
ATOM 1812 O O . GLU A 1 224 ? -7.650 -12.753 7.486 1.00 81.50 224 GLU A O 1
ATOM 1817 N N . ILE A 1 225 ? -5.853 -13.927 8.134 1.00 81.44 225 ILE A N 1
ATOM 1818 C CA . ILE A 1 225 ? -6.302 -14.151 9.518 1.00 81.44 225 ILE A CA 1
ATOM 1819 C C . ILE A 1 225 ? -6.753 -12.836 10.174 1.00 81.44 225 ILE A C 1
ATOM 1821 O O . ILE A 1 225 ? -7.703 -12.843 10.960 1.00 81.44 225 ILE A O 1
ATOM 1825 N N . PHE A 1 226 ? -6.114 -11.708 9.851 1.00 84.44 226 PHE A N 1
ATOM 1826 C CA . PHE A 1 226 ? -6.461 -10.405 10.406 1.00 84.44 226 PHE A CA 1
ATOM 1827 C C . PHE A 1 226 ? -7.813 -9.869 9.903 1.00 84.44 226 PHE A C 1
ATOM 1829 O O . PHE A 1 226 ? -8.595 -9.386 10.731 1.00 84.44 226 PHE A O 1
ATOM 1836 N N . TRP A 1 227 ? -8.166 -10.045 8.624 1.00 92.56 227 TRP A N 1
ATOM 1837 C CA . TRP A 1 227 ? -9.523 -9.744 8.146 1.00 92.56 227 TRP A CA 1
ATOM 1838 C C . TRP A 1 227 ? -10.555 -10.644 8.826 1.00 92.56 227 TRP A C 1
ATOM 1840 O O . TRP A 1 227 ? -11.516 -10.139 9.412 1.00 92.56 227 TRP A O 1
ATOM 1850 N N . PHE A 1 228 ? -10.329 -11.958 8.893 1.00 89.19 228 PHE A N 1
ATOM 1851 C CA . PHE A 1 228 ? -11.251 -12.868 9.585 1.00 89.19 228 PHE A CA 1
ATOM 1852 C C . PHE A 1 228 ? -11.442 -12.513 11.067 1.00 89.19 228 PHE A C 1
ATOM 1854 O O . PHE A 1 228 ? -12.567 -12.476 11.574 1.00 89.19 228 PHE A O 1
ATOM 1861 N N . TRP A 1 229 ? -10.357 -12.225 11.787 1.00 90.69 229 TRP A N 1
ATOM 1862 C CA . TRP A 1 229 ? -10.417 -11.799 13.184 1.00 90.69 229 TRP A CA 1
ATOM 1863 C C . TRP A 1 229 ? -11.161 -10.477 13.358 1.00 90.69 229 TRP A C 1
ATOM 1865 O O . TRP A 1 229 ? -11.897 -10.332 14.340 1.00 90.69 229 TRP A O 1
ATOM 1875 N N . SER A 1 230 ? -11.020 -9.541 12.416 1.00 95.88 230 SER A N 1
ATOM 1876 C CA . SER A 1 230 ? -11.782 -8.293 12.431 1.00 95.88 230 SER A CA 1
ATOM 1877 C C . SER A 1 230 ? -13.291 -8.561 12.385 1.00 95.88 230 SER A C 1
ATOM 1879 O O . SER A 1 230 ? -14.018 -8.140 13.293 1.00 95.88 230 SER A O 1
ATOM 1881 N N . TYR A 1 231 ? -13.755 -9.372 11.428 1.00 95.50 231 TYR A N 1
ATOM 1882 C CA . TYR A 1 231 ? -15.169 -9.691 11.250 1.00 95.50 231 TYR A CA 1
ATOM 1883 C C . TYR A 1 231 ? -15.732 -10.497 12.420 1.00 95.50 231 TYR A C 1
ATOM 1885 O O . TYR A 1 231 ? -16.836 -10.215 12.891 1.00 95.50 231 TYR A O 1
ATOM 1893 N N . ILE A 1 232 ? -14.961 -11.441 12.970 1.00 92.25 232 ILE A N 1
ATOM 1894 C CA . ILE A 1 232 ? -15.350 -12.198 14.168 1.00 92.25 232 ILE A CA 1
ATOM 1895 C C . ILE A 1 232 ? -15.533 -11.270 15.369 1.00 92.25 232 ILE A C 1
ATOM 1897 O O . ILE A 1 232 ? -16.517 -11.396 16.102 1.00 92.25 232 ILE A O 1
ATOM 1901 N N . LEU A 1 233 ? -14.609 -10.332 15.595 1.00 93.81 233 LEU A N 1
ATOM 1902 C CA . LEU A 1 233 ? -14.719 -9.380 16.698 1.00 93.81 233 LEU A CA 1
ATOM 1903 C C . LEU A 1 233 ? -15.910 -8.441 16.509 1.00 93.81 233 LEU A C 1
ATOM 1905 O O . LEU A 1 233 ? -16.639 -8.186 17.473 1.00 93.81 233 LEU A O 1
ATOM 1909 N N . PHE A 1 234 ? -16.156 -7.982 15.283 1.00 95.75 234 PHE A N 1
ATOM 1910 C CA . PHE A 1 234 ? -17.321 -7.164 14.965 1.00 95.75 234 PHE A CA 1
ATOM 1911 C C . PHE A 1 234 ? -18.642 -7.912 15.189 1.00 95.75 234 PHE A C 1
ATOM 1913 O O . PHE A 1 234 ? -19.541 -7.422 15.886 1.00 95.75 234 PHE A O 1
ATOM 1920 N N . ALA A 1 235 ? -18.732 -9.154 14.719 1.00 93.06 235 ALA A N 1
ATOM 1921 C CA . ALA A 1 235 ? -19.871 -10.023 14.984 1.00 93.06 235 ALA A CA 1
ATOM 1922 C C . ALA A 1 235 ? -20.060 -10.275 16.485 1.00 93.06 235 ALA A C 1
ATOM 1924 O O . ALA A 1 235 ? -21.177 -10.226 17.001 1.00 93.06 235 ALA A O 1
ATOM 1925 N N . PHE A 1 236 ? -18.969 -10.487 17.227 1.00 91.44 236 PHE A N 1
ATOM 1926 C CA . PHE A 1 236 ? -19.026 -10.729 18.665 1.00 91.44 236 PHE A CA 1
ATOM 1927 C C . PHE A 1 236 ? -19.556 -9.518 19.444 1.00 91.44 236 PHE A C 1
ATOM 1929 O O . PHE A 1 236 ? -20.311 -9.683 20.408 1.00 91.44 236 PHE A O 1
ATOM 1936 N N . VAL A 1 237 ? -19.219 -8.298 19.013 1.00 90.31 237 VAL A N 1
ATOM 1937 C CA . VAL A 1 237 ? -19.773 -7.056 19.575 1.00 90.31 237 VAL A CA 1
ATOM 1938 C C . VAL A 1 237 ? -21.296 -7.026 19.425 1.00 90.31 237 VAL A C 1
ATOM 1940 O O . VAL A 1 237 ? -21.996 -6.781 20.413 1.00 90.31 237 VAL A O 1
ATOM 1943 N N . ALA A 1 238 ? -21.821 -7.331 18.235 1.00 90.19 238 ALA A N 1
ATOM 1944 C CA . ALA A 1 238 ? -23.263 -7.400 18.001 1.00 90.19 238 ALA A CA 1
ATOM 1945 C C . ALA A 1 238 ? -23.921 -8.560 18.772 1.00 90.19 238 ALA A C 1
ATOM 1947 O O . ALA A 1 238 ? -24.915 -8.360 19.469 1.00 90.19 238 ALA A O 1
ATOM 1948 N N . TYR A 1 239 ? -23.333 -9.755 18.743 1.00 88.06 239 TYR A N 1
ATOM 1949 C CA . TYR A 1 239 ? -23.821 -10.931 19.467 1.00 88.06 239 TYR A CA 1
ATOM 1950 C C . TYR A 1 239 ? -24.001 -10.663 20.969 1.00 88.06 239 TYR A C 1
ATOM 1952 O O . TYR A 1 239 ? -25.062 -10.928 21.540 1.00 88.06 239 TYR A O 1
ATOM 1960 N N . ARG A 1 240 ? -23.001 -10.052 21.613 1.00 85.19 240 ARG A N 1
ATOM 1961 C CA . ARG A 1 240 ? -23.065 -9.694 23.039 1.00 85.19 240 ARG A CA 1
ATOM 1962 C C . ARG A 1 240 ? -24.176 -8.688 23.344 1.00 85.19 240 ARG A C 1
ATOM 1964 O O . ARG A 1 240 ? -24.740 -8.717 24.439 1.00 85.19 240 ARG A O 1
ATOM 1971 N N . GLY A 1 241 ? -24.504 -7.816 22.392 1.00 78.69 241 GLY A N 1
ATOM 1972 C CA . GLY A 1 241 ? -25.632 -6.898 22.514 1.00 78.69 241 GLY A CA 1
ATOM 1973 C C . GLY A 1 241 ? -26.995 -7.589 22.414 1.00 78.69 241 GLY A C 1
ATOM 1974 O O . GLY A 1 241 ? -27.930 -7.141 23.075 1.00 78.69 241 GLY A O 1
ATOM 1975 N N . ILE A 1 242 ? -27.115 -8.697 21.667 1.00 77.62 242 ILE A N 1
ATOM 1976 C CA . ILE A 1 242 ? -28.354 -9.499 21.594 1.00 77.62 242 ILE A CA 1
ATOM 1977 C C . ILE A 1 242 ? -28.659 -10.145 22.942 1.00 77.62 242 ILE A C 1
ATOM 1979 O O . ILE A 1 242 ? -29.803 -10.113 23.393 1.00 77.62 242 ILE A O 1
ATOM 1983 N N . GLU A 1 243 ? -27.647 -10.725 23.588 1.00 71.06 243 GLU A N 1
ATOM 1984 C CA . GLU A 1 243 ? -27.820 -11.392 24.882 1.00 71.06 243 GLU A CA 1
ATOM 1985 C C . GLU A 1 243 ? -28.101 -10.409 26.020 1.00 71.06 243 GLU A C 1
ATOM 1987 O O . GLU A 1 243 ? -28.779 -10.751 26.990 1.00 71.06 243 GLU A O 1
ATOM 1992 N N . SER A 1 244 ? -27.580 -9.183 25.929 1.00 70.00 244 SER A N 1
ATOM 1993 C CA . SER A 1 244 ? -27.760 -8.181 26.973 1.00 70.00 244 SER A CA 1
ATOM 1994 C C . SER A 1 244 ? -27.712 -6.759 26.414 1.00 70.00 244 SER A C 1
ATOM 1996 O O . SER A 1 244 ? -26.692 -6.068 26.463 1.00 70.00 244 SER A O 1
ATOM 1998 N N . ALA A 1 245 ? -28.866 -6.283 25.936 1.00 64.19 245 ALA A N 1
ATOM 1999 C CA . ALA A 1 245 ? -29.027 -4.913 25.440 1.00 64.19 245 ALA A CA 1
ATOM 2000 C C . ALA A 1 245 ? -28.694 -3.851 26.509 1.00 64.19 245 ALA A C 1
ATOM 2002 O O . ALA A 1 245 ? -28.230 -2.760 26.180 1.00 64.19 245 ALA A O 1
ATOM 2003 N N . SER A 1 246 ? -28.837 -4.192 27.799 1.00 63.00 246 SER A N 1
ATOM 2004 C CA . SER A 1 246 ? -28.459 -3.316 28.913 1.00 63.00 246 SER A CA 1
ATOM 2005 C C . SER A 1 246 ? -26.958 -2.993 28.945 1.00 63.00 246 SER A C 1
ATOM 2007 O O . SER A 1 246 ? -26.575 -1.951 29.472 1.00 63.00 246 SER A O 1
ATOM 2009 N N . ILE A 1 247 ? -26.093 -3.830 28.352 1.00 66.94 247 ILE A N 1
ATOM 2010 C CA . ILE A 1 247 ? -24.653 -3.552 28.231 1.00 66.94 247 ILE A CA 1
ATOM 2011 C C . ILE A 1 247 ? -24.419 -2.357 27.302 1.00 66.94 247 ILE A C 1
ATOM 2013 O O . ILE A 1 247 ? -23.668 -1.448 27.656 1.00 66.94 247 ILE A O 1
ATOM 2017 N N . PHE A 1 248 ? -25.089 -2.327 26.148 1.00 65.50 248 PHE A N 1
ATOM 2018 C CA . PHE A 1 248 ? -25.010 -1.201 25.218 1.00 65.50 248 PHE A CA 1
ATOM 2019 C C . PHE A 1 248 ? -25.703 0.043 25.766 1.00 65.50 248 PHE A C 1
ATOM 2021 O O . PHE A 1 248 ? -25.136 1.130 25.684 1.00 65.50 248 PHE A O 1
ATOM 2028 N N . ASP A 1 249 ? -26.868 -0.112 26.397 1.00 62.22 249 ASP A N 1
ATOM 2029 C CA . ASP A 1 249 ? -27.553 0.990 27.075 1.00 62.22 249 ASP A CA 1
ATOM 2030 C C . ASP A 1 249 ? -26.663 1.623 28.146 1.00 62.22 249 ASP A C 1
ATOM 2032 O O . ASP A 1 249 ? -26.604 2.840 28.248 1.00 62.22 249 ASP A O 1
ATOM 2036 N N . ASN A 1 250 ? -25.911 0.838 28.919 1.00 64.62 250 ASN A N 1
ATOM 2037 C CA . ASN A 1 250 ? -24.980 1.376 29.913 1.00 64.62 250 ASN A CA 1
ATOM 2038 C C . ASN A 1 250 ? -23.814 2.151 29.278 1.00 64.62 250 ASN A C 1
ATOM 2040 O O . ASN A 1 250 ? -23.330 3.123 29.863 1.00 64.62 250 ASN A O 1
ATOM 2044 N N . ILE A 1 251 ? -23.364 1.745 28.087 1.00 65.94 251 ILE A N 1
ATOM 2045 C CA . ILE A 1 251 ? -22.343 2.466 27.313 1.00 65.94 251 ILE A CA 1
ATOM 2046 C C . ILE A 1 251 ? -22.932 3.776 26.766 1.00 65.94 251 ILE A C 1
ATOM 2048 O O . ILE A 1 251 ? -22.293 4.828 26.862 1.00 65.94 251 ILE A O 1
ATOM 2052 N N . LEU A 1 252 ? -24.164 3.731 26.250 1.00 63.66 252 LEU A N 1
ATOM 2053 C CA . LEU A 1 252 ? -24.841 4.839 25.575 1.00 63.66 252 LEU A CA 1
ATOM 2054 C C . LEU A 1 252 ? -25.472 5.867 26.531 1.00 63.66 252 LEU A C 1
ATOM 2056 O O . LEU A 1 252 ? -25.421 7.057 26.225 1.00 63.66 252 LEU A O 1
ATOM 2060 N N . LYS A 1 253 ? -25.986 5.442 27.692 1.00 59.69 253 LYS A N 1
ATOM 2061 C CA . LYS A 1 253 ? -26.704 6.271 28.683 1.00 59.69 253 LYS A CA 1
ATOM 2062 C C . LYS A 1 253 ? -25.833 6.847 29.799 1.00 59.69 253 LYS A C 1
ATOM 2064 O O . LYS A 1 253 ? -26.310 7.716 30.525 1.00 59.69 253 LYS A O 1
ATOM 2069 N N . ARG A 1 254 ? -24.590 6.387 29.994 1.00 57.84 254 ARG A N 1
ATOM 2070 C CA . ARG A 1 254 ? -23.729 6.924 31.066 1.00 57.84 254 ARG A CA 1
ATOM 2071 C C . ARG A 1 254 ? -23.500 8.430 30.898 1.00 57.84 254 ARG A C 1
ATOM 2073 O O . ARG A 1 254 ? -22.874 8.862 29.934 1.00 57.84 254 ARG A O 1
ATOM 2080 N N . THR A 1 255 ? -24.006 9.197 31.861 1.00 48.44 255 THR A N 1
ATOM 2081 C CA . THR A 1 255 ? -23.993 10.664 31.928 1.00 48.44 255 THR A CA 1
ATOM 2082 C C . THR A 1 255 ? -22.705 11.231 32.542 1.00 48.44 255 THR A C 1
ATOM 2084 O O . THR A 1 255 ? -21.996 10.563 33.298 1.00 48.44 255 THR A O 1
ATOM 2087 N N . ASP A 1 256 ? -22.441 12.512 32.248 1.00 45.25 256 ASP A N 1
ATOM 2088 C CA . ASP A 1 256 ? -21.286 13.345 32.648 1.00 45.25 256 ASP A CA 1
ATOM 2089 C C . ASP A 1 256 ? -20.888 13.313 34.143 1.00 45.25 256 ASP A C 1
ATOM 2091 O O . ASP A 1 256 ? -19.797 13.752 34.522 1.00 45.25 256 ASP A O 1
ATOM 2095 N N . ALA A 1 257 ? -21.762 12.831 35.029 1.00 39.41 257 ALA A N 1
ATOM 2096 C CA . ALA A 1 257 ? -21.535 12.810 36.473 1.00 39.41 257 ALA A CA 1
ATOM 2097 C C . ALA A 1 257 ? -20.575 11.692 36.925 1.00 39.41 257 ALA A C 1
ATOM 2099 O O . ALA A 1 257 ? -19.785 11.905 37.846 1.00 39.41 257 ALA A O 1
ATOM 2100 N N . ASP A 1 258 ? -20.580 10.539 36.250 1.00 43.94 258 ASP A N 1
ATOM 2101 C CA . ASP A 1 258 ? -19.793 9.361 36.655 1.00 43.94 258 ASP A CA 1
ATOM 2102 C C . ASP A 1 258 ? -18.336 9.416 36.162 1.00 43.94 258 ASP A C 1
ATOM 2104 O O . ASP A 1 258 ? -17.436 8.809 36.746 1.00 43.94 258 ASP A O 1
ATOM 2108 N N . VAL A 1 259 ? -18.076 10.185 35.100 1.00 44.03 259 VAL A N 1
ATOM 2109 C CA . VAL A 1 259 ? -16.751 10.313 34.468 1.00 44.03 259 VAL A CA 1
ATOM 2110 C C . VAL A 1 259 ? -15.805 11.176 35.307 1.00 44.03 259 VAL A C 1
ATOM 2112 O O . VAL A 1 259 ? -14.612 10.882 35.383 1.00 44.03 259 VAL A O 1
ATOM 2115 N N . ARG A 1 260 ? -16.337 12.164 36.047 1.00 39.06 260 ARG A N 1
ATOM 2116 C CA . ARG A 1 260 ? -15.555 13.022 36.961 1.00 39.06 260 ARG A CA 1
ATOM 2117 C C . ARG A 1 260 ? -14.859 12.254 38.094 1.00 39.06 260 ARG A C 1
ATOM 2119 O O . ARG A 1 260 ? -13.905 12.770 38.668 1.00 39.06 260 ARG A O 1
ATOM 2126 N N . LYS A 1 261 ? -15.292 11.024 38.404 1.00 36.84 261 LYS A N 1
ATOM 2127 C CA . LYS A 1 261 ? -14.721 10.191 39.479 1.00 36.84 261 LYS A CA 1
ATOM 2128 C C . LYS A 1 261 ? -13.836 9.038 39.007 1.00 36.84 261 LYS A C 1
ATOM 2130 O O . LYS A 1 261 ? -13.224 8.382 39.850 1.00 36.84 261 LYS A O 1
ATOM 2135 N N . VAL A 1 262 ? -13.683 8.783 37.704 1.00 41.19 262 VAL A N 1
ATOM 2136 C CA . VAL A 1 262 ? -12.833 7.667 37.256 1.00 41.19 262 VAL A CA 1
ATOM 2137 C C . VAL A 1 262 ? -11.375 8.103 37.105 1.00 41.19 262 VAL A C 1
ATOM 2139 O O . VAL A 1 262 ? -10.849 8.245 36.005 1.00 41.19 262 VAL A O 1
ATOM 2142 N N . ARG A 1 263 ? -10.687 8.241 38.247 1.00 37.50 263 ARG A N 1
ATOM 2143 C CA . ARG A 1 263 ? -9.216 8.238 38.342 1.00 37.50 263 ARG A CA 1
ATOM 2144 C C . ARG A 1 263 ? -8.670 6.836 38.020 1.00 37.50 263 ARG A C 1
ATOM 2146 O O . ARG A 1 263 ? -8.176 6.127 38.894 1.00 37.50 263 ARG A O 1
ATOM 2153 N N . PHE A 1 264 ? -8.754 6.423 36.760 1.00 39.94 264 PHE A N 1
ATOM 2154 C CA . PHE A 1 264 ? -7.663 5.644 36.177 1.00 39.94 264 PHE A CA 1
ATOM 2155 C C . PHE A 1 264 ? -6.707 6.681 35.589 1.00 39.94 264 PHE A C 1
ATOM 2157 O O . PHE A 1 264 ? -7.140 7.422 34.707 1.00 39.94 264 PHE A O 1
ATOM 2164 N N . PRO A 1 265 ? -5.467 6.819 36.089 1.00 47.78 265 PRO A N 1
ATOM 2165 C CA . PRO A 1 265 ? -4.578 7.866 35.608 1.00 47.78 265 PRO A CA 1
ATOM 2166 C C . PRO A 1 265 ? -4.406 7.757 34.090 1.00 47.78 265 PRO A C 1
ATOM 2168 O O . PRO A 1 265 ? -3.978 6.712 33.600 1.00 47.78 265 PRO A O 1
ATOM 2171 N N . LEU A 1 266 ? -4.744 8.839 33.375 1.00 44.34 266 LEU A N 1
ATOM 2172 C CA . LEU A 1 266 ? -4.681 9.029 31.913 1.00 44.34 266 LEU A CA 1
ATOM 2173 C C . LEU A 1 266 ? -3.439 8.382 31.272 1.00 44.34 266 LEU A C 1
ATOM 2175 O O . LEU A 1 266 ? -3.497 7.782 30.204 1.00 44.34 266 LEU A O 1
ATOM 2179 N N . LYS A 1 267 ? -2.333 8.431 32.013 1.00 48.41 267 LYS A N 1
ATOM 2180 C CA . LYS A 1 267 ? -1.031 7.867 31.682 1.00 48.41 267 LYS A CA 1
ATOM 2181 C C . LYS A 1 267 ? -1.101 6.375 31.331 1.00 48.41 267 LYS A C 1
ATOM 2183 O O . LYS A 1 267 ? -0.600 5.994 30.289 1.00 48.41 267 LYS A O 1
ATOM 2188 N N . TYR A 1 268 ? -1.774 5.526 32.112 1.00 48.88 268 TYR A N 1
ATOM 2189 C CA . TYR A 1 268 ? -1.789 4.070 31.869 1.00 48.88 268 TYR A CA 1
ATOM 2190 C C . TYR A 1 268 ? -2.519 3.647 30.596 1.00 48.88 268 TYR A C 1
ATOM 2192 O O . TYR A 1 268 ? -2.218 2.593 30.044 1.00 48.88 268 TYR A O 1
ATOM 2200 N N . ARG A 1 269 ? -3.461 4.466 30.127 1.00 49.84 269 ARG A N 1
ATOM 2201 C CA . ARG A 1 269 ? -4.163 4.202 28.872 1.00 49.84 269 ARG A CA 1
ATOM 2202 C C . ARG A 1 269 ? -3.361 4.669 27.670 1.00 49.84 269 ARG A C 1
ATOM 2204 O O . ARG A 1 269 ? -3.301 3.924 26.705 1.00 49.84 269 ARG A O 1
ATOM 2211 N N . ILE A 1 270 ? -2.684 5.817 27.798 1.00 49.19 270 ILE A N 1
ATOM 2212 C CA . ILE A 1 270 ? -1.688 6.292 26.831 1.00 49.19 270 ILE A CA 1
ATOM 2213 C C . ILE A 1 270 ? -0.662 5.183 26.570 1.00 49.19 270 ILE A C 1
ATOM 2215 O O . ILE A 1 270 ? -0.494 4.826 25.417 1.00 49.19 270 ILE A O 1
ATOM 2219 N N . PHE A 1 271 ? -0.088 4.547 27.602 1.00 50.06 271 PHE A N 1
ATOM 2220 C CA . PHE A 1 271 ? 0.923 3.485 27.434 1.00 50.06 271 PHE A CA 1
ATOM 2221 C C . PHE A 1 271 ? 0.415 2.202 26.768 1.00 50.06 271 PHE A C 1
ATOM 2223 O O . PHE A 1 271 ? 1.155 1.580 26.013 1.00 50.06 271 PHE A O 1
ATOM 2230 N N . LEU A 1 272 ? -0.830 1.795 27.021 1.00 49.47 272 LEU A N 1
ATOM 2231 C CA . LEU A 1 272 ? -1.400 0.597 26.402 1.00 49.47 272 LEU A CA 1
ATOM 2232 C C . LEU A 1 272 ? -1.690 0.846 24.918 1.00 49.47 272 LEU A C 1
ATOM 2234 O O . LEU A 1 272 ? -1.357 0.013 24.081 1.00 49.47 272 LEU A O 1
ATOM 2238 N N . THR A 1 273 ? -2.173 2.046 24.581 1.00 50.00 273 THR A N 1
ATOM 2239 C CA . THR A 1 273 ? -2.258 2.493 23.190 1.00 50.00 273 THR A CA 1
ATOM 2240 C C . THR A 1 273 ? -0.900 2.707 22.550 1.00 50.00 273 THR A C 1
ATOM 2242 O O . THR A 1 273 ? -0.744 2.299 21.415 1.00 50.00 273 THR A O 1
ATOM 2245 N N . THR A 1 274 ? 0.110 3.241 23.250 1.00 50.41 274 THR A N 1
ATOM 2246 C CA . THR A 1 274 ? 1.458 3.352 22.676 1.00 50.41 274 THR A CA 1
ATOM 2247 C C . THR A 1 274 ? 2.026 1.973 22.386 1.00 50.41 274 THR A C 1
ATOM 2249 O O . THR A 1 274 ? 2.619 1.800 21.343 1.00 50.41 274 THR A O 1
ATOM 2252 N N . GLY A 1 275 ? 1.800 0.973 23.241 1.00 52.62 275 GLY A N 1
ATOM 2253 C CA . GLY A 1 275 ? 2.220 -0.402 22.962 1.00 52.62 275 GLY A CA 1
ATOM 2254 C C . GLY A 1 275 ? 1.505 -1.012 21.763 1.00 52.62 275 GLY A C 1
ATOM 2255 O O . GLY A 1 275 ? 2.147 -1.646 20.938 1.00 52.62 275 GLY A O 1
ATOM 2256 N N . THR A 1 276 ? 0.198 -0.774 21.627 1.00 50.75 276 THR A N 1
ATOM 2257 C CA . THR A 1 276 ? -0.556 -1.276 20.465 1.00 50.75 276 THR A CA 1
ATOM 2258 C C . THR A 1 276 ? -0.101 -0.581 19.182 1.00 50.75 276 THR A C 1
ATOM 2260 O O . THR A 1 276 ? 0.116 -1.252 18.188 1.00 50.75 276 THR A O 1
ATOM 2263 N N . VAL A 1 277 ? 0.141 0.731 19.252 1.00 51.53 277 VAL A N 1
ATOM 2264 C CA . VAL A 1 277 ? 0.671 1.566 18.166 1.00 51.53 277 VAL A CA 1
ATOM 2265 C C . VAL A 1 277 ? 2.086 1.170 17.797 1.00 51.53 277 VAL A C 1
ATOM 2267 O O . VAL A 1 277 ? 2.388 1.054 16.630 1.00 51.53 277 VAL A O 1
ATOM 2270 N N . VAL A 1 278 ? 2.959 0.933 18.769 1.00 52.66 278 VAL A N 1
ATOM 2271 C CA . VAL A 1 278 ? 4.331 0.485 18.523 1.00 52.66 278 VAL A CA 1
ATOM 2272 C C . VAL A 1 278 ? 4.310 -0.871 17.861 1.00 52.66 278 VAL A C 1
ATOM 2274 O O . VAL A 1 278 ? 5.055 -1.069 16.925 1.00 52.66 278 VAL A O 1
ATOM 2277 N N . VAL A 1 279 ? 3.440 -1.784 18.287 1.00 52.75 279 VAL A N 1
ATOM 2278 C CA . VAL A 1 279 ? 3.322 -3.096 17.650 1.00 52.75 279 VAL A CA 1
ATOM 2279 C C . VAL A 1 279 ? 2.759 -2.967 16.237 1.00 52.75 279 VAL A C 1
ATOM 2281 O O . VAL A 1 279 ? 3.346 -3.537 15.328 1.00 52.75 279 VAL A O 1
ATOM 2284 N N . THR A 1 280 ? 1.704 -2.178 16.010 1.00 50.66 280 THR A N 1
ATOM 2285 C CA . THR A 1 280 ? 1.173 -1.953 14.655 1.00 50.66 280 THR A CA 1
ATOM 2286 C C . THR A 1 280 ? 2.191 -1.248 13.774 1.00 50.66 280 THR A C 1
ATOM 2288 O O . THR A 1 280 ? 2.456 -1.717 12.686 1.00 50.66 280 THR A O 1
ATOM 2291 N N . SER A 1 281 ? 2.850 -0.201 14.264 1.00 52.31 281 SER A N 1
ATOM 2292 C CA . SER A 1 281 ? 3.906 0.523 13.559 1.00 52.31 281 SER A CA 1
ATOM 2293 C C . SER A 1 281 ? 5.148 -0.331 13.337 1.00 52.31 281 SER A C 1
ATOM 2295 O O . SER A 1 281 ? 5.768 -0.196 12.300 1.00 52.31 281 SER A O 1
ATOM 2297 N N . MET A 1 282 ? 5.519 -1.221 14.260 1.00 52.06 282 MET A N 1
ATOM 2298 C CA . MET A 1 282 ? 6.618 -2.175 14.075 1.00 52.06 282 MET A CA 1
ATOM 2299 C C . MET A 1 282 ? 6.249 -3.252 13.068 1.00 52.06 282 MET A C 1
ATOM 2301 O O . MET A 1 282 ? 7.123 -3.666 12.327 1.00 52.06 282 MET A O 1
ATOM 2305 N N . ILE A 1 283 ? 4.991 -3.689 13.016 1.00 51.69 283 ILE A N 1
ATOM 2306 C CA . ILE A 1 283 ? 4.510 -4.613 11.987 1.00 51.69 283 ILE A CA 1
ATOM 2307 C C . ILE A 1 283 ? 4.492 -3.894 10.637 1.00 51.69 283 ILE A C 1
ATOM 2309 O O . ILE A 1 283 ? 5.100 -4.391 9.703 1.00 51.69 283 ILE A O 1
ATOM 2313 N N . THR A 1 284 ? 3.929 -2.688 10.546 1.00 50.72 284 THR A N 1
ATOM 2314 C CA . THR A 1 284 ? 3.935 -1.863 9.330 1.00 50.72 284 THR A CA 1
ATOM 2315 C C . THR A 1 284 ? 5.359 -1.554 8.866 1.00 50.72 284 THR A C 1
ATOM 2317 O O . THR A 1 284 ? 5.658 -1.722 7.696 1.00 50.72 284 THR A O 1
ATOM 2320 N N . ILE A 1 285 ? 6.274 -1.179 9.766 1.00 53.34 285 ILE A N 1
ATOM 2321 C CA . ILE A 1 285 ? 7.688 -0.932 9.442 1.00 53.34 285 ILE A CA 1
ATOM 2322 C C . ILE A 1 285 ? 8.415 -2.236 9.113 1.00 53.34 285 ILE A C 1
ATOM 2324 O O . ILE A 1 285 ? 9.248 -2.237 8.226 1.00 53.34 285 ILE A O 1
ATOM 2328 N N . SER A 1 286 ? 8.120 -3.354 9.780 1.00 47.62 286 SER A N 1
ATOM 2329 C CA . SER A 1 286 ? 8.720 -4.652 9.451 1.00 47.62 286 SER A CA 1
ATOM 2330 C C . SER A 1 286 ? 8.240 -5.176 8.098 1.00 47.62 286 SER A C 1
ATOM 2332 O O . SER A 1 286 ? 9.012 -5.851 7.429 1.00 47.62 286 SER A O 1
ATOM 2334 N N . LEU A 1 287 ? 7.005 -4.853 7.706 1.00 47.62 287 LEU A N 1
ATOM 2335 C CA . LEU A 1 287 ? 6.454 -5.115 6.379 1.00 47.62 287 LEU A CA 1
ATOM 2336 C C . LEU A 1 287 ? 7.083 -4.176 5.341 1.00 47.62 287 LEU A C 1
ATOM 2338 O O . LEU A 1 287 ? 7.541 -4.632 4.309 1.00 47.62 287 LEU A O 1
ATOM 2342 N N . LEU A 1 288 ? 7.234 -2.884 5.633 1.00 49.28 288 LEU A N 1
ATOM 2343 C CA . LEU A 1 288 ? 7.967 -1.960 4.754 1.00 49.28 288 LEU A CA 1
ATOM 2344 C C . LEU A 1 288 ? 9.453 -2.363 4.607 1.00 49.28 288 LEU A C 1
ATOM 2346 O O . LEU A 1 288 ? 10.021 -2.270 3.521 1.00 49.28 288 LEU A O 1
ATOM 2350 N N . ASN A 1 289 ? 10.068 -2.872 5.681 1.00 48.44 289 ASN A N 1
ATOM 2351 C CA . ASN A 1 289 ? 11.457 -3.334 5.723 1.00 48.44 289 ASN A CA 1
ATOM 2352 C C . ASN A 1 289 ? 11.692 -4.631 4.942 1.00 48.44 289 ASN A C 1
ATOM 2354 O O . ASN A 1 289 ? 12.812 -4.855 4.489 1.00 48.44 289 ASN A O 1
ATOM 2358 N N . SER A 1 290 ? 10.689 -5.506 4.819 1.00 47.00 290 SER A N 1
ATOM 2359 C CA . SER A 1 290 ? 10.839 -6.740 4.045 1.00 47.00 290 SER A CA 1
ATOM 2360 C C . SER A 1 290 ? 10.806 -6.507 2.536 1.00 47.00 290 SER A C 1
ATOM 2362 O O . SER A 1 290 ? 11.146 -7.434 1.808 1.00 47.00 290 SER A O 1
ATOM 2364 N N . PHE A 1 291 ? 10.444 -5.302 2.071 1.00 48.53 291 PHE A N 1
ATOM 2365 C CA . PHE A 1 291 ? 10.043 -5.119 0.677 1.00 48.53 291 PHE A CA 1
ATOM 2366 C C . PHE A 1 291 ? 10.773 -4.036 -0.144 1.00 48.53 291 PHE A C 1
ATOM 2368 O O . PHE A 1 291 ? 10.755 -4.153 -1.361 1.00 48.53 291 PHE A O 1
ATOM 2375 N N . LYS A 1 292 ? 11.496 -3.041 0.412 1.00 46.97 292 LYS A N 1
ATOM 2376 C CA . LYS A 1 292 ? 12.129 -1.986 -0.439 1.00 46.97 292 LYS A CA 1
ATOM 2377 C C . LYS A 1 292 ? 13.467 -1.381 0.030 1.00 46.97 292 LYS A C 1
ATOM 2379 O O . LYS A 1 292 ? 13.672 -0.176 -0.089 1.00 46.97 292 LYS A O 1
ATOM 2384 N N . PHE A 1 293 ? 14.428 -2.167 0.525 1.00 47.81 293 PHE A N 1
ATOM 2385 C CA . PHE A 1 293 ? 15.757 -1.609 0.869 1.00 47.81 293 PHE A CA 1
ATOM 2386 C C . PHE A 1 293 ? 16.805 -1.600 -0.249 1.00 47.81 293 PHE A C 1
ATOM 2388 O O . PHE A 1 293 ? 17.921 -1.143 -0.024 1.00 47.81 293 PHE A O 1
ATOM 2395 N N . SER A 1 294 ? 16.457 -1.997 -1.470 1.00 40.91 294 SER A N 1
ATOM 2396 C CA . SER A 1 294 ? 17.342 -1.851 -2.636 1.00 40.91 294 SER A CA 1
ATOM 2397 C C . SER A 1 294 ? 17.500 -0.403 -3.137 1.00 40.91 294 SER A C 1
ATOM 2399 O O . SER A 1 294 ? 18.282 -0.176 -4.053 1.00 40.91 294 SER A O 1
ATOM 2401 N N . LEU A 1 295 ? 16.783 0.566 -2.550 1.00 41.19 295 LEU A N 1
ATOM 2402 C CA . LEU A 1 295 ? 16.713 1.969 -2.992 1.00 41.19 295 LEU A CA 1
ATOM 2403 C C . LEU A 1 295 ? 17.535 2.960 -2.145 1.00 41.19 295 LEU A C 1
ATOM 2405 O O . LEU A 1 295 ? 17.587 4.132 -2.488 1.00 41.19 295 LEU A O 1
ATOM 2409 N N . LEU A 1 296 ? 18.163 2.538 -1.040 1.00 43.22 296 LEU A N 1
ATOM 2410 C CA . LEU A 1 296 ? 19.017 3.426 -0.235 1.00 43.22 296 LEU A CA 1
ATOM 2411 C C . LEU A 1 296 ? 20.469 3.333 -0.703 1.00 43.22 296 LEU A C 1
ATOM 2413 O O . LEU A 1 296 ? 21.000 2.231 -0.867 1.00 43.22 296 LEU A O 1
ATOM 2417 N N . SER A 1 297 ? 21.163 4.469 -0.819 1.00 45.53 297 SER A N 1
ATOM 2418 C CA . SER A 1 297 ? 22.620 4.411 -0.916 1.00 45.53 297 SER A CA 1
ATOM 2419 C C . SER A 1 297 ? 23.193 3.759 0.357 1.00 45.53 297 SER A C 1
ATOM 2421 O O . SER A 1 297 ? 22.646 3.944 1.455 1.00 45.53 297 SER A O 1
ATOM 2423 N N . PRO A 1 298 ? 24.338 3.051 0.285 1.00 46.09 298 PRO A N 1
ATOM 2424 C CA . PRO A 1 298 ? 24.937 2.403 1.457 1.00 46.09 298 PRO A CA 1
ATOM 2425 C C . PRO A 1 298 ? 25.210 3.352 2.639 1.00 46.09 298 PRO A C 1
ATOM 2427 O O . PRO A 1 298 ? 25.395 2.905 3.770 1.00 46.09 298 PRO A O 1
ATOM 2430 N N . ASN A 1 299 ? 25.272 4.665 2.394 1.00 44.62 299 ASN A N 1
ATOM 2431 C CA . ASN A 1 299 ? 25.481 5.685 3.418 1.00 44.62 299 ASN A CA 1
ATOM 2432 C C . ASN A 1 299 ? 24.176 6.102 4.110 1.00 44.62 299 ASN A C 1
ATOM 2434 O O . ASN A 1 299 ? 24.180 6.328 5.320 1.00 44.62 299 ASN A O 1
ATOM 2438 N N . GLU A 1 300 ? 23.064 6.170 3.383 1.00 46.09 300 GLU A N 1
ATOM 2439 C CA . GLU A 1 300 ? 21.747 6.501 3.938 1.00 46.09 300 GLU A CA 1
ATOM 2440 C C . GLU A 1 300 ? 21.167 5.330 4.720 1.00 46.09 300 GLU A C 1
ATOM 2442 O O . GLU A 1 300 ? 20.630 5.524 5.813 1.00 46.09 300 GLU A O 1
ATOM 2447 N N . GLU A 1 301 ? 21.389 4.105 4.238 1.00 47.44 301 GLU A N 1
ATOM 2448 C CA . GLU A 1 301 ? 21.078 2.875 4.965 1.00 47.44 301 GLU A CA 1
ATOM 2449 C C . GLU A 1 301 ? 21.732 2.880 6.360 1.00 47.44 301 GLU A C 1
ATOM 2451 O O . GLU A 1 301 ? 21.084 2.618 7.375 1.00 47.44 301 GLU A O 1
ATOM 2456 N N . ARG A 1 302 ? 23.000 3.303 6.445 1.00 48.00 302 ARG A N 1
ATOM 2457 C CA . ARG A 1 302 ? 23.771 3.382 7.700 1.00 48.00 302 ARG A CA 1
ATOM 2458 C C . ARG A 1 302 ? 23.298 4.456 8.678 1.00 48.00 302 ARG A C 1
ATOM 2460 O O . ARG A 1 302 ? 23.729 4.431 9.830 1.00 48.00 302 ARG A O 1
ATOM 2467 N N . VAL A 1 303 ? 22.450 5.394 8.261 1.00 49.91 303 VAL A N 1
ATOM 2468 C CA . VAL A 1 303 ? 21.978 6.500 9.111 1.00 49.91 303 VAL A CA 1
ATOM 2469 C C . VAL A 1 303 ? 20.494 6.349 9.433 1.00 49.91 303 VAL A C 1
ATOM 2471 O O . VAL A 1 303 ? 20.104 6.424 10.600 1.00 49.91 303 VAL A O 1
ATOM 2474 N N . ILE A 1 304 ? 19.668 6.087 8.421 1.00 51.03 304 ILE A N 1
ATOM 2475 C CA . ILE A 1 304 ? 18.207 6.054 8.529 1.00 51.03 304 ILE A CA 1
ATOM 2476 C C . ILE A 1 304 ? 17.746 4.785 9.249 1.00 51.03 304 ILE A C 1
ATOM 2478 O O . ILE A 1 304 ? 16.934 4.867 10.174 1.00 51.03 304 ILE A O 1
ATOM 2482 N N . ILE A 1 305 ? 18.311 3.621 8.906 1.00 50.91 305 ILE A N 1
ATOM 2483 C CA . ILE A 1 305 ? 17.912 2.346 9.512 1.00 50.91 305 ILE A CA 1
ATOM 2484 C C . ILE A 1 305 ? 18.227 2.325 11.018 1.00 50.91 305 ILE A C 1
ATOM 2486 O O . ILE A 1 305 ? 17.318 2.063 11.817 1.00 50.91 305 ILE A O 1
ATOM 2490 N N . PRO A 1 306 ? 19.448 2.680 11.470 1.00 53.88 306 PRO A N 1
ATOM 2491 C CA . PRO A 1 306 ? 19.720 2.799 12.897 1.00 53.88 306 PRO A CA 1
ATOM 2492 C C . PRO A 1 306 ? 18.850 3.851 13.584 1.00 53.88 306 PRO A C 1
ATOM 2494 O O . PRO A 1 306 ? 18.417 3.613 14.707 1.00 53.88 306 PRO A O 1
ATOM 2497 N N . ALA A 1 307 ? 18.531 4.979 12.939 1.00 52.22 307 ALA A N 1
ATOM 2498 C CA . ALA A 1 307 ? 17.662 6.001 13.526 1.00 52.22 307 ALA A CA 1
ATOM 2499 C C . ALA A 1 307 ? 16.226 5.493 13.759 1.00 52.22 307 ALA A C 1
ATOM 2501 O O . ALA A 1 307 ? 15.662 5.730 14.833 1.00 52.22 307 ALA A O 1
ATOM 2502 N N . ILE A 1 308 ? 15.651 4.743 12.811 1.00 52.81 308 ILE A N 1
ATOM 2503 C CA . ILE A 1 308 ? 14.329 4.110 12.952 1.00 52.81 308 ILE A CA 1
ATOM 2504 C C . ILE A 1 308 ? 14.356 3.072 14.080 1.00 52.81 308 ILE A C 1
ATOM 2506 O O . ILE A 1 308 ? 13.532 3.138 14.997 1.00 52.81 308 ILE A O 1
ATOM 2510 N N . TYR A 1 309 ? 15.335 2.160 14.083 1.00 53.12 309 TYR A N 1
ATOM 2511 C CA . TYR A 1 309 ? 15.448 1.139 15.129 1.00 53.12 309 TYR A CA 1
ATOM 2512 C C . TYR A 1 309 ? 15.711 1.735 16.516 1.00 53.12 309 TYR A C 1
ATOM 2514 O O . TYR A 1 309 ? 15.084 1.315 17.487 1.00 53.12 309 TYR A O 1
ATOM 2522 N N . VAL A 1 310 ? 16.575 2.748 16.635 1.00 55.22 310 VAL A N 1
ATOM 2523 C CA . VAL A 1 310 ? 16.835 3.451 17.903 1.00 55.22 310 VAL A CA 1
ATOM 2524 C C . VAL A 1 310 ? 15.566 4.129 18.413 1.00 55.22 310 VAL A C 1
ATOM 2526 O O . VAL A 1 310 ? 15.256 4.032 19.602 1.00 55.22 310 VAL A O 1
ATOM 2529 N N . SER A 1 311 ? 14.787 4.748 17.526 1.00 53.34 311 SER A N 1
ATOM 2530 C CA . SER A 1 311 ? 13.504 5.361 17.880 1.00 53.34 311 SER A CA 1
ATOM 2531 C C . SER A 1 311 ? 12.496 4.317 18.371 1.00 53.34 311 SER A C 1
ATOM 2533 O O . SER A 1 311 ? 11.875 4.504 19.419 1.00 53.34 311 SER A O 1
ATOM 2535 N N . LEU A 1 312 ? 12.382 3.176 17.685 1.00 53.00 312 LEU A N 1
ATOM 2536 C CA . LEU A 1 312 ? 11.508 2.066 18.081 1.00 53.00 312 LEU A CA 1
ATOM 2537 C C . LEU A 1 312 ? 11.926 1.441 19.417 1.00 53.00 312 LEU A C 1
ATOM 2539 O O . LEU A 1 312 ? 11.074 1.191 20.273 1.00 53.00 312 LEU A O 1
ATOM 2543 N N . ILE A 1 313 ? 13.228 1.242 19.640 1.00 54.56 313 ILE A N 1
ATOM 2544 C CA . ILE A 1 313 ? 13.779 0.761 20.913 1.00 54.56 313 ILE A CA 1
ATOM 2545 C C . ILE A 1 313 ? 13.445 1.751 22.031 1.00 54.56 313 ILE A C 1
ATOM 2547 O O . ILE A 1 313 ? 12.987 1.347 23.101 1.00 54.56 313 ILE A O 1
ATOM 2551 N N . PHE A 1 314 ? 13.604 3.051 21.788 1.00 56.34 314 PHE A N 1
ATOM 2552 C CA . PHE A 1 314 ? 13.329 4.086 22.779 1.00 56.34 314 PHE A CA 1
ATOM 2553 C C . PHE A 1 314 ? 11.842 4.139 23.171 1.00 56.34 314 PHE A C 1
ATOM 2555 O O . PHE A 1 314 ? 11.509 4.181 24.363 1.00 56.34 314 PHE A O 1
ATOM 2562 N N . VAL A 1 315 ? 10.934 4.044 22.194 1.00 55.66 315 VAL A N 1
ATOM 2563 C CA . VAL A 1 315 ? 9.486 3.983 22.449 1.00 55.66 315 VAL A CA 1
ATOM 2564 C C . VAL A 1 315 ? 9.104 2.664 23.145 1.00 55.66 315 VAL A C 1
ATOM 2566 O O . VAL A 1 315 ? 8.314 2.676 24.096 1.00 55.66 315 VAL A O 1
ATOM 2569 N N . SER A 1 316 ? 9.714 1.537 22.766 1.00 53.09 316 SER A N 1
ATOM 2570 C CA . SER A 1 316 ? 9.484 0.220 23.382 1.00 53.09 316 SER A CA 1
ATOM 2571 C C . SER A 1 316 ? 9.933 0.176 24.844 1.00 53.09 316 SER A C 1
ATOM 2573 O O . SER A 1 316 ? 9.164 -0.231 25.717 1.00 53.09 316 SER A O 1
ATOM 2575 N N . ILE A 1 317 ? 11.134 0.677 25.154 1.00 58.91 317 ILE A N 1
ATOM 2576 C CA . ILE A 1 317 ? 11.655 0.776 26.527 1.00 58.91 317 ILE A CA 1
ATOM 2577 C C . ILE A 1 317 ? 10.755 1.675 27.380 1.00 58.91 317 ILE A C 1
ATOM 2579 O O . ILE A 1 317 ? 10.424 1.315 28.516 1.00 58.91 317 ILE A O 1
ATOM 2583 N N . SER A 1 318 ? 10.311 2.817 26.844 1.00 55.88 318 SER A N 1
ATOM 2584 C CA . SER A 1 318 ? 9.380 3.713 27.546 1.00 55.88 318 SER A CA 1
ATOM 2585 C C . SER A 1 318 ? 8.033 3.030 27.833 1.00 55.88 318 SER A C 1
ATOM 2587 O O . SER A 1 318 ? 7.467 3.168 28.922 1.00 55.88 318 SER A O 1
ATOM 2589 N N . THR A 1 319 ? 7.551 2.208 26.899 1.00 53.97 319 THR A N 1
ATOM 2590 C CA . THR A 1 319 ? 6.298 1.453 27.035 1.00 53.97 319 THR A CA 1
ATOM 2591 C C . THR A 1 319 ? 6.412 0.325 28.068 1.00 53.97 319 THR A C 1
ATOM 2593 O O . THR A 1 319 ? 5.565 0.212 28.958 1.00 53.97 319 THR A O 1
ATOM 2596 N N . ILE A 1 320 ? 7.490 -0.467 28.023 1.00 56.22 320 ILE A N 1
ATOM 2597 C CA . ILE A 1 320 ? 7.760 -1.562 28.971 1.00 56.22 320 ILE A CA 1
ATOM 2598 C C . ILE A 1 320 ? 7.962 -1.019 30.389 1.00 56.22 320 ILE A C 1
ATOM 2600 O O . ILE A 1 320 ? 7.373 -1.529 31.347 1.00 56.22 320 ILE A O 1
ATOM 2604 N N . THR A 1 321 ? 8.745 0.052 30.548 1.00 56.44 321 THR A N 1
ATOM 2605 C CA . THR A 1 321 ? 8.893 0.707 31.858 1.00 56.44 321 THR A CA 1
ATOM 2606 C C . THR A 1 321 ? 7.555 1.256 32.357 1.00 56.44 321 THR A C 1
ATOM 2608 O O . THR A 1 321 ? 7.237 1.090 33.537 1.00 56.44 321 THR A O 1
ATOM 2611 N N . GLY A 1 322 ? 6.718 1.809 31.473 1.00 53.09 322 GLY A N 1
ATOM 2612 C CA . GLY A 1 322 ? 5.336 2.195 31.775 1.00 53.09 322 GLY A CA 1
ATOM 2613 C C . GLY A 1 322 ? 4.465 1.038 32.293 1.00 53.09 322 GLY A C 1
ATOM 2614 O O . GLY A 1 322 ? 3.777 1.196 33.308 1.00 53.09 322 GLY A O 1
ATOM 2615 N N . LEU A 1 323 ? 4.530 -0.142 31.664 1.00 53.00 323 LEU A N 1
ATOM 2616 C CA . LEU A 1 323 ? 3.817 -1.360 32.088 1.00 53.00 323 LEU A CA 1
ATOM 2617 C C . LEU A 1 323 ? 4.257 -1.833 33.481 1.00 53.00 323 LEU A C 1
ATOM 2619 O O . LEU A 1 323 ? 3.416 -2.105 34.346 1.00 53.00 323 LEU A O 1
ATOM 2623 N N . LEU A 1 324 ? 5.568 -1.870 33.735 1.00 59.97 324 LEU A N 1
ATOM 2624 C CA . LEU A 1 324 ? 6.125 -2.244 35.038 1.00 59.97 324 LEU A CA 1
ATOM 2625 C C . LEU A 1 324 ? 5.697 -1.260 36.139 1.00 59.97 324 LEU A C 1
ATOM 2627 O O . LEU A 1 324 ? 5.301 -1.678 37.233 1.00 59.97 324 LEU A O 1
ATOM 2631 N N . PHE A 1 325 ? 5.690 0.046 35.846 1.00 62.09 325 PHE A N 1
ATOM 2632 C CA . PHE A 1 325 ? 5.176 1.058 36.771 1.00 62.09 325 PHE A CA 1
ATOM 2633 C C . PHE A 1 325 ? 3.667 0.935 37.007 1.00 62.09 325 PHE A C 1
ATOM 2635 O O . PHE A 1 325 ? 3.213 1.178 38.126 1.00 62.09 325 PHE A O 1
ATOM 2642 N N . SER A 1 326 ? 2.887 0.535 35.998 1.00 52.00 326 SER A N 1
ATOM 2643 C CA . SER A 1 326 ? 1.442 0.299 36.125 1.00 52.00 326 SER A CA 1
ATOM 2644 C C . SER A 1 326 ? 1.121 -0.827 37.090 1.00 52.00 326 SER A C 1
ATOM 2646 O O . SER A 1 326 ? 0.339 -0.641 38.026 1.00 52.00 326 SER A O 1
ATOM 2648 N N . LYS A 1 327 ? 1.803 -1.963 36.925 1.00 61.31 327 LYS A N 1
ATOM 2649 C CA . LYS A 1 327 ? 1.667 -3.110 37.821 1.00 61.31 327 LYS A CA 1
ATOM 2650 C C . LYS A 1 327 ? 1.995 -2.718 39.264 1.00 61.31 327 LYS A C 1
ATOM 2652 O O . LYS A 1 327 ? 1.233 -3.036 40.176 1.00 61.31 327 LYS A O 1
ATOM 2657 N N . LYS A 1 328 ? 3.081 -1.961 39.463 1.00 67.75 328 LYS A N 1
ATOM 2658 C CA . LYS A 1 328 ? 3.508 -1.488 40.788 1.00 67.75 328 LYS A CA 1
ATOM 2659 C C . LYS A 1 328 ? 2.527 -0.492 41.415 1.00 67.75 328 LYS A C 1
ATOM 2661 O O . LYS A 1 328 ? 2.233 -0.597 42.599 1.00 67.75 328 LYS A O 1
ATOM 2666 N N . HIS A 1 329 ? 1.990 0.447 40.640 1.00 62.94 329 HIS A N 1
ATOM 2667 C CA . HIS A 1 329 ? 0.996 1.399 41.136 1.00 62.94 329 HIS A CA 1
ATOM 2668 C C . HIS A 1 329 ? -0.326 0.714 41.507 1.00 62.94 329 HIS A C 1
ATOM 2670 O O . HIS A 1 329 ? -0.942 1.074 42.505 1.00 62.94 329 HIS A O 1
ATOM 2676 N N . ALA A 1 330 ? -0.782 -0.269 40.722 1.00 59.19 330 ALA A N 1
ATOM 2677 C CA . ALA A 1 330 ? -1.989 -1.033 41.040 1.00 59.19 330 ALA A CA 1
ATOM 2678 C C . ALA A 1 330 ? -1.841 -1.813 42.358 1.00 59.19 330 ALA A C 1
ATOM 2680 O O . ALA A 1 330 ? -2.757 -1.787 43.177 1.00 59.19 330 ALA A O 1
ATOM 2681 N N . LEU A 1 331 ? -0.673 -2.429 42.579 1.00 69.56 331 LEU A N 1
ATOM 2682 C CA . LEU A 1 331 ? -0.311 -3.082 43.842 1.00 69.56 331 LEU A CA 1
ATOM 2683 C C . LEU A 1 331 ? -0.348 -2.103 45.023 1.00 69.56 331 LEU A C 1
ATOM 2685 O O . LEU A 1 331 ? -1.072 -2.344 45.982 1.00 69.56 331 LEU A O 1
ATOM 2689 N N . LEU A 1 332 ? 0.350 -0.968 44.915 1.00 68.44 332 LEU A N 1
ATOM 2690 C CA . LEU A 1 332 ? 0.415 0.038 45.985 1.00 68.44 332 LEU A CA 1
ATOM 2691 C C . LEU A 1 332 ? -0.945 0.668 46.293 1.00 68.44 332 LEU A C 1
ATOM 2693 O O . LEU A 1 332 ? -1.245 0.967 47.442 1.00 68.44 332 LEU A O 1
ATOM 2697 N N . LYS A 1 333 ? -1.794 0.864 45.281 1.00 66.75 333 LYS A N 1
ATOM 2698 C CA . LYS A 1 333 ? -3.146 1.390 45.489 1.00 66.75 333 LYS A CA 1
ATOM 2699 C C . LYS A 1 333 ? -4.047 0.382 46.208 1.00 66.75 333 LYS A C 1
ATOM 2701 O O . LYS A 1 333 ? -4.771 0.762 47.117 1.00 66.75 333 LYS A O 1
ATOM 2706 N N . SER A 1 334 ? -3.962 -0.893 45.828 1.00 69.06 334 SER A N 1
ATOM 2707 C CA . SER A 1 334 ? -4.623 -1.999 46.534 1.00 69.06 334 SER A CA 1
ATOM 2708 C C . SER A 1 334 ? -4.171 -2.077 47.996 1.00 69.06 334 SER A C 1
ATOM 2710 O O . SER A 1 334 ? -4.987 -2.238 48.897 1.00 69.06 334 SER A O 1
ATOM 2712 N N . GLU A 1 335 ? -2.868 -1.936 48.239 1.00 76.94 335 GLU A N 1
ATOM 2713 C CA . GLU A 1 335 ? -2.278 -1.929 49.579 1.00 76.94 335 GLU A CA 1
ATOM 2714 C C . GLU A 1 335 ? -2.740 -0.716 50.404 1.00 76.94 335 GLU A C 1
ATOM 2716 O O . GLU A 1 335 ? -3.164 -0.875 51.543 1.00 76.94 335 GLU A O 1
ATOM 2721 N N . SER A 1 336 ? -2.765 0.476 49.800 1.00 73.06 336 SER A N 1
ATOM 2722 C CA . SER A 1 336 ? -3.316 1.705 50.389 1.00 73.06 336 SER A CA 1
ATOM 2723 C C . SER A 1 336 ? -4.779 1.547 50.814 1.00 73.06 336 SER A C 1
ATOM 2725 O O . SER A 1 336 ? -5.122 1.902 51.941 1.00 73.06 336 SER A O 1
ATOM 2727 N N . GLU A 1 337 ? -5.631 0.995 49.945 1.00 74.69 337 GLU A N 1
ATOM 2728 C CA . GLU A 1 337 ? -7.048 0.749 50.241 1.00 74.69 337 GLU A CA 1
ATOM 2729 C C . GLU A 1 337 ? -7.206 -0.269 51.385 1.00 74.69 337 GLU A C 1
ATOM 2731 O O . GLU A 1 337 ? -8.019 -0.064 52.285 1.00 74.69 337 GLU A O 1
ATOM 2736 N N . HIS A 1 338 ? -6.371 -1.313 51.422 1.00 74.12 338 HIS A N 1
ATOM 2737 C CA . HIS A 1 338 ? -6.350 -2.289 52.514 1.00 74.12 338 HIS A CA 1
ATOM 2738 C C . HIS A 1 338 ? -5.895 -1.700 53.857 1.00 74.12 338 HIS A C 1
ATOM 2740 O O . HIS A 1 338 ? -6.484 -2.013 54.893 1.00 74.12 338 HIS A O 1
ATOM 2746 N N . VAL A 1 339 ? -4.868 -0.848 53.868 1.00 77.12 339 VAL A N 1
ATOM 2747 C CA . VAL A 1 339 ? -4.382 -0.183 55.090 1.00 77.12 339 VAL A CA 1
ATOM 2748 C C . VAL A 1 339 ? -5.439 0.773 55.642 1.00 77.12 339 VAL A C 1
ATOM 2750 O O . VAL A 1 339 ? -5.657 0.792 56.849 1.00 77.12 339 VAL A O 1
ATOM 2753 N N . LEU A 1 340 ? -6.157 1.490 54.769 1.00 69.38 340 LEU A N 1
ATOM 2754 C CA . LEU A 1 340 ? -7.226 2.412 55.165 1.00 69.38 340 LEU A CA 1
ATOM 2755 C C . LEU A 1 340 ? -8.403 1.701 55.861 1.00 69.38 340 LEU A C 1
ATOM 2757 O O . LEU A 1 340 ? -9.078 2.296 56.693 1.00 69.38 340 LEU A O 1
ATOM 2761 N N . THR A 1 341 ? -8.646 0.427 55.534 1.00 71.25 341 THR A N 1
ATOM 2762 C CA . THR A 1 341 ? -9.707 -0.385 56.164 1.00 71.25 341 THR A CA 1
ATOM 2763 C C . THR A 1 341 ? -9.341 -0.961 57.535 1.00 71.25 341 THR A C 1
ATOM 2765 O O . THR A 1 341 ? -10.205 -1.527 58.201 1.00 71.25 341 THR A O 1
ATOM 2768 N N . ARG A 1 342 ? -8.082 -0.843 57.980 1.00 66.50 342 ARG A N 1
ATOM 2769 C CA . ARG A 1 342 ? -7.638 -1.313 59.301 1.00 66.50 342 ARG A CA 1
ATOM 2770 C C . ARG A 1 342 ? -7.628 -0.150 60.296 1.00 66.50 342 ARG A C 1
ATOM 2772 O O . ARG A 1 342 ? -6.809 0.754 60.178 1.00 66.50 342 ARG A O 1
ATOM 2779 N N . GLU A 1 343 ? -8.471 -0.207 61.325 1.00 59.28 343 GLU A N 1
ATOM 2780 C CA . GLU A 1 343 ? -8.472 0.752 62.446 1.00 59.28 343 GLU A CA 1
ATOM 2781 C C . GLU A 1 343 ? -7.316 0.471 63.431 1.00 59.28 343 GLU A C 1
ATOM 2783 O O . GLU A 1 343 ? -7.523 0.056 64.568 1.00 59.28 343 GLU A O 1
ATOM 2788 N N . ILE A 1 344 ? -6.065 0.640 62.987 1.00 65.62 344 ILE A N 1
ATOM 2789 C CA . ILE A 1 344 ? -4.859 0.422 63.809 1.00 65.62 344 ILE A CA 1
ATOM 2790 C C . ILE A 1 344 ? -4.068 1.741 63.912 1.00 65.62 344 ILE A C 1
ATOM 2792 O O . ILE A 1 344 ? -3.938 2.435 62.903 1.00 65.62 344 ILE A O 1
ATOM 2796 N N . PRO A 1 345 ? -3.463 2.092 65.069 1.00 62.78 345 PRO A N 1
ATOM 2797 C CA . PRO A 1 345 ? -2.738 3.360 65.255 1.00 62.78 345 PRO A CA 1
ATOM 2798 C C . PRO A 1 345 ? -1.598 3.630 64.253 1.00 62.78 345 PRO A C 1
ATOM 2800 O O . PRO A 1 345 ? -1.276 4.783 63.976 1.00 62.78 345 PRO A O 1
ATOM 2803 N N . SER A 1 346 ? -0.986 2.585 63.684 1.00 66.44 346 SER A N 1
ATOM 2804 C CA . SER A 1 346 ? 0.086 2.686 62.680 1.00 66.44 346 SER A CA 1
ATOM 2805 C C . SER A 1 346 ? -0.409 2.882 61.238 1.00 66.44 346 SER A C 1
ATOM 2807 O O . SER A 1 346 ? 0.400 3.186 60.357 1.00 66.44 346 SER A O 1
ATOM 2809 N N . ALA A 1 347 ? -1.717 2.756 60.980 1.00 68.19 347 ALA A N 1
ATOM 2810 C CA . ALA A 1 347 ? -2.294 2.815 59.635 1.00 68.19 347 ALA A CA 1
ATOM 2811 C C . ALA A 1 347 ? -2.095 4.183 58.962 1.00 68.19 347 ALA A C 1
ATOM 2813 O O . ALA A 1 347 ? -1.824 4.249 57.765 1.00 68.19 347 ALA A O 1
ATOM 2814 N N . GLN A 1 348 ? -2.137 5.275 59.733 1.00 72.25 348 GLN A N 1
ATOM 2815 C CA . GLN A 1 348 ? -1.953 6.635 59.211 1.00 72.25 348 GLN A CA 1
ATOM 2816 C C . GLN A 1 348 ? -0.540 6.855 58.639 1.00 72.25 348 GLN A C 1
ATOM 2818 O O . GLN A 1 348 ? -0.366 7.498 57.600 1.00 72.25 348 GLN A O 1
ATOM 2823 N N . TYR A 1 349 ? 0.481 6.300 59.299 1.00 78.25 349 TYR A N 1
ATOM 2824 C CA . TYR A 1 349 ? 1.876 6.395 58.864 1.00 78.25 349 TYR A CA 1
ATOM 2825 C C . TYR A 1 349 ? 2.137 5.545 57.612 1.00 78.25 349 TYR A C 1
ATOM 2827 O O . TYR A 1 349 ? 2.721 6.030 56.640 1.00 78.25 349 TYR A O 1
ATOM 2835 N N . GLU A 1 350 ? 1.654 4.299 57.611 1.00 77.25 350 GLU A N 1
ATOM 2836 C CA . GLU A 1 350 ? 1.724 3.382 56.465 1.00 77.25 350 GLU A CA 1
ATOM 2837 C C . GLU A 1 350 ? 1.009 3.963 55.237 1.00 77.25 350 GLU A C 1
ATOM 2839 O O . GLU A 1 350 ? 1.573 3.991 54.141 1.00 77.25 350 GLU A O 1
ATOM 2844 N N . PHE A 1 351 ? -0.184 4.532 55.427 1.00 76.56 351 PHE A N 1
ATOM 2845 C CA . PHE A 1 351 ? -0.939 5.194 54.367 1.00 76.56 351 PHE A CA 1
ATOM 2846 C C . PHE A 1 351 ? -0.167 6.377 53.769 1.00 76.56 351 PHE A C 1
ATOM 2848 O O . PHE A 1 351 ? 0.029 6.434 52.555 1.00 76.56 351 PHE A O 1
ATOM 2855 N N . THR A 1 352 ? 0.360 7.270 54.614 1.00 78.69 352 THR A N 1
ATOM 2856 C CA . THR A 1 352 ? 1.138 8.442 54.170 1.00 78.69 352 THR A CA 1
ATOM 2857 C C . THR A 1 352 ? 2.396 8.023 53.395 1.00 78.69 352 THR A C 1
ATOM 2859 O O . THR A 1 352 ? 2.784 8.650 52.404 1.00 78.69 352 THR A O 1
ATOM 2862 N N . ARG A 1 353 ? 3.042 6.926 53.812 1.00 82.38 353 ARG A N 1
ATOM 2863 C CA . ARG A 1 353 ? 4.207 6.350 53.127 1.00 82.38 353 ARG A CA 1
ATOM 2864 C C . ARG A 1 353 ? 3.846 5.821 51.737 1.00 82.38 353 ARG A C 1
ATOM 2866 O O . ARG A 1 353 ? 4.577 6.103 50.784 1.00 82.38 353 ARG A O 1
ATOM 2873 N N . ILE A 1 354 ? 2.745 5.079 51.614 1.00 77.81 354 ILE A N 1
ATOM 2874 C CA . ILE A 1 354 ? 2.261 4.537 50.336 1.00 77.81 354 ILE A CA 1
ATOM 2875 C C . ILE A 1 354 ? 1.817 5.674 49.402 1.00 77.81 354 ILE A C 1
ATOM 2877 O O . ILE A 1 354 ? 2.174 5.679 48.223 1.00 77.81 354 ILE A O 1
ATOM 2881 N N . GLU A 1 355 ? 1.128 6.688 49.925 1.00 73.50 355 GLU A N 1
ATOM 2882 C CA . GLU A 1 355 ? 0.671 7.852 49.159 1.00 73.50 355 GLU A CA 1
ATOM 2883 C C . GLU A 1 355 ? 1.850 8.642 48.566 1.00 73.50 355 GLU A C 1
ATOM 2885 O O . GLU A 1 355 ? 1.863 8.971 47.376 1.00 73.50 355 GLU A O 1
ATOM 2890 N N . LYS A 1 356 ? 2.922 8.831 49.344 1.00 78.00 356 LYS A N 1
ATOM 2891 C CA . LYS A 1 356 ? 4.163 9.453 48.860 1.00 78.00 356 LYS A CA 1
ATOM 2892 C C . LYS A 1 356 ? 4.839 8.627 47.756 1.00 78.00 356 LYS A C 1
ATOM 2894 O O . LYS A 1 356 ? 5.358 9.196 46.793 1.00 78.00 356 LYS A O 1
ATOM 2899 N N . GLN A 1 357 ? 4.823 7.293 47.851 1.00 76.69 357 GLN A N 1
ATOM 2900 C CA . GLN A 1 357 ? 5.333 6.420 46.783 1.00 76.69 357 GLN A CA 1
ATOM 2901 C C . GLN A 1 357 ? 4.496 6.525 45.502 1.00 76.69 357 GLN A C 1
ATOM 2903 O O . GLN A 1 357 ? 5.064 6.583 44.408 1.00 76.69 357 GLN A O 1
ATOM 2908 N N . ILE A 1 358 ? 3.169 6.603 45.629 1.00 68.69 358 ILE A N 1
ATOM 2909 C CA . ILE A 1 358 ? 2.251 6.822 44.507 1.00 68.69 358 ILE A CA 1
ATOM 2910 C C . ILE A 1 358 ? 2.554 8.163 43.825 1.00 68.69 358 ILE A C 1
ATOM 2912 O O . ILE A 1 358 ? 2.733 8.199 42.608 1.00 68.69 358 ILE A O 1
ATOM 2916 N N . GLN A 1 359 ? 2.726 9.246 44.586 1.00 71.81 359 GLN A N 1
ATOM 2917 C CA . GLN A 1 359 ? 3.004 10.577 44.035 1.00 71.81 359 GLN A CA 1
ATOM 2918 C C . GLN A 1 359 ? 4.342 10.640 43.269 1.00 71.81 359 GLN A C 1
ATOM 2920 O O . GLN A 1 359 ? 4.434 11.219 42.179 1.00 71.81 359 GLN A O 1
ATOM 2925 N N . ILE A 1 360 ? 5.387 9.984 43.786 1.00 73.94 360 ILE A N 1
ATOM 2926 C CA . ILE A 1 360 ? 6.683 9.854 43.096 1.00 73.94 360 ILE A CA 1
ATOM 2927 C C . ILE A 1 360 ? 6.526 9.069 41.784 1.00 73.94 360 ILE A C 1
ATOM 2929 O O . ILE A 1 360 ? 7.063 9.476 40.746 1.00 73.94 360 ILE A O 1
ATOM 2933 N N . LEU A 1 361 ? 5.774 7.963 41.810 1.00 65.31 361 LEU A N 1
ATOM 2934 C CA . LEU A 1 361 ? 5.487 7.153 40.624 1.00 65.31 361 LEU A CA 1
ATOM 2935 C C . LEU A 1 361 ? 4.705 7.945 39.572 1.00 65.31 361 LEU A C 1
ATOM 2937 O O . LEU A 1 361 ? 5.057 7.904 38.394 1.00 65.31 361 LEU A O 1
ATOM 2941 N N . GLU A 1 362 ? 3.697 8.718 39.973 1.00 61.56 362 GLU A N 1
ATOM 2942 C CA . GLU A 1 362 ? 2.931 9.565 39.060 1.00 61.56 362 GLU A CA 1
ATOM 2943 C C . GLU A 1 362 ? 3.811 10.621 38.384 1.00 61.56 362 GLU A C 1
ATOM 2945 O O . GLU A 1 362 ? 3.669 10.863 37.180 1.00 61.56 362 GLU A O 1
ATOM 2950 N N . THR A 1 363 ? 4.737 11.227 39.125 1.00 64.75 363 THR A N 1
ATOM 2951 C CA . THR A 1 363 ? 5.642 12.258 38.597 1.00 64.75 363 THR A CA 1
ATOM 2952 C C . THR A 1 363 ? 6.599 11.670 37.555 1.00 64.75 363 THR A C 1
ATOM 2954 O O . THR A 1 363 ? 6.707 12.200 36.446 1.00 64.75 363 THR A O 1
ATOM 2957 N N . ARG A 1 364 ? 7.213 10.512 37.850 1.00 62.41 364 ARG A N 1
ATOM 2958 C CA . ARG A 1 364 ? 8.055 9.771 36.888 1.00 62.41 364 ARG A CA 1
ATOM 2959 C C . ARG A 1 364 ? 7.277 9.347 35.643 1.00 62.41 364 ARG A C 1
ATOM 2961 O O . ARG A 1 364 ? 7.775 9.491 34.533 1.00 62.41 364 ARG A O 1
ATOM 2968 N N . ASN A 1 365 ? 6.037 8.899 35.814 1.00 57.75 365 ASN A N 1
ATOM 2969 C CA . ASN A 1 365 ? 5.185 8.462 34.713 1.00 57.75 365 ASN A CA 1
ATOM 2970 C C . ASN A 1 365 ? 4.788 9.619 33.770 1.00 57.75 365 ASN A C 1
ATOM 2972 O O . ASN A 1 365 ? 4.695 9.436 32.559 1.00 57.75 365 ASN A O 1
ATOM 2976 N N . LYS A 1 366 ? 4.592 10.838 34.308 1.00 56.22 366 LYS A N 1
ATOM 2977 C CA . LYS A 1 366 ? 4.347 12.043 33.488 1.00 56.22 366 LYS A CA 1
ATOM 2978 C C . LYS A 1 366 ? 5.545 12.328 32.583 1.00 56.22 366 LYS A C 1
ATOM 2980 O O . LYS A 1 366 ? 5.365 12.527 31.390 1.00 56.22 366 LYS A O 1
ATOM 2985 N N . ARG A 1 367 ? 6.751 12.277 33.156 1.00 57.91 367 ARG A N 1
ATOM 2986 C CA . ARG A 1 367 ? 8.011 12.480 32.436 1.00 57.91 367 ARG A CA 1
ATOM 2987 C C . ARG A 1 367 ? 8.197 11.452 31.316 1.00 57.91 367 ARG A C 1
ATOM 2989 O O . ARG A 1 367 ? 8.502 11.847 30.200 1.00 57.91 367 ARG A O 1
ATOM 2996 N N . ASN A 1 368 ? 7.943 10.168 31.582 1.00 54.53 368 ASN A N 1
ATOM 2997 C CA . ASN A 1 368 ? 8.038 9.118 30.561 1.00 54.53 368 ASN A CA 1
ATOM 2998 C C . ASN A 1 368 ? 7.046 9.333 29.406 1.00 54.53 368 ASN A C 1
ATOM 3000 O O . ASN A 1 368 ? 7.429 9.195 28.254 1.00 54.53 368 ASN A O 1
ATOM 3004 N N . SER A 1 369 ? 5.804 9.745 29.690 1.00 50.44 369 SER A N 1
ATOM 3005 C CA . SER A 1 369 ? 4.813 10.039 28.642 1.00 50.44 369 SER A CA 1
ATOM 3006 C C . SER A 1 369 ? 5.232 11.206 27.740 1.00 50.44 369 SER A C 1
ATOM 3008 O O . SER A 1 369 ? 4.983 11.161 26.539 1.00 50.44 369 SER A O 1
ATOM 3010 N N . THR A 1 370 ? 5.868 12.242 28.296 1.00 54.12 370 THR A N 1
ATOM 3011 C CA . THR A 1 370 ? 6.411 13.365 27.514 1.00 54.12 370 THR A CA 1
ATOM 3012 C C . THR A 1 370 ? 7.585 12.921 26.645 1.00 54.12 370 THR A C 1
ATOM 3014 O O . THR A 1 370 ? 7.666 13.314 25.488 1.00 54.12 370 THR A O 1
ATOM 3017 N N . ILE A 1 371 ? 8.458 12.063 27.179 1.00 55.31 371 ILE A N 1
ATOM 3018 C CA . ILE A 1 371 ? 9.585 11.473 26.445 1.00 55.31 371 ILE A CA 1
ATOM 3019 C C . ILE A 1 371 ? 9.086 10.616 25.271 1.00 55.31 371 ILE A C 1
ATOM 3021 O O . ILE A 1 371 ? 9.604 10.739 24.167 1.00 55.31 371 ILE A O 1
ATOM 3025 N N . THR A 1 372 ? 8.043 9.807 25.480 1.00 54.12 372 THR A N 1
ATOM 3026 C CA . THR A 1 372 ? 7.392 9.025 24.417 1.00 54.12 372 THR A CA 1
ATOM 3027 C C . THR A 1 372 ? 6.828 9.918 23.311 1.00 54.12 372 THR A C 1
ATOM 3029 O O . THR A 1 372 ? 7.043 9.637 22.137 1.00 54.12 372 THR A O 1
ATOM 3032 N N . LEU A 1 373 ? 6.131 11.002 23.673 1.00 53.62 373 LEU A N 1
ATOM 3033 C CA . LEU A 1 373 ? 5.589 11.959 22.703 1.00 53.62 373 LEU A CA 1
ATOM 3034 C C . LEU A 1 373 ? 6.706 12.628 21.891 1.00 53.62 373 LEU A C 1
ATOM 3036 O O . LEU A 1 373 ? 6.590 12.737 20.677 1.00 53.62 373 LEU A O 1
ATOM 3040 N N . LEU A 1 374 ? 7.799 13.030 22.548 1.00 56.03 374 LEU A N 1
ATOM 3041 C CA . LEU A 1 374 ? 8.964 13.598 21.869 1.00 56.03 374 LEU A CA 1
ATOM 3042 C C . LEU A 1 374 ? 9.592 12.591 20.896 1.00 56.03 374 LEU A C 1
ATOM 3044 O O . LEU A 1 374 ? 9.915 12.956 19.774 1.00 56.03 374 LEU A O 1
ATOM 3048 N N . GLY A 1 375 ? 9.720 11.325 21.309 1.00 54.69 375 GLY A N 1
ATOM 3049 C CA . GLY A 1 375 ? 10.227 10.248 20.458 1.00 54.69 375 GLY A CA 1
ATOM 3050 C C . GLY A 1 375 ? 9.357 10.012 19.221 1.00 54.69 375 GLY A C 1
ATOM 3051 O O . GLY A 1 375 ? 9.892 9.872 18.129 1.00 54.69 375 GLY A O 1
ATOM 3052 N N . LEU A 1 376 ? 8.028 10.049 19.370 1.00 53.66 376 LEU A N 1
ATOM 3053 C CA . LEU A 1 376 ? 7.091 9.960 18.243 1.00 53.66 376 LEU A CA 1
ATOM 3054 C C . LEU A 1 376 ? 7.204 11.160 17.295 1.00 53.66 376 LEU A C 1
ATOM 3056 O O . LEU A 1 376 ? 7.164 10.969 16.087 1.00 53.66 376 LEU A O 1
ATOM 3060 N N . ILE A 1 377 ? 7.372 12.378 17.821 1.00 55.69 377 ILE A N 1
ATOM 3061 C CA . ILE A 1 377 ? 7.562 13.589 17.004 1.00 55.69 377 ILE A CA 1
ATOM 3062 C C . ILE A 1 377 ? 8.888 13.529 16.243 1.00 55.69 377 ILE A C 1
ATOM 3064 O O . ILE A 1 377 ? 8.920 13.861 15.064 1.00 55.69 377 ILE A O 1
ATOM 3068 N N . ILE A 1 378 ? 9.972 13.094 16.893 1.00 57.19 378 ILE A N 1
ATOM 3069 C CA . ILE A 1 378 ? 11.286 12.944 16.253 1.00 57.19 378 ILE A CA 1
ATOM 3070 C C . ILE A 1 378 ? 11.220 11.876 15.162 1.00 57.19 378 ILE A C 1
ATOM 3072 O O . ILE A 1 378 ? 11.683 12.124 14.056 1.00 57.19 378 ILE A O 1
ATOM 3076 N N . LEU A 1 379 ? 10.601 10.727 15.437 1.00 55.94 379 LEU A N 1
ATOM 3077 C CA . LEU A 1 379 ? 10.440 9.656 14.456 1.00 55.94 379 LEU A CA 1
ATOM 3078 C C . LEU A 1 379 ? 9.552 10.084 13.280 1.00 55.94 379 LEU A C 1
ATOM 3080 O O . LEU A 1 379 ? 9.917 9.847 12.136 1.00 55.94 379 LEU A O 1
ATOM 3084 N N . ALA A 1 380 ? 8.423 10.750 13.545 1.00 50.72 380 ALA A N 1
ATOM 3085 C CA . ALA A 1 380 ? 7.581 11.331 12.501 1.00 50.72 380 ALA A CA 1
ATOM 3086 C C . ALA A 1 380 ? 8.354 12.375 11.690 1.00 50.72 380 ALA A C 1
ATOM 3088 O O . ALA A 1 380 ? 8.247 12.393 10.474 1.00 50.72 380 ALA A O 1
ATOM 3089 N N . GLY A 1 381 ? 9.181 13.190 12.350 1.00 52.41 381 GLY A N 1
ATOM 3090 C CA . GLY A 1 381 ? 10.116 14.102 11.705 1.00 52.41 381 GLY A CA 1
ATOM 3091 C C . GLY A 1 381 ? 11.058 13.364 10.762 1.00 52.41 381 GLY A C 1
ATOM 3092 O O . GLY A 1 381 ? 11.079 13.698 9.593 1.00 52.41 381 GLY A O 1
ATOM 3093 N N . VAL A 1 382 ? 11.756 12.322 11.227 1.00 56.66 382 VAL A N 1
ATOM 3094 C CA . VAL A 1 382 ? 12.669 11.496 10.411 1.00 56.66 382 VAL A CA 1
ATOM 3095 C C . VAL A 1 382 ? 11.953 10.858 9.218 1.00 56.66 382 VAL A C 1
ATOM 3097 O O . VAL A 1 382 ? 12.491 10.886 8.117 1.00 56.66 382 VAL A O 1
ATOM 3100 N N . LEU A 1 383 ? 10.740 10.333 9.411 1.00 51.38 383 LEU A N 1
ATOM 3101 C CA . LEU A 1 383 ? 9.924 9.771 8.329 1.00 51.38 383 LEU A CA 1
ATOM 3102 C C . LEU A 1 383 ? 9.463 10.839 7.334 1.00 51.38 383 LEU A C 1
ATOM 3104 O O . LEU A 1 383 ? 9.462 10.578 6.138 1.00 51.38 383 LEU A O 1
ATOM 3108 N N . ILE A 1 384 ? 9.109 12.038 7.806 1.00 49.91 384 ILE A N 1
ATOM 3109 C CA . ILE A 1 384 ? 8.778 13.178 6.944 1.00 49.91 384 ILE A CA 1
ATOM 3110 C C . ILE A 1 384 ? 10.020 13.616 6.169 1.00 49.91 384 ILE A C 1
ATOM 3112 O O . ILE A 1 384 ? 9.928 13.811 4.966 1.00 49.91 384 ILE A O 1
ATOM 3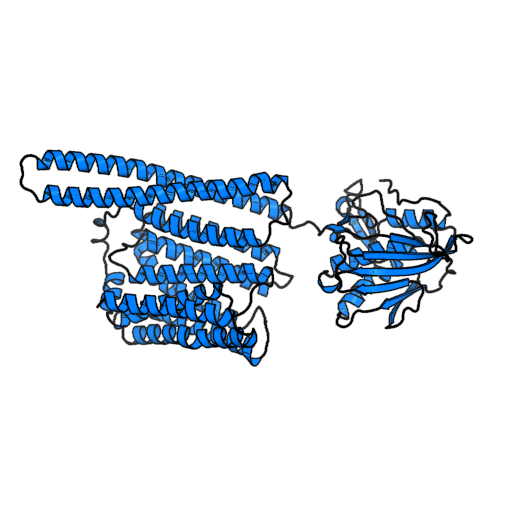116 N N . THR A 1 385 ? 11.191 13.721 6.802 1.00 50.16 385 THR A N 1
ATOM 3117 C CA . THR A 1 385 ? 12.431 14.063 6.096 1.00 50.16 385 THR A CA 1
ATOM 3118 C C . THR A 1 385 ? 12.766 13.002 5.050 1.00 50.16 385 THR A C 1
ATOM 3120 O O . THR A 1 385 ? 13.040 13.367 3.916 1.00 50.16 385 THR A O 1
ATOM 3123 N N . TYR A 1 386 ? 12.655 11.710 5.386 1.00 49.41 386 TYR A N 1
ATOM 3124 C CA . TYR A 1 386 ? 12.777 10.597 4.436 1.00 49.41 386 TYR A CA 1
ATOM 3125 C C . TYR A 1 386 ? 11.771 10.713 3.282 1.00 49.41 386 TYR A C 1
ATOM 3127 O O . TYR A 1 386 ? 12.144 10.554 2.124 1.00 49.41 386 TYR A O 1
ATOM 3135 N N . SER A 1 387 ? 10.514 11.059 3.578 1.00 42.66 387 SER A N 1
ATOM 3136 C CA . SER A 1 387 ? 9.485 11.278 2.556 1.00 42.66 387 SER A CA 1
ATOM 3137 C C . SER A 1 387 ? 9.799 12.468 1.656 1.00 42.66 387 SER A C 1
ATOM 3139 O O . SER A 1 387 ? 9.575 12.404 0.460 1.00 42.66 387 SER A O 1
ATOM 3141 N N . SER A 1 388 ? 10.366 13.543 2.206 1.00 42.91 388 SER A N 1
ATOM 3142 C CA . SER A 1 388 ? 10.753 14.723 1.439 1.00 42.91 388 SER A CA 1
ATOM 3143 C C . SER A 1 388 ? 12.001 14.471 0.593 1.00 42.91 388 SER A C 1
ATOM 3145 O O . SER A 1 388 ? 12.095 15.030 -0.489 1.00 42.91 388 SER A O 1
ATOM 3147 N N . LEU A 1 389 ? 12.935 13.632 1.057 1.00 45.00 389 LEU A N 1
ATOM 3148 C CA . LEU A 1 389 ? 14.086 13.175 0.268 1.00 45.00 389 LEU A CA 1
ATOM 3149 C C . LEU A 1 389 ? 13.637 12.253 -0.879 1.00 45.00 389 LEU A C 1
ATOM 3151 O O . LEU A 1 389 ? 13.984 12.516 -2.023 1.00 45.00 389 LEU A O 1
ATOM 3155 N N . SER A 1 390 ? 12.765 11.277 -0.609 1.00 38.28 390 SER A N 1
ATOM 3156 C CA . SER A 1 390 ? 12.206 10.372 -1.634 1.00 38.28 390 SER A CA 1
ATOM 3157 C C . SER A 1 390 ? 11.222 11.046 -2.602 1.00 38.28 390 SER A C 1
ATOM 3159 O O . SER A 1 390 ? 11.138 10.653 -3.760 1.00 38.28 390 SER A O 1
ATOM 3161 N N . PHE A 1 391 ? 10.502 12.092 -2.181 1.00 31.36 391 PHE A N 1
ATOM 3162 C CA . PHE A 1 391 ? 9.656 12.894 -3.076 1.00 31.36 391 PHE A CA 1
ATOM 3163 C C . PHE A 1 391 ? 10.495 13.738 -4.046 1.00 31.36 391 PHE A C 1
ATOM 3165 O O . PHE A 1 391 ? 10.074 13.954 -5.179 1.00 31.36 391 PHE A O 1
ATOM 3172 N N . ILE A 1 392 ? 11.691 14.173 -3.628 1.00 37.78 392 ILE A N 1
ATOM 3173 C CA . ILE A 1 392 ? 12.660 14.852 -4.504 1.00 37.78 392 ILE A CA 1
ATOM 3174 C C . ILE A 1 392 ? 13.321 13.851 -5.471 1.00 37.78 392 ILE A C 1
ATOM 3176 O O . ILE A 1 392 ? 13.607 14.222 -6.601 1.00 37.78 392 ILE A O 1
ATOM 3180 N N . GLU A 1 393 ? 13.480 12.585 -5.075 1.00 36.72 393 GLU A N 1
ATOM 3181 C CA . GLU A 1 393 ? 14.041 11.511 -5.920 1.00 36.72 393 GLU A CA 1
ATOM 3182 C C . GLU A 1 393 ? 13.018 10.864 -6.877 1.00 36.72 393 GLU A C 1
ATOM 3184 O O . GLU A 1 393 ? 13.390 10.199 -7.841 1.00 36.72 393 GLU A O 1
ATOM 3189 N N . SER A 1 394 ? 11.713 11.093 -6.681 1.00 35.62 394 SER A N 1
ATOM 3190 C CA . SER A 1 394 ? 10.651 10.514 -7.527 1.00 35.62 394 SER A CA 1
ATOM 3191 C C . SER A 1 394 ? 10.514 11.133 -8.931 1.00 35.62 394 SER A C 1
ATOM 3193 O O . SER A 1 394 ? 9.529 10.880 -9.624 1.00 35.62 394 SER A O 1
ATOM 3195 N N . SER A 1 395 ? 11.507 11.905 -9.382 1.00 37.34 395 SER A N 1
ATOM 3196 C CA . SER A 1 395 ? 11.657 12.282 -10.791 1.00 37.34 395 SER A CA 1
ATOM 3197 C C . SER A 1 395 ? 12.858 11.640 -11.495 1.00 37.34 395 SER A C 1
ATOM 3199 O O . SER A 1 395 ? 13.177 12.075 -12.597 1.00 37.34 395 SER A O 1
ATOM 3201 N N . GLU A 1 396 ? 13.529 10.630 -10.929 1.00 41.03 396 GLU A N 1
ATOM 3202 C CA . GLU A 1 396 ? 14.741 10.067 -11.545 1.00 41.03 396 GLU A CA 1
ATOM 3203 C C . GLU A 1 396 ? 14.637 8.574 -11.906 1.00 41.03 396 GLU A C 1
ATOM 3205 O O . GLU A 1 396 ? 14.812 7.674 -11.095 1.00 41.03 396 GLU A O 1
ATOM 3210 N N . SER A 1 397 ? 14.350 8.348 -13.190 1.00 48.91 397 SER A N 1
ATOM 3211 C CA . SER A 1 397 ? 15.105 7.486 -14.113 1.00 48.91 397 SER A CA 1
ATOM 3212 C C . SER A 1 397 ? 15.773 6.206 -13.572 1.00 48.91 397 SER A C 1
ATOM 3214 O O . SER A 1 397 ? 16.819 6.231 -12.920 1.00 48.91 397 SER A O 1
ATOM 3216 N N . SER A 1 398 ? 15.246 5.042 -13.970 1.00 57.25 398 SER A N 1
ATOM 3217 C CA . SER A 1 398 ? 15.930 3.762 -13.770 1.00 57.25 398 SER A CA 1
ATOM 3218 C C . SER A 1 398 ? 17.269 3.751 -14.519 1.00 57.25 398 SER A C 1
ATOM 3220 O O . SER A 1 398 ? 17.322 3.940 -15.737 1.00 57.25 398 SER A O 1
ATOM 3222 N N . ARG A 1 399 ? 18.371 3.555 -13.783 1.00 65.50 399 ARG A N 1
ATOM 3223 C CA . ARG A 1 399 ? 19.685 3.282 -14.379 1.00 65.50 399 ARG A CA 1
ATOM 3224 C C . ARG A 1 399 ? 19.687 1.868 -14.945 1.00 65.50 399 ARG A C 1
ATOM 3226 O O . ARG A 1 399 ? 19.505 0.905 -14.203 1.00 65.50 399 ARG A O 1
ATOM 3233 N N . LEU A 1 400 ? 19.914 1.757 -16.243 1.00 72.12 400 LEU A N 1
ATOM 3234 C CA . LEU A 1 400 ? 20.001 0.505 -16.976 1.00 72.12 400 LEU A CA 1
ATOM 3235 C C . LEU A 1 400 ? 21.467 0.198 -17.259 1.00 72.12 400 LEU A C 1
ATOM 3237 O O . LEU A 1 400 ? 22.215 1.067 -17.697 1.00 72.12 400 LEU A O 1
ATOM 3241 N N . ALA A 1 401 ? 21.874 -1.044 -17.011 1.00 73.44 401 ALA A N 1
ATOM 3242 C CA . ALA A 1 401 ? 23.162 -1.553 -17.459 1.00 73.44 401 ALA A CA 1
ATOM 3243 C C . ALA A 1 401 ? 22.975 -2.221 -18.828 1.00 73.44 401 ALA A C 1
ATOM 3245 O O . ALA A 1 401 ? 22.404 -3.318 -18.914 1.00 73.44 401 ALA A O 1
ATOM 3246 N N . ALA A 1 402 ? 23.447 -1.561 -19.889 1.00 65.25 402 ALA A N 1
ATOM 3247 C CA . ALA A 1 402 ? 23.681 -2.255 -21.150 1.00 65.25 402 ALA A CA 1
ATOM 3248 C C . ALA A 1 402 ? 24.788 -3.289 -20.942 1.00 65.25 402 ALA A C 1
ATOM 3250 O O . ALA A 1 402 ? 25.657 -3.134 -20.077 1.00 65.25 402 ALA A O 1
ATOM 3251 N N . GLY A 1 403 ? 24.701 -4.407 -21.657 1.00 70.19 403 GLY A N 1
ATOM 3252 C CA . GLY A 1 403 ? 25.643 -5.493 -21.444 1.00 70.19 403 GLY A CA 1
ATOM 3253 C C . GLY A 1 403 ? 26.874 -5.373 -22.309 1.00 70.19 403 GLY A C 1
ATOM 3254 O O . GLY A 1 403 ? 27.459 -4.309 -22.489 1.00 70.19 403 GLY A O 1
ATOM 3255 N N . ARG A 1 404 ? 27.374 -6.521 -22.752 1.00 77.38 404 ARG A N 1
ATOM 3256 C CA . ARG A 1 404 ? 28.647 -6.568 -23.470 1.00 77.38 404 ARG A CA 1
ATOM 3257 C C . ARG A 1 404 ? 28.406 -6.304 -24.951 1.00 77.38 404 ARG A C 1
ATOM 3259 O O . ARG A 1 404 ? 27.405 -6.726 -25.518 1.00 77.38 404 ARG A O 1
ATOM 3266 N N . PHE A 1 405 ? 29.400 -5.714 -25.593 1.00 85.25 405 PHE A N 1
ATOM 3267 C CA . PHE A 1 405 ? 29.478 -5.660 -27.043 1.00 85.25 405 PHE A CA 1
ATOM 3268 C C . PHE A 1 405 ? 30.767 -6.318 -27.524 1.00 85.25 405 PHE A C 1
ATOM 3270 O O . PHE A 1 405 ? 31.828 -6.159 -26.911 1.00 85.25 405 PHE A O 1
ATOM 3277 N N . VAL A 1 406 ? 30.679 -7.098 -28.601 1.00 84.62 406 VAL A N 1
ATOM 3278 C CA . VAL A 1 406 ? 31.836 -7.752 -29.220 1.00 84.62 406 VAL A CA 1
ATOM 3279 C C . VAL A 1 406 ? 31.724 -7.703 -30.740 1.00 84.62 406 VAL A C 1
ATOM 3281 O O . VAL A 1 406 ? 30.681 -8.021 -31.306 1.00 84.62 406 VAL A O 1
ATOM 3284 N N . ILE A 1 407 ? 32.838 -7.385 -31.400 1.00 82.25 407 ILE A N 1
ATOM 3285 C CA . ILE A 1 407 ? 33.013 -7.547 -32.845 1.00 82.25 407 ILE A CA 1
ATOM 3286 C C . ILE A 1 407 ? 33.992 -8.699 -33.079 1.00 82.25 407 ILE A C 1
ATOM 3288 O O . ILE A 1 407 ? 35.069 -8.736 -32.478 1.00 82.25 407 ILE A O 1
ATOM 3292 N N . GLU A 1 408 ? 33.622 -9.638 -33.943 1.00 86.81 408 GLU A N 1
ATOM 3293 C CA . GLU A 1 408 ? 34.422 -10.814 -34.285 1.00 86.81 408 GLU A CA 1
ATOM 3294 C C . GLU A 1 408 ? 34.678 -10.883 -35.794 1.00 86.81 408 GLU A C 1
ATOM 3296 O O . GLU A 1 408 ? 33.815 -10.531 -36.602 1.00 86.81 408 GLU A O 1
ATOM 3301 N N . ASN A 1 409 ? 35.858 -11.367 -36.183 1.00 84.75 409 ASN A N 1
ATOM 3302 C CA . ASN A 1 409 ? 36.143 -11.678 -37.583 1.00 84.75 409 ASN A CA 1
ATOM 3303 C C . ASN A 1 409 ? 35.521 -13.031 -37.996 1.00 84.75 409 ASN A C 1
ATOM 3305 O O . ASN A 1 409 ? 34.992 -13.783 -37.175 1.00 84.75 409 ASN A O 1
ATOM 3309 N N . LEU A 1 410 ? 35.635 -13.400 -39.276 1.00 84.44 410 LEU A N 1
ATOM 3310 C CA . LEU A 1 410 ? 35.128 -14.681 -39.801 1.00 84.44 410 LEU A CA 1
ATOM 3311 C C . LEU A 1 410 ? 35.759 -15.939 -39.163 1.00 84.44 410 LEU A C 1
ATOM 3313 O O . LEU A 1 410 ? 35.244 -17.041 -39.353 1.00 84.44 410 LEU A O 1
ATOM 3317 N N . LYS A 1 411 ? 36.865 -15.797 -38.420 1.00 81.25 411 LYS A N 1
ATOM 3318 C CA . LYS A 1 411 ? 37.520 -16.880 -37.666 1.00 81.25 411 LYS A CA 1
ATOM 3319 C C . LYS A 1 411 ? 37.056 -16.949 -36.205 1.00 81.25 411 LYS A C 1
ATOM 3321 O O . LYS A 1 411 ? 37.390 -17.914 -35.524 1.00 81.25 411 LYS A O 1
ATOM 3326 N N . GLY A 1 412 ? 36.269 -15.973 -35.747 1.00 75.75 412 GLY A N 1
ATOM 3327 C CA . GLY A 1 412 ? 35.802 -15.852 -34.366 1.00 75.75 412 GLY A CA 1
ATOM 3328 C C . GLY A 1 412 ? 36.774 -15.122 -33.436 1.00 75.75 412 GLY A C 1
ATOM 3329 O O . GLY A 1 412 ? 36.548 -15.105 -32.227 1.00 75.75 412 GLY A O 1
ATOM 3330 N N . ASP A 1 413 ? 37.845 -14.520 -33.963 1.00 78.38 413 ASP A N 1
ATOM 3331 C CA . ASP A 1 413 ? 38.750 -13.704 -33.155 1.00 78.38 413 ASP A CA 1
ATOM 3332 C C . ASP A 1 413 ? 38.107 -12.341 -32.881 1.00 78.38 413 ASP A C 1
ATOM 3334 O O . ASP A 1 413 ? 37.552 -11.713 -33.788 1.00 78.38 413 ASP A O 1
ATOM 3338 N N . LYS A 1 414 ? 38.203 -11.864 -31.634 1.00 83.06 414 LYS A N 1
ATOM 3339 C CA . LYS A 1 414 ? 37.736 -10.523 -31.264 1.00 83.06 414 LYS A CA 1
ATOM 3340 C C . LYS A 1 414 ? 38.626 -9.470 -31.904 1.00 83.06 414 LYS A C 1
ATOM 3342 O O . LYS A 1 414 ? 39.842 -9.498 -31.710 1.00 83.06 414 LYS A O 1
ATOM 3347 N N . ILE A 1 415 ? 38.014 -8.508 -32.582 1.00 76.50 415 ILE A N 1
ATOM 3348 C CA . ILE A 1 415 ? 38.723 -7.392 -33.204 1.00 76.50 415 ILE A CA 1
ATOM 3349 C C . ILE A 1 415 ? 38.341 -6.081 -32.515 1.00 76.50 415 ILE A C 1
ATOM 3351 O O . ILE A 1 415 ? 37.180 -5.834 -32.206 1.00 76.50 415 ILE A O 1
ATOM 3355 N N . SER A 1 416 ? 39.339 -5.239 -32.248 1.00 65.44 416 SER A N 1
ATOM 3356 C CA . SER A 1 416 ? 39.181 -3.920 -31.616 1.00 65.44 416 SER A CA 1
ATOM 3357 C C . SER A 1 416 ? 39.387 -2.786 -32.626 1.00 65.44 416 SER A C 1
ATOM 3359 O O . SER A 1 416 ? 39.951 -1.747 -32.291 1.00 65.44 416 SER A O 1
ATOM 3361 N N . THR A 1 417 ? 39.042 -3.027 -33.891 1.00 64.25 417 THR A N 1
ATOM 3362 C CA . THR A 1 417 ? 39.163 -2.053 -34.984 1.00 64.25 417 THR A CA 1
ATOM 3363 C C . THR A 1 417 ? 37.802 -1.444 -35.305 1.00 64.25 417 THR A C 1
ATOM 3365 O O . THR A 1 417 ? 36.764 -1.990 -34.937 1.00 64.25 417 THR A O 1
ATOM 3368 N N . TRP A 1 418 ? 37.813 -0.310 -35.998 1.00 70.75 418 TRP A N 1
ATOM 3369 C CA . TRP A 1 418 ? 36.608 0.280 -36.569 1.00 70.75 418 TRP A CA 1
ATOM 3370 C C . TRP A 1 418 ? 36.057 -0.643 -37.663 1.00 70.75 418 TRP A C 1
ATOM 3372 O O . TRP A 1 418 ? 36.823 -1.245 -38.416 1.00 70.75 418 TRP A O 1
ATOM 3382 N N . VAL A 1 419 ? 34.735 -0.737 -37.758 1.00 84.94 419 VAL A N 1
ATOM 3383 C CA . VAL A 1 419 ? 34.027 -1.442 -38.833 1.00 84.94 419 VAL A CA 1
ATOM 3384 C C . VAL A 1 419 ? 32.749 -0.681 -39.158 1.00 84.94 419 VAL A C 1
ATOM 3386 O O . VAL A 1 419 ? 32.128 -0.104 -38.265 1.00 84.94 419 VAL A O 1
ATOM 3389 N N . THR A 1 420 ? 32.354 -0.665 -40.427 1.00 89.50 420 THR A N 1
ATOM 3390 C CA . THR A 1 420 ? 31.166 0.067 -40.893 1.00 89.50 420 THR A CA 1
ATOM 3391 C C . THR A 1 420 ? 30.305 -0.779 -41.814 1.00 89.50 420 THR A C 1
ATOM 3393 O O . THR A 1 420 ? 30.755 -1.766 -42.396 1.00 89.50 420 THR A O 1
ATOM 3396 N N . TRP A 1 421 ? 29.045 -0.387 -41.978 1.00 92.62 421 TRP A N 1
ATOM 3397 C CA . TRP A 1 421 ? 28.187 -0.961 -43.004 1.00 92.62 421 TRP A CA 1
ATOM 3398 C C . TRP A 1 421 ? 28.523 -0.344 -44.368 1.00 92.62 421 TRP A C 1
ATOM 3400 O O . TRP A 1 421 ? 28.458 0.870 -44.540 1.00 92.62 421 TRP A O 1
ATOM 3410 N N . HIS A 1 422 ? 28.858 -1.167 -45.363 1.00 90.06 422 HIS A N 1
ATOM 3411 C CA . HIS A 1 422 ? 29.029 -0.716 -46.750 1.00 90.06 422 HIS A CA 1
ATOM 3412 C C . HIS A 1 422 ? 27.721 -0.878 -47.526 1.00 90.06 422 HIS A C 1
ATOM 3414 O O . HIS A 1 422 ? 27.587 -1.770 -48.362 1.00 90.06 422 HIS A O 1
ATOM 3420 N N . VAL A 1 423 ? 26.748 -0.022 -47.217 1.00 83.75 423 VAL A N 1
ATOM 3421 C CA . VAL A 1 423 ? 25.414 -0.050 -47.831 1.00 83.75 423 VAL A CA 1
ATOM 3422 C C . VAL A 1 423 ? 25.325 1.068 -48.875 1.00 83.75 423 VAL A C 1
ATOM 3424 O O . VAL A 1 423 ? 25.588 2.226 -48.544 1.00 83.75 423 VAL A O 1
ATOM 3427 N N . PRO A 1 424 ? 25.004 0.764 -50.144 1.00 82.56 424 PRO A N 1
ATOM 3428 C CA . PRO A 1 424 ? 24.699 1.766 -51.157 1.00 82.56 424 PRO A CA 1
ATOM 3429 C C . PRO A 1 424 ? 23.648 2.780 -50.692 1.00 82.56 424 PRO A C 1
ATOM 3431 O O . PRO A 1 424 ? 22.751 2.472 -49.909 1.00 82.56 424 PRO A O 1
ATOM 3434 N N . LYS A 1 425 ? 23.741 4.010 -51.207 1.00 76.62 425 LYS A N 1
ATOM 3435 C CA . LYS A 1 425 ? 22.767 5.062 -50.895 1.00 76.62 425 LYS A CA 1
ATOM 3436 C C . LYS A 1 425 ? 21.353 4.585 -51.263 1.00 76.62 425 LYS A C 1
ATOM 3438 O O . LYS A 1 425 ? 21.159 4.035 -52.343 1.00 76.62 425 LYS A O 1
ATOM 3443 N N . ASP A 1 426 ? 20.405 4.816 -50.358 1.00 75.94 426 ASP A N 1
ATOM 3444 C CA . ASP A 1 426 ? 18.980 4.467 -50.470 1.00 75.94 426 ASP A CA 1
ATOM 3445 C C . ASP A 1 426 ? 18.631 2.967 -50.380 1.00 75.94 426 ASP A C 1
ATOM 3447 O O . ASP A 1 426 ? 17.449 2.617 -50.428 1.00 75.94 426 ASP A O 1
ATOM 3451 N N . GLU A 1 427 ? 19.609 2.079 -50.179 1.00 86.56 427 GLU A N 1
ATOM 3452 C CA . GLU A 1 427 ? 19.342 0.657 -49.945 1.00 86.56 427 GLU A CA 1
ATOM 3453 C C . GLU A 1 427 ? 18.867 0.403 -48.504 1.00 86.56 427 GLU A C 1
ATOM 3455 O O . GLU A 1 427 ? 19.262 1.090 -47.559 1.00 86.56 427 GLU A O 1
ATOM 3460 N N . GLN A 1 428 ? 17.955 -0.558 -48.345 1.00 87.75 428 GLN A N 1
ATOM 3461 C CA . GLN A 1 428 ? 17.369 -0.891 -47.049 1.00 87.75 428 GLN A CA 1
ATOM 3462 C C . GLN A 1 428 ? 18.236 -1.910 -46.320 1.00 87.75 428 GLN A C 1
ATOM 3464 O O . GLN A 1 428 ? 18.489 -2.989 -46.852 1.00 87.75 428 GLN A O 1
ATOM 3469 N N . LEU A 1 429 ? 18.608 -1.602 -45.079 1.00 92.50 429 LEU A N 1
ATOM 3470 C CA . LEU A 1 429 ? 19.211 -2.579 -44.180 1.00 92.50 429 LEU A CA 1
ATOM 3471 C C . LEU A 1 429 ? 18.093 -3.397 -43.521 1.00 92.50 429 LEU A C 1
ATOM 3473 O O . LEU A 1 429 ? 17.181 -2.837 -42.899 1.00 92.50 429 LEU A O 1
ATOM 3477 N N . GLN A 1 430 ? 18.127 -4.718 -43.676 1.00 94.44 430 GLN A N 1
ATOM 3478 C CA . GLN A 1 430 ? 17.083 -5.591 -43.154 1.00 94.44 430 GLN A CA 1
ATOM 3479 C C . GLN A 1 430 ? 17.315 -5.881 -41.669 1.00 94.44 430 GLN A C 1
ATOM 3481 O O . GLN A 1 430 ? 18.316 -6.492 -41.287 1.00 94.44 430 GLN A O 1
ATOM 3486 N N . VAL A 1 431 ? 16.342 -5.503 -40.839 1.00 96.25 431 VAL A N 1
ATOM 3487 C CA . VAL A 1 431 ? 16.325 -5.788 -39.402 1.00 96.25 431 VAL A CA 1
ATOM 3488 C C . VAL A 1 431 ? 15.238 -6.816 -39.112 1.00 96.25 431 VAL A C 1
ATOM 3490 O O . VAL A 1 431 ? 14.067 -6.621 -39.444 1.00 96.25 431 VAL A O 1
ATOM 3493 N N . THR A 1 432 ? 15.609 -7.910 -38.460 1.00 94.06 432 THR A N 1
ATOM 3494 C CA . THR A 1 432 ? 14.681 -8.997 -38.147 1.00 94.06 432 THR A CA 1
ATOM 3495 C C . THR A 1 432 ? 14.566 -9.198 -36.651 1.00 94.06 432 THR A C 1
ATOM 3497 O O . THR A 1 432 ? 15.551 -9.486 -35.979 1.00 94.06 432 THR A O 1
ATOM 3500 N N . ILE A 1 433 ? 13.344 -9.104 -36.137 1.00 92.75 433 ILE A N 1
ATOM 3501 C CA . ILE A 1 433 ? 13.013 -9.396 -34.748 1.00 92.75 433 ILE A CA 1
ATOM 3502 C C . ILE A 1 433 ? 12.596 -10.866 -34.654 1.00 92.75 433 ILE A C 1
ATOM 3504 O O . ILE A 1 433 ? 11.583 -11.281 -35.226 1.00 92.75 433 ILE A O 1
ATOM 3508 N N . ILE A 1 434 ? 13.386 -11.647 -33.923 1.00 87.00 434 ILE A N 1
ATOM 3509 C CA . ILE A 1 434 ? 13.047 -13.004 -33.508 1.00 87.00 434 ILE A CA 1
ATOM 3510 C C . ILE A 1 434 ? 12.365 -12.893 -32.153 1.00 87.00 434 ILE A C 1
ATOM 3512 O O . ILE A 1 434 ? 12.995 -12.602 -31.132 1.00 87.00 434 ILE A O 1
ATOM 3516 N N . ASN A 1 435 ? 11.052 -13.089 -32.174 1.00 78.62 435 ASN A N 1
ATOM 3517 C CA . ASN A 1 435 ? 10.230 -12.951 -30.989 1.00 78.62 435 ASN A CA 1
ATOM 3518 C C . ASN A 1 435 ? 10.313 -14.205 -30.104 1.00 78.62 435 ASN A C 1
ATOM 3520 O O . ASN A 1 435 ? 10.357 -15.326 -30.615 1.00 78.62 435 ASN A O 1
ATOM 3524 N N . SER A 1 436 ? 10.269 -14.018 -28.784 1.00 71.19 436 SER A N 1
ATOM 3525 C CA . SER A 1 436 ? 10.030 -15.124 -27.853 1.00 71.19 436 SER A CA 1
ATOM 3526 C C . SER A 1 436 ? 8.534 -15.471 -27.849 1.00 71.19 436 SER A C 1
ATOM 3528 O O . SER A 1 436 ? 7.704 -14.556 -27.930 1.00 71.19 436 SER A O 1
ATOM 3530 N N . PRO A 1 437 ? 8.144 -16.755 -27.747 1.00 62.28 437 PRO A N 1
ATOM 3531 C CA . PRO A 1 437 ? 6.740 -17.134 -27.625 1.00 62.28 437 PRO A CA 1
ATOM 3532 C C . PRO A 1 437 ? 6.059 -16.403 -26.454 1.00 62.28 437 PRO A C 1
ATOM 3534 O O . PRO A 1 437 ? 6.507 -16.513 -25.316 1.00 62.28 437 PRO A O 1
ATOM 3537 N N . GLY A 1 438 ? 4.970 -15.675 -26.728 1.00 58.78 438 GLY A N 1
ATOM 3538 C CA . GLY A 1 438 ? 4.146 -15.014 -25.702 1.00 58.78 438 GLY A CA 1
ATOM 3539 C C . GLY A 1 438 ? 4.387 -13.514 -25.478 1.00 58.78 438 GLY A C 1
ATOM 3540 O O . GLY A 1 438 ? 3.713 -12.930 -24.636 1.00 58.78 438 GLY A O 1
ATOM 3541 N N . LEU A 1 439 ? 5.292 -12.864 -26.220 1.00 65.69 439 LEU A N 1
ATOM 3542 C CA . LEU A 1 439 ? 5.489 -11.406 -26.139 1.00 65.69 439 LEU A CA 1
ATOM 3543 C C . LEU A 1 439 ? 4.470 -10.634 -27.002 1.00 65.69 439 LEU A C 1
ATOM 3545 O O . LEU A 1 439 ? 4.200 -11.028 -28.137 1.00 65.69 439 LEU A O 1
ATOM 3549 N N . SER A 1 440 ? 3.932 -9.530 -26.465 1.00 73.31 440 SER A N 1
ATOM 3550 C CA . SER A 1 440 ? 2.873 -8.722 -27.093 1.00 73.31 440 SER A CA 1
ATOM 3551 C C . SER A 1 440 ? 3.338 -7.931 -28.323 1.00 73.31 440 SER A C 1
ATOM 3553 O O . SER A 1 440 ? 4.484 -7.481 -28.403 1.00 73.31 440 SER A O 1
ATOM 3555 N N . ASP A 1 441 ? 2.408 -7.677 -29.251 1.00 75.25 441 ASP A N 1
ATOM 3556 C CA . ASP A 1 441 ? 2.647 -6.847 -30.445 1.00 75.25 441 ASP A CA 1
ATOM 3557 C C . ASP A 1 441 ? 3.047 -5.399 -30.096 1.00 75.25 441 ASP A C 1
ATOM 3559 O O . ASP A 1 441 ? 3.766 -4.740 -30.846 1.00 75.25 441 ASP A O 1
ATOM 3563 N N . GLU A 1 442 ? 2.634 -4.907 -28.926 1.00 79.81 442 GLU A N 1
ATOM 3564 C CA . GLU A 1 442 ? 2.978 -3.574 -28.427 1.00 79.81 442 GLU A CA 1
ATOM 3565 C C . GLU A 1 442 ? 4.487 -3.416 -28.190 1.00 79.81 442 GLU A C 1
ATOM 3567 O O . GLU A 1 442 ? 5.086 -2.431 -28.620 1.00 79.81 442 GLU A O 1
ATOM 3572 N N . ARG A 1 443 ? 5.145 -4.419 -27.594 1.00 81.25 443 ARG A N 1
ATOM 3573 C CA . ARG A 1 443 ? 6.603 -4.400 -27.371 1.00 81.25 443 ARG A CA 1
ATOM 3574 C C . ARG A 1 443 ? 7.378 -4.407 -28.687 1.00 81.25 443 ARG A C 1
ATOM 3576 O O . ARG A 1 443 ? 8.401 -3.736 -28.809 1.00 81.25 443 ARG A O 1
ATOM 3583 N N . ILE A 1 444 ? 6.865 -5.120 -29.689 1.00 86.19 444 ILE A N 1
ATOM 3584 C CA . ILE A 1 444 ? 7.421 -5.109 -31.048 1.00 86.19 444 ILE A CA 1
ATOM 3585 C C . ILE A 1 444 ? 7.307 -3.703 -31.653 1.00 86.19 444 ILE A C 1
ATOM 3587 O O . ILE A 1 444 ? 8.250 -3.241 -32.296 1.00 86.19 444 ILE A O 1
ATOM 3591 N N . SER A 1 445 ? 6.194 -3.001 -31.410 1.00 87.50 445 SER A N 1
ATOM 3592 C CA . SER A 1 445 ? 6.025 -1.605 -31.831 1.00 87.50 445 SER A CA 1
ATOM 3593 C C . SER A 1 445 ? 7.061 -0.685 -31.185 1.00 87.50 445 SER A C 1
ATOM 3595 O O . SER A 1 445 ? 7.681 0.099 -31.895 1.00 87.50 445 SER A O 1
ATOM 3597 N N . VAL A 1 446 ? 7.324 -0.831 -29.882 1.00 89.75 446 VAL A N 1
ATOM 3598 C CA . VAL A 1 446 ? 8.341 -0.041 -29.160 1.00 89.75 446 VAL A CA 1
ATOM 3599 C C . VAL A 1 446 ? 9.741 -0.235 -29.756 1.00 89.75 446 VAL A C 1
ATOM 3601 O O . VAL A 1 446 ? 10.437 0.740 -30.039 1.00 89.75 446 VAL A O 1
ATOM 3604 N N . ILE A 1 447 ? 10.143 -1.487 -30.008 1.00 92.75 447 ILE A N 1
ATOM 3605 C CA . ILE A 1 447 ? 11.434 -1.808 -30.646 1.00 92.75 447 ILE A CA 1
ATOM 3606 C C . ILE A 1 447 ? 11.503 -1.185 -32.041 1.00 92.75 447 ILE A C 1
ATOM 3608 O O . ILE A 1 447 ? 12.512 -0.593 -32.419 1.00 92.75 447 ILE A O 1
ATOM 3612 N N . LYS A 1 448 ? 10.418 -1.308 -32.813 1.00 93.62 448 LYS A N 1
ATOM 3613 C CA . LYS A 1 448 ? 10.341 -0.746 -34.157 1.00 93.62 448 LYS A CA 1
ATOM 3614 C C . LYS A 1 448 ? 10.477 0.774 -34.121 1.00 93.62 448 LYS A C 1
ATOM 3616 O O . LYS A 1 448 ? 11.276 1.307 -34.881 1.00 93.62 448 LYS A O 1
ATOM 3621 N N . GLU A 1 449 ? 9.756 1.461 -33.241 1.00 92.88 449 GLU A N 1
ATOM 3622 C CA . GLU A 1 449 ? 9.811 2.920 -33.096 1.00 92.88 449 GLU A CA 1
ATOM 3623 C C . GLU A 1 449 ? 11.205 3.418 -32.699 1.00 92.88 449 GLU A C 1
ATOM 3625 O O . GLU A 1 449 ? 11.688 4.380 -33.293 1.00 92.88 449 GLU A O 1
ATOM 3630 N N . ALA A 1 450 ? 11.899 2.724 -31.791 1.00 95.06 450 ALA A N 1
ATOM 3631 C CA . ALA A 1 450 ? 13.280 3.039 -31.413 1.00 95.06 450 ALA A CA 1
ATOM 3632 C C . ALA A 1 450 ? 14.282 2.968 -32.587 1.00 95.06 450 ALA A C 1
ATOM 3634 O O . ALA A 1 450 ? 15.374 3.532 -32.508 1.00 95.06 450 ALA A O 1
ATOM 3635 N N . ILE A 1 451 ? 13.920 2.294 -33.683 1.00 96.94 451 ILE A N 1
ATOM 3636 C CA . ILE A 1 451 ? 14.753 2.150 -34.881 1.00 96.94 451 ILE A CA 1
ATOM 3637 C C . ILE A 1 451 ? 14.268 3.087 -35.989 1.00 96.94 451 ILE A C 1
ATOM 3639 O O . ILE A 1 451 ? 15.042 3.913 -36.458 1.00 96.94 451 ILE A O 1
ATOM 3643 N N . VAL A 1 452 ? 12.998 2.985 -36.398 1.00 96.75 452 VAL A N 1
ATOM 3644 C CA . VAL A 1 452 ? 12.477 3.636 -37.619 1.00 96.75 452 VAL A CA 1
ATOM 3645 C C . VAL A 1 452 ? 11.884 5.025 -37.389 1.00 96.75 452 VAL A C 1
ATOM 3647 O O . VAL A 1 452 ? 11.509 5.690 -38.352 1.00 96.75 452 VAL A O 1
ATOM 3650 N N . SER A 1 453 ? 11.730 5.476 -36.137 1.00 95.38 453 SER A N 1
ATOM 3651 C CA . SER A 1 453 ? 11.159 6.801 -35.876 1.00 95.38 453 SER A CA 1
ATOM 3652 C C . SER A 1 453 ? 12.032 7.900 -36.485 1.00 95.38 453 SER A C 1
ATOM 3654 O O . SER A 1 453 ? 13.226 8.005 -36.206 1.00 95.38 453 SER A O 1
ATOM 3656 N N . GLU A 1 454 ? 11.407 8.758 -37.291 1.00 95.06 454 GLU A N 1
ATOM 3657 C CA . GLU A 1 454 ? 12.023 9.978 -37.821 1.00 95.06 454 GLU A CA 1
ATOM 3658 C C . GLU A 1 454 ? 11.804 11.198 -36.913 1.00 95.06 454 GLU A C 1
ATOM 3660 O O . GLU A 1 454 ? 12.169 12.322 -37.263 1.00 95.06 454 GLU A O 1
ATOM 3665 N N . ARG A 1 455 ? 11.170 11.010 -35.748 1.00 91.56 455 ARG A N 1
ATOM 3666 C CA . ARG A 1 455 ? 10.849 12.116 -34.847 1.00 91.56 455 ARG A CA 1
ATOM 3667 C C . ARG A 1 455 ? 12.114 12.661 -34.197 1.00 91.56 455 ARG A C 1
ATOM 3669 O O . ARG A 1 455 ? 12.887 11.925 -33.581 1.00 91.56 455 ARG A O 1
ATOM 3676 N N . SER A 1 456 ? 12.266 13.976 -34.291 1.00 90.00 456 SER A N 1
ATOM 3677 C CA . SER A 1 456 ? 13.220 14.738 -33.500 1.00 90.00 456 SER A CA 1
ATOM 3678 C C . SER A 1 456 ? 12.503 15.522 -32.407 1.00 90.00 456 SER A C 1
ATOM 3680 O O . SER A 1 456 ? 11.354 15.949 -32.553 1.00 90.00 456 SER A O 1
ATOM 3682 N N . ILE A 1 457 ? 13.202 15.707 -31.296 1.00 85.50 457 ILE A N 1
ATOM 3683 C CA . ILE A 1 457 ? 12.724 16.419 -30.116 1.00 85.50 457 ILE A CA 1
ATOM 3684 C C . ILE A 1 457 ? 13.748 17.487 -29.737 1.00 85.50 457 ILE A C 1
ATOM 3686 O O . ILE A 1 457 ? 14.956 17.274 -29.815 1.00 85.50 457 ILE A O 1
ATOM 3690 N N . MET A 1 458 ? 13.260 18.664 -29.351 1.00 81.88 458 MET A N 1
ATOM 3691 C CA . MET A 1 458 ? 14.101 19.760 -28.869 1.00 81.88 458 MET A CA 1
ATOM 3692 C C . MET A 1 458 ? 14.035 19.785 -27.348 1.00 81.88 458 MET A C 1
ATOM 3694 O O . MET A 1 458 ? 13.004 20.161 -26.784 1.00 81.88 458 MET A O 1
ATOM 3698 N N . LEU A 1 459 ? 15.129 19.405 -26.698 1.00 79.69 459 LEU A N 1
ATOM 3699 C CA . LEU A 1 459 ? 15.224 19.326 -25.243 1.00 79.69 459 LEU A CA 1
ATOM 3700 C C . LEU A 1 459 ? 16.244 20.342 -24.741 1.00 79.69 459 LEU A C 1
ATOM 3702 O O . LEU A 1 459 ? 17.212 20.654 -25.434 1.00 79.69 459 LEU A O 1
ATOM 3706 N N . GLU A 1 460 ? 16.011 20.889 -23.548 1.00 75.81 460 GLU A N 1
ATOM 3707 C CA . GLU A 1 460 ? 17.046 21.671 -22.870 1.00 75.81 460 GLU A CA 1
ATOM 3708 C C . GLU A 1 460 ? 18.226 20.761 -22.554 1.00 75.81 460 GLU A C 1
ATOM 3710 O O . GLU A 1 460 ? 18.049 19.604 -22.185 1.00 75.81 460 GLU A O 1
ATOM 3715 N N . ASN A 1 461 ? 19.435 21.283 -22.710 1.00 67.19 461 ASN A N 1
ATOM 3716 C CA . ASN A 1 461 ? 20.668 20.549 -22.482 1.00 67.19 461 ASN A CA 1
ATOM 3717 C C . ASN A 1 461 ? 20.752 20.021 -21.042 1.00 67.19 461 ASN A C 1
ATOM 3719 O O . ASN A 1 461 ? 21.335 18.966 -20.822 1.00 67.19 461 ASN A O 1
ATOM 3723 N N . SER A 1 462 ? 20.102 20.699 -20.088 1.00 65.62 462 SER A N 1
ATOM 3724 C CA . SER A 1 462 ? 19.893 20.228 -18.713 1.00 65.62 462 SER A CA 1
ATOM 3725 C C . SER A 1 462 ? 19.228 18.849 -18.617 1.00 65.62 462 SER A C 1
ATOM 3727 O O . SER A 1 462 ? 19.508 18.124 -17.671 1.00 65.62 462 SER A O 1
ATOM 3729 N N . PHE A 1 463 ? 18.399 18.460 -19.592 1.00 63.72 463 PHE A N 1
ATOM 3730 C CA . PHE A 1 463 ? 17.726 17.159 -19.627 1.00 63.72 463 PHE A CA 1
ATOM 3731 C C . PHE A 1 463 ? 18.689 15.998 -19.894 1.00 63.72 463 PHE A C 1
ATOM 3733 O O . PHE A 1 463 ? 18.418 14.886 -19.488 1.00 63.72 463 PHE A O 1
ATOM 3740 N N . VAL A 1 464 ? 19.819 16.239 -20.556 1.00 61.34 464 VAL A N 1
ATOM 3741 C CA . VAL A 1 464 ? 20.870 15.226 -20.776 1.00 61.34 464 VAL A CA 1
ATOM 3742 C C . VAL A 1 464 ? 22.196 15.664 -20.152 1.00 61.34 464 VAL A C 1
ATOM 3744 O O . VAL A 1 464 ? 23.262 15.268 -20.605 1.00 61.34 464 VAL A O 1
ATOM 3747 N N . ASN A 1 465 ? 22.143 16.573 -19.169 1.00 62.12 465 ASN A N 1
ATOM 3748 C CA . ASN A 1 465 ? 23.316 17.122 -18.482 1.00 62.12 465 ASN A CA 1
ATOM 3749 C C . ASN A 1 465 ? 24.423 17.687 -19.413 1.00 62.12 465 ASN A C 1
ATOM 3751 O O . ASN A 1 465 ? 25.589 17.784 -19.031 1.00 62.12 465 ASN A O 1
ATOM 3755 N N . LYS A 1 466 ? 24.049 18.160 -20.612 1.00 64.06 466 LYS A N 1
ATOM 3756 C CA . LYS A 1 466 ? 24.931 18.841 -21.576 1.00 64.06 466 LYS A CA 1
ATOM 3757 C C . LYS A 1 466 ? 25.146 20.309 -21.166 1.00 64.06 466 LYS A C 1
ATOM 3759 O O . LYS A 1 466 ? 24.246 20.976 -20.650 1.00 64.06 466 LYS A O 1
ATOM 3764 N N . TYR A 1 467 ? 26.340 20.853 -21.411 1.00 61.84 467 TYR A N 1
ATOM 3765 C CA . TYR A 1 467 ? 26.649 22.273 -21.191 1.00 61.84 467 TYR A CA 1
ATOM 3766 C C . TYR A 1 467 ? 26.608 23.055 -22.518 1.00 61.84 467 TYR A C 1
ATOM 3768 O O . TYR A 1 467 ? 27.052 22.522 -23.530 1.00 61.84 467 TYR A O 1
ATOM 3776 N N . PRO A 1 468 ? 26.118 24.311 -22.545 1.00 69.75 468 PRO A N 1
ATOM 3777 C CA . PRO A 1 468 ? 25.468 25.041 -21.455 1.00 69.75 468 PRO A CA 1
ATOM 3778 C C . PRO A 1 468 ? 24.018 24.564 -21.220 1.00 69.75 468 PRO A C 1
ATOM 3780 O O . PRO A 1 468 ? 23.287 24.332 -22.181 1.00 69.75 468 PRO A O 1
ATOM 3783 N N . PRO A 1 469 ? 23.561 24.459 -19.956 1.00 64.06 469 PRO A N 1
ATOM 3784 C CA . PRO A 1 469 ? 22.327 23.747 -19.590 1.00 64.06 469 PRO A CA 1
ATOM 3785 C C . PRO A 1 469 ? 21.030 24.425 -20.055 1.00 64.06 469 PRO A C 1
ATOM 3787 O O . PRO A 1 469 ? 20.012 23.759 -20.214 1.00 64.06 469 PRO A O 1
ATOM 3790 N N . ASN A 1 470 ? 21.063 25.741 -20.287 1.00 74.88 470 ASN A N 1
ATOM 3791 C CA . ASN A 1 470 ? 19.889 26.537 -20.668 1.00 74.88 470 ASN A CA 1
ATOM 3792 C C . ASN A 1 470 ? 19.672 26.614 -22.189 1.00 74.88 470 ASN A C 1
ATOM 3794 O O . ASN A 1 470 ? 18.727 27.256 -22.648 1.00 74.88 470 ASN A O 1
ATOM 3798 N N . GLU A 1 471 ? 20.570 26.029 -22.980 1.00 75.31 471 GLU A N 1
ATOM 3799 C CA . GLU A 1 471 ? 20.392 25.921 -24.426 1.00 75.31 471 GLU A CA 1
ATOM 3800 C C . GLU A 1 471 ? 19.579 24.678 -24.771 1.00 75.31 471 GLU A C 1
ATOM 3802 O O . GLU A 1 471 ? 19.519 23.731 -23.993 1.00 75.31 471 GLU A O 1
ATOM 3807 N N . LYS A 1 472 ? 18.928 24.687 -25.936 1.00 78.19 472 LYS A N 1
ATOM 3808 C CA . LYS A 1 472 ? 18.177 23.533 -26.432 1.00 78.19 472 LYS A CA 1
ATOM 3809 C C . LYS A 1 472 ? 18.947 22.857 -27.551 1.00 78.19 472 LYS A C 1
ATOM 3811 O O . LYS A 1 472 ? 19.260 23.514 -28.542 1.00 78.19 472 LYS A O 1
ATOM 3816 N N . SER A 1 473 ? 19.178 21.557 -27.411 1.00 79.75 473 SER A N 1
ATOM 3817 C CA . SER A 1 473 ? 19.730 20.709 -28.468 1.00 79.75 473 SER A CA 1
ATOM 3818 C C . SER A 1 473 ? 18.639 19.841 -29.085 1.00 79.75 473 SER A C 1
ATOM 3820 O O . SER A 1 473 ? 17.583 19.599 -28.494 1.00 79.75 473 SER A O 1
ATOM 3822 N N . MET A 1 474 ? 18.903 19.397 -30.309 1.00 87.19 474 MET A N 1
ATOM 3823 C CA . MET A 1 474 ? 18.062 18.442 -31.013 1.00 87.19 474 MET A CA 1
ATOM 3824 C C . MET A 1 474 ? 18.498 17.020 -30.660 1.00 87.19 474 MET A C 1
ATOM 3826 O O . MET A 1 474 ? 19.688 16.719 -30.702 1.00 87.19 474 MET A O 1
ATOM 3830 N N . PHE A 1 475 ? 17.527 16.165 -30.362 1.00 89.62 475 PHE A N 1
ATOM 3831 C CA . PHE A 1 475 ? 17.703 14.736 -30.113 1.00 89.62 475 PHE A CA 1
ATOM 3832 C C . PHE A 1 475 ? 16.741 13.941 -30.989 1.00 89.62 475 PHE A C 1
ATOM 3834 O O . PHE A 1 475 ? 15.777 14.499 -31.525 1.00 89.62 475 PHE A O 1
ATOM 3841 N N . TYR A 1 476 ? 16.978 12.638 -31.113 1.00 93.75 476 TYR A N 1
ATOM 3842 C CA . TYR A 1 476 ? 16.161 11.761 -31.947 1.00 93.75 476 TYR A CA 1
ATOM 3843 C C . TYR A 1 476 ? 15.618 10.577 -31.154 1.00 93.75 476 TYR A C 1
ATOM 3845 O O . TYR A 1 476 ? 16.320 9.967 -30.345 1.00 93.75 476 TYR A O 1
ATOM 3853 N N . GLU A 1 477 ? 14.351 10.246 -31.407 1.00 91.31 477 GLU A N 1
ATOM 3854 C CA . GLU A 1 477 ? 13.685 9.098 -30.780 1.00 91.31 477 GLU A CA 1
ATOM 3855 C C . GLU A 1 477 ? 14.026 7.769 -31.468 1.00 91.31 477 GLU A C 1
ATOM 3857 O O . GLU A 1 477 ? 13.836 6.713 -30.858 1.00 91.31 477 GLU A O 1
ATOM 3862 N N . GLY A 1 478 ? 14.517 7.810 -32.712 1.00 95.56 478 GLY A N 1
ATOM 3863 C CA . GLY A 1 478 ? 14.901 6.632 -33.485 1.00 95.56 478 GLY A CA 1
ATOM 3864 C C . GLY A 1 478 ? 16.112 6.862 -34.389 1.00 95.56 478 GLY A C 1
ATOM 3865 O O . GLY A 1 478 ? 16.382 7.982 -34.833 1.00 95.56 478 GLY A O 1
ATOM 3866 N N . TRP A 1 479 ? 16.854 5.781 -34.644 1.00 97.00 479 TRP A N 1
ATOM 3867 C CA . TRP A 1 479 ? 18.098 5.812 -35.420 1.00 97.00 479 TRP A CA 1
ATOM 3868 C C . TRP A 1 479 ? 17.895 6.223 -36.880 1.00 97.00 479 TRP A C 1
ATOM 3870 O O . TRP A 1 479 ? 18.754 6.897 -37.438 1.00 97.00 479 TRP A O 1
ATOM 3880 N N . GLU A 1 480 ? 16.763 5.895 -37.502 1.00 96.00 480 GLU A N 1
ATOM 3881 C CA . GLU A 1 480 ? 16.480 6.268 -38.890 1.00 96.00 480 GLU A CA 1
ATOM 3882 C C . GLU A 1 480 ? 16.446 7.788 -39.088 1.00 96.00 480 GLU A C 1
ATOM 3884 O O . GLU A 1 480 ? 17.159 8.317 -39.944 1.00 96.00 480 GLU A O 1
ATOM 3889 N N . GLY A 1 481 ? 15.684 8.509 -38.255 1.00 95.06 481 GLY A N 1
ATOM 3890 C CA . GLY A 1 481 ? 15.661 9.974 -38.276 1.00 95.06 481 GLY A CA 1
ATOM 3891 C C . GLY A 1 481 ? 17.023 10.586 -37.973 1.00 95.06 481 GLY A C 1
ATOM 3892 O O . GLY A 1 481 ? 17.456 11.519 -38.655 1.00 95.06 481 GLY A O 1
ATOM 3893 N N . ALA A 1 482 ? 17.716 10.021 -36.982 1.00 96.25 482 ALA A N 1
ATOM 3894 C CA . ALA A 1 482 ? 19.030 10.478 -36.557 1.00 96.25 482 ALA A CA 1
ATOM 3895 C C . ALA A 1 482 ? 20.052 10.376 -37.706 1.00 96.25 482 ALA A C 1
ATOM 3897 O O . ALA A 1 482 ? 20.702 11.363 -38.053 1.00 96.25 482 ALA A O 1
ATOM 3898 N N . LEU A 1 483 ? 20.134 9.221 -38.373 1.00 95.62 483 LEU A N 1
ATOM 3899 C CA . LEU A 1 483 ? 21.076 8.975 -39.469 1.00 95.62 483 LEU A CA 1
ATOM 3900 C C . LEU A 1 483 ? 20.705 9.756 -40.737 1.00 95.62 483 LEU A C 1
ATOM 3902 O O . LEU A 1 483 ? 21.588 10.329 -41.378 1.00 95.62 483 LEU A O 1
ATOM 3906 N N . LYS A 1 484 ? 19.412 9.885 -41.071 1.00 94.81 484 LYS A N 1
ATOM 3907 C CA . LYS A 1 484 ? 18.958 10.757 -42.174 1.00 94.81 484 LYS A CA 1
ATOM 3908 C C . LYS A 1 484 ? 19.424 12.205 -41.991 1.00 94.81 484 LYS A C 1
ATOM 3910 O O . LYS A 1 484 ? 19.767 12.863 -42.970 1.00 94.81 484 LYS A O 1
ATOM 3915 N N . SER A 1 485 ? 19.500 12.697 -40.753 1.00 95.06 485 SER A N 1
ATOM 3916 C CA . SER A 1 485 ? 19.939 14.071 -40.469 1.00 95.06 485 SER A CA 1
ATOM 3917 C C . SER A 1 485 ? 21.424 14.343 -40.772 1.00 95.06 485 SER A C 1
ATOM 3919 O O . SER A 1 485 ? 21.817 15.498 -40.973 1.00 95.06 485 SER A O 1
ATOM 3921 N N . ILE A 1 486 ? 22.256 13.295 -40.827 1.00 94.69 486 ILE A N 1
ATOM 3922 C CA . ILE A 1 486 ? 23.711 13.393 -41.025 1.00 94.69 486 ILE A CA 1
ATOM 3923 C C . ILE A 1 486 ? 24.213 12.716 -42.304 1.00 94.69 486 ILE A C 1
ATOM 3925 O O . ILE A 1 486 ? 25.414 12.739 -42.560 1.00 94.69 486 ILE A O 1
ATOM 3929 N N . SER A 1 487 ? 23.332 12.157 -43.135 1.00 92.31 487 SER A N 1
ATOM 3930 C CA . SER A 1 487 ? 23.714 11.338 -44.296 1.00 92.31 487 SER A CA 1
ATOM 3931 C C . SER A 1 487 ? 24.569 12.059 -45.342 1.00 92.31 487 SER A C 1
ATOM 3933 O O . SER A 1 487 ? 25.327 11.423 -46.063 1.00 92.31 487 SER A O 1
ATOM 3935 N N . GLU A 1 488 ? 24.462 13.386 -45.435 1.00 92.19 488 GLU A N 1
ATOM 3936 C CA . GLU A 1 488 ? 25.274 14.220 -46.338 1.00 92.19 488 GLU A CA 1
ATOM 3937 C C . GLU A 1 488 ? 26.569 14.737 -45.674 1.00 92.19 488 GLU A C 1
ATOM 3939 O O . GLU A 1 488 ? 27.375 15.411 -46.314 1.00 92.19 488 GLU A O 1
ATOM 3944 N N . LYS A 1 489 ? 26.776 14.454 -44.379 1.00 93.06 489 LYS A N 1
ATOM 3945 C CA . LYS A 1 489 ? 27.959 14.872 -43.602 1.00 93.06 489 LYS A CA 1
ATOM 3946 C C . LYS A 1 489 ? 29.051 13.798 -43.547 1.00 93.06 489 LYS A C 1
ATOM 3948 O O . LYS A 1 489 ? 30.149 14.077 -43.060 1.00 93.06 489 LYS A O 1
ATOM 3953 N N . THR A 1 490 ? 28.771 12.587 -44.022 1.00 91.38 490 THR A N 1
ATOM 3954 C CA . THR A 1 490 ? 29.712 11.463 -44.024 1.00 91.38 490 THR A CA 1
ATOM 3955 C C . THR A 1 490 ? 30.394 11.302 -45.382 1.00 91.38 490 THR A C 1
ATOM 3957 O O . THR A 1 490 ? 29.834 11.598 -46.436 1.00 91.38 490 THR A O 1
ATOM 3960 N N . LYS A 1 491 ? 31.644 10.833 -45.373 1.00 90.25 491 LYS A N 1
ATOM 3961 C CA . LYS A 1 491 ? 32.442 10.570 -46.576 1.00 90.25 491 LYS A CA 1
ATOM 3962 C C . LYS A 1 491 ? 31.973 9.306 -47.289 1.00 90.25 491 LYS A C 1
ATOM 3964 O O . LYS A 1 491 ? 31.971 9.266 -48.519 1.00 90.25 491 LYS A O 1
ATOM 3969 N N . TYR A 1 492 ? 31.625 8.278 -46.519 1.00 89.31 492 TYR A N 1
ATOM 3970 C CA . TYR A 1 492 ? 31.038 7.043 -47.025 1.00 89.31 492 TYR A CA 1
ATOM 3971 C C . TYR A 1 492 ? 29.536 6.999 -46.706 1.00 89.31 492 TYR A C 1
ATOM 3973 O O . TYR A 1 492 ? 29.127 7.550 -45.678 1.00 89.31 492 TYR A O 1
ATOM 3981 N N . PRO A 1 493 ? 28.713 6.372 -47.569 1.00 90.88 493 PRO A N 1
ATOM 3982 C CA . PRO A 1 493 ? 27.286 6.202 -47.308 1.00 90.88 493 PRO A CA 1
ATOM 3983 C C . PRO A 1 493 ? 27.023 5.492 -45.974 1.00 90.88 493 PRO A C 1
ATOM 3985 O O . PRO A 1 493 ? 27.746 4.562 -45.619 1.00 90.88 493 PRO A O 1
ATOM 3988 N N . ILE A 1 494 ? 25.981 5.932 -45.264 1.00 92.44 494 ILE A N 1
ATOM 3989 C CA . ILE A 1 494 ? 25.499 5.329 -44.013 1.00 92.44 494 ILE A CA 1
ATOM 3990 C C . ILE A 1 494 ? 24.109 4.717 -44.225 1.00 92.44 494 ILE A C 1
ATOM 3992 O O . ILE A 1 494 ? 23.369 5.205 -45.085 1.00 92.44 494 ILE A O 1
ATOM 3996 N N . PRO A 1 495 ? 23.719 3.688 -43.453 1.00 93.19 495 PRO A N 1
ATOM 3997 C CA . PRO A 1 495 ? 22.379 3.122 -43.540 1.00 93.19 495 PRO A CA 1
ATOM 3998 C C . PRO A 1 495 ? 21.346 4.132 -43.028 1.00 93.19 495 PRO A C 1
ATOM 4000 O O . PRO A 1 495 ? 21.354 4.504 -41.860 1.00 93.19 495 PRO A O 1
ATOM 4003 N N . THR A 1 496 ? 20.453 4.585 -43.905 1.00 93.25 496 THR A N 1
ATOM 4004 C CA . THR A 1 496 ? 19.395 5.551 -43.566 1.00 93.25 496 THR A CA 1
ATOM 4005 C C . THR A 1 496 ? 17.989 4.990 -43.708 1.00 93.25 496 THR A C 1
ATOM 4007 O O . THR A 1 496 ? 17.047 5.704 -43.402 1.00 93.25 496 THR A O 1
ATOM 4010 N N . ASN A 1 497 ? 17.821 3.749 -44.168 1.00 93.44 497 ASN A N 1
ATOM 4011 C CA . ASN A 1 497 ? 16.516 3.115 -44.342 1.00 93.44 497 ASN A CA 1
ATOM 4012 C C . ASN A 1 497 ? 16.542 1.721 -43.706 1.00 93.44 497 ASN A C 1
ATOM 4014 O O . ASN A 1 497 ? 17.325 0.870 -44.137 1.00 93.44 497 ASN A O 1
ATOM 4018 N N . PHE A 1 498 ? 15.674 1.464 -42.723 1.00 94.94 498 PHE A N 1
ATOM 4019 C CA . PHE A 1 498 ? 15.617 0.170 -42.038 1.00 94.94 498 PHE A CA 1
ATOM 4020 C C . PHE A 1 498 ? 14.304 -0.557 -42.324 1.00 94.94 498 PHE A C 1
ATOM 4022 O O . PHE A 1 498 ? 13.211 -0.067 -42.038 1.00 94.94 498 PHE A O 1
ATOM 4029 N N . LEU A 1 499 ? 14.401 -1.780 -42.846 1.00 94.38 499 LEU A N 1
ATOM 4030 C CA . LEU A 1 499 ? 13.240 -2.651 -43.006 1.00 94.38 499 LEU A CA 1
ATOM 4031 C C . LEU A 1 499 ? 13.121 -3.571 -41.788 1.00 94.38 499 LEU A C 1
ATOM 4033 O O . LEU A 1 499 ? 13.749 -4.627 -41.744 1.00 94.38 499 LEU A O 1
ATOM 4037 N N . VAL A 1 500 ? 12.304 -3.171 -40.809 1.00 93.44 500 VAL A N 1
ATOM 4038 C CA . VAL A 1 500 ? 12.062 -3.954 -39.586 1.00 93.44 500 VAL A CA 1
ATOM 4039 C C . VAL A 1 500 ? 10.921 -4.953 -39.796 1.00 93.44 500 VAL A C 1
ATOM 4041 O O . VAL A 1 500 ? 9.771 -4.561 -40.019 1.00 93.44 500 VAL A O 1
ATOM 4044 N N . THR A 1 501 ? 11.230 -6.246 -39.698 1.00 91.50 501 THR A N 1
ATOM 4045 C CA . THR A 1 501 ? 10.281 -7.362 -39.862 1.00 91.50 501 THR A CA 1
ATOM 4046 C C . THR A 1 501 ? 10.369 -8.354 -38.705 1.00 91.50 501 THR A C 1
ATOM 4048 O O . THR A 1 501 ? 11.366 -8.394 -37.992 1.00 91.50 501 THR A O 1
ATOM 4051 N N . THR A 1 502 ? 9.330 -9.165 -38.506 1.00 88.75 502 THR A N 1
ATOM 4052 C CA . THR A 1 502 ? 9.322 -10.269 -37.534 1.00 88.75 502 THR A CA 1
ATOM 4053 C C . THR A 1 502 ? 9.445 -11.607 -38.261 1.00 88.75 502 THR A C 1
ATOM 4055 O O . THR A 1 502 ? 8.862 -11.802 -39.328 1.00 88.75 502 THR A O 1
ATOM 4058 N N . SER A 1 503 ? 10.234 -12.539 -37.720 1.00 83.25 503 SER A N 1
ATOM 4059 C CA . SER A 1 503 ? 10.462 -13.853 -38.339 1.00 83.25 503 SER A CA 1
ATOM 4060 C C . SER A 1 503 ? 10.946 -14.875 -37.313 1.00 83.25 503 SER A C 1
ATOM 4062 O O . SER A 1 503 ? 11.687 -14.544 -36.394 1.00 83.25 503 SER A O 1
ATOM 4064 N N . GLU A 1 504 ? 10.592 -16.145 -37.511 1.00 78.56 504 GLU A N 1
ATOM 4065 C CA . GLU A 1 504 ? 11.139 -17.271 -36.734 1.00 78.56 504 GLU A CA 1
ATOM 4066 C C . GLU A 1 504 ? 12.551 -17.682 -37.193 1.00 78.56 504 GLU A C 1
ATOM 4068 O O . GLU A 1 504 ? 13.235 -18.468 -36.540 1.00 78.56 504 GLU A O 1
ATOM 4073 N N . LYS A 1 505 ? 13.002 -17.172 -38.345 1.00 76.25 505 LYS A N 1
ATOM 4074 C CA . LYS A 1 505 ? 14.321 -17.452 -38.926 1.00 76.25 505 LYS A CA 1
ATOM 4075 C C . LYS A 1 505 ? 15.242 -16.242 -38.805 1.00 76.25 505 LYS A C 1
ATOM 4077 O O . LYS A 1 505 ? 14.820 -15.117 -39.065 1.00 76.25 505 LYS A O 1
ATOM 4082 N N . SER A 1 506 ? 16.523 -16.505 -38.553 1.00 78.38 506 SER A N 1
ATOM 4083 C CA . SER A 1 506 ? 17.633 -15.541 -38.469 1.00 78.38 506 SER A CA 1
ATOM 4084 C C . SER A 1 506 ? 18.106 -15.011 -39.836 1.00 78.38 506 SER A C 1
ATOM 4086 O O . SER A 1 506 ? 19.277 -15.117 -40.220 1.00 78.38 506 SER A O 1
ATOM 4088 N N . ILE A 1 507 ? 17.170 -14.433 -40.588 1.00 79.12 507 ILE A N 1
ATOM 4089 C CA . ILE A 1 507 ? 17.381 -13.837 -41.917 1.00 79.12 507 ILE A CA 1
ATOM 4090 C C . ILE A 1 507 ? 17.494 -12.316 -41.763 1.00 79.12 507 ILE A C 1
ATOM 4092 O O . ILE A 1 507 ? 16.815 -11.761 -40.913 1.00 79.12 507 ILE A O 1
ATOM 4096 N N . GLY A 1 508 ? 18.328 -11.652 -42.562 1.00 86.75 508 GLY A N 1
ATOM 4097 C CA . GLY A 1 508 ? 18.574 -10.207 -42.483 1.00 86.75 508 GLY A CA 1
ATOM 4098 C C . GLY A 1 508 ? 19.976 -9.858 -41.981 1.00 86.75 508 GLY A C 1
ATOM 4099 O O . GLY A 1 508 ? 20.764 -10.752 -41.631 1.00 86.75 508 GLY A O 1
ATOM 4100 N N . ASP A 1 509 ? 20.256 -8.557 -41.973 1.00 94.25 509 ASP A N 1
ATOM 4101 C CA . ASP A 1 509 ? 21.564 -7.965 -41.683 1.00 94.25 509 ASP A CA 1
ATOM 4102 C C . ASP A 1 509 ? 21.759 -7.749 -40.178 1.00 94.25 509 ASP A C 1
ATOM 4104 O O . ASP A 1 509 ? 22.804 -8.099 -39.624 1.00 94.25 509 ASP A O 1
ATOM 4108 N N . ILE A 1 510 ? 20.723 -7.249 -39.496 1.00 95.81 510 ILE A N 1
ATOM 4109 C CA . ILE A 1 510 ? 20.675 -7.114 -38.034 1.00 95.81 510 ILE A CA 1
ATOM 4110 C C . ILE A 1 510 ? 19.552 -7.997 -37.498 1.00 95.81 510 ILE A C 1
ATOM 4112 O O . ILE A 1 510 ? 18.415 -7.933 -37.963 1.00 95.81 510 ILE A O 1
ATOM 4116 N N . ILE A 1 511 ? 19.854 -8.825 -36.503 1.00 94.62 511 ILE A N 1
ATOM 4117 C CA . ILE A 1 511 ? 18.878 -9.712 -35.868 1.00 94.62 511 ILE A CA 1
ATOM 4118 C C . ILE A 1 511 ? 18.717 -9.311 -34.410 1.00 94.62 511 ILE A C 1
ATOM 4120 O O . ILE A 1 511 ? 19.692 -9.323 -33.668 1.00 94.62 511 ILE A O 1
ATOM 4124 N N . ILE A 1 512 ? 17.488 -9.019 -33.995 1.00 94.88 512 ILE A N 1
ATOM 4125 C CA . ILE A 1 512 ? 17.129 -8.714 -32.610 1.00 94.88 512 ILE A CA 1
ATOM 4126 C C . ILE A 1 512 ? 16.427 -9.933 -32.022 1.00 94.88 512 ILE A C 1
ATOM 4128 O O . ILE A 1 512 ? 15.360 -10.325 -32.484 1.00 94.88 512 ILE A O 1
ATOM 4132 N N . ILE A 1 513 ? 17.034 -10.541 -31.014 1.00 90.31 513 ILE A N 1
ATOM 4133 C CA . ILE A 1 513 ? 16.538 -11.719 -30.311 1.00 90.31 513 ILE A CA 1
ATOM 4134 C C . ILE A 1 513 ? 15.981 -11.253 -28.975 1.00 90.31 513 ILE A C 1
ATOM 4136 O O . ILE A 1 513 ? 16.706 -10.693 -28.153 1.00 90.31 513 ILE A O 1
ATOM 4140 N N . LEU A 1 514 ? 14.695 -11.501 -28.753 1.00 89.88 514 LEU A N 1
ATOM 4141 C CA . LEU A 1 514 ? 14.057 -11.222 -27.472 1.00 89.88 514 LEU A CA 1
ATOM 4142 C C . LEU A 1 514 ? 14.109 -12.474 -26.604 1.00 89.88 514 LEU A C 1
ATOM 4144 O O . LEU A 1 514 ? 13.671 -13.544 -27.023 1.00 89.88 514 LEU A O 1
ATOM 4148 N N . SER A 1 515 ? 14.649 -12.340 -25.397 1.00 83.31 515 SER A N 1
ATOM 4149 C CA . SER A 1 515 ? 14.795 -13.426 -24.435 1.00 83.31 515 SER A CA 1
ATOM 4150 C C . SER A 1 515 ? 14.125 -13.064 -23.115 1.00 83.31 515 SER A C 1
ATOM 4152 O O . SER A 1 515 ? 14.293 -11.965 -22.590 1.00 83.31 515 SER A O 1
ATOM 4154 N N . THR A 1 516 ? 13.387 -14.016 -22.551 1.00 79.88 516 THR A N 1
ATOM 4155 C CA . THR A 1 516 ? 12.864 -13.943 -21.175 1.00 79.88 516 THR A CA 1
ATOM 4156 C C . THR A 1 516 ? 13.856 -14.515 -20.157 1.00 79.88 516 THR A C 1
ATOM 4158 O O . THR A 1 516 ? 13.610 -14.503 -18.955 1.00 79.88 516 THR A O 1
ATOM 4161 N N . ALA A 1 517 ? 15.003 -15.035 -20.610 1.00 76.25 517 ALA A N 1
ATOM 4162 C CA . ALA A 1 517 ? 16.053 -15.493 -19.711 1.00 76.25 517 ALA A CA 1
ATOM 4163 C C . ALA A 1 517 ? 16.778 -14.301 -19.072 1.00 76.25 517 ALA A C 1
ATOM 4165 O O . ALA A 1 517 ? 16.973 -13.260 -19.705 1.00 76.25 517 ALA A O 1
ATOM 4166 N N . ARG A 1 518 ? 17.207 -14.487 -17.820 1.00 76.31 518 ARG A N 1
ATOM 4167 C CA . ARG A 1 518 ? 18.048 -13.535 -17.088 1.00 76.31 518 ARG A CA 1
ATOM 4168 C C . ARG A 1 518 ? 19.514 -13.903 -17.235 1.00 76.31 518 ARG A C 1
ATOM 4170 O O . ARG A 1 518 ? 19.866 -15.075 -17.099 1.00 76.31 518 ARG A O 1
ATOM 4177 N N . GLU A 1 519 ? 20.350 -12.891 -17.423 1.00 68.81 519 GLU A N 1
ATOM 4178 C CA . GLU A 1 519 ? 21.794 -13.065 -17.509 1.00 68.81 519 GLU A CA 1
ATOM 4179 C C . GLU A 1 519 ? 22.461 -12.956 -16.130 1.00 68.81 519 GLU A C 1
ATOM 4181 O O . GLU A 1 519 ? 22.001 -12.233 -15.243 1.00 68.81 519 GLU A O 1
ATOM 4186 N N . ALA A 1 520 ? 23.552 -13.699 -15.923 1.00 60.78 520 ALA A N 1
ATOM 4187 C CA . ALA A 1 520 ? 24.211 -13.813 -14.619 1.00 60.78 520 ALA A CA 1
ATOM 4188 C C . ALA A 1 520 ? 24.891 -12.516 -14.140 1.00 60.78 520 ALA A C 1
ATOM 4190 O O . ALA A 1 520 ? 25.159 -12.380 -12.946 1.00 60.78 520 ALA A O 1
ATOM 4191 N N . ASP A 1 521 ? 25.192 -11.585 -15.050 1.00 66.00 521 ASP A N 1
ATOM 4192 C CA . ASP A 1 521 ? 25.813 -10.291 -14.748 1.00 66.00 521 ASP A CA 1
ATOM 4193 C C . ASP A 1 521 ? 24.814 -9.122 -14.685 1.00 66.00 521 ASP A C 1
ATOM 4195 O O . ASP A 1 521 ? 25.233 -7.968 -14.608 1.00 66.00 521 ASP A O 1
ATOM 4199 N N . SER A 1 522 ? 23.507 -9.419 -14.643 1.00 68.75 522 SER A N 1
ATOM 4200 C CA . SER A 1 522 ? 22.419 -8.435 -14.512 1.00 68.75 522 SER A CA 1
ATOM 4201 C C . SER A 1 522 ? 22.350 -7.404 -15.647 1.00 68.75 522 SER A C 1
ATOM 4203 O O . SER A 1 522 ? 21.825 -6.307 -15.456 1.00 68.75 522 SER A O 1
ATOM 4205 N N . THR A 1 523 ? 22.879 -7.745 -16.822 1.00 76.19 523 THR A N 1
ATOM 4206 C CA . THR A 1 523 ? 22.797 -6.916 -18.028 1.00 76.19 523 THR A CA 1
ATOM 4207 C C . THR A 1 523 ? 21.506 -7.183 -18.800 1.00 76.19 523 THR A C 1
ATOM 4209 O O . THR A 1 523 ? 20.946 -8.280 -18.742 1.00 76.19 523 THR A O 1
ATOM 4212 N N . TYR A 1 524 ? 21.019 -6.172 -19.523 1.00 84.69 524 TYR A N 1
ATOM 4213 C CA . TYR A 1 524 ? 19.750 -6.266 -20.260 1.00 84.69 524 TYR A CA 1
ATOM 4214 C C . TYR A 1 524 ? 19.907 -6.404 -21.775 1.00 84.69 524 TYR A C 1
ATOM 4216 O O . TYR A 1 524 ? 18.944 -6.742 -22.461 1.00 84.69 524 TYR A O 1
ATOM 4224 N N . GLY A 1 525 ? 21.104 -6.171 -22.302 1.00 87.62 525 GLY A N 1
ATOM 4225 C CA . GLY A 1 525 ? 21.383 -6.219 -23.730 1.00 87.62 525 GLY A CA 1
ATOM 4226 C C . GLY A 1 525 ? 22.746 -6.835 -24.015 1.00 87.62 525 GLY A C 1
ATOM 4227 O O . GLY A 1 525 ? 23.643 -6.802 -23.181 1.00 87.62 525 GLY A O 1
ATOM 4228 N N . PHE A 1 526 ? 22.896 -7.470 -25.167 1.00 84.31 526 PHE A N 1
ATOM 4229 C CA . PHE A 1 526 ? 24.179 -7.959 -25.651 1.00 84.31 526 PHE A CA 1
ATOM 4230 C C . PHE A 1 526 ? 24.214 -7.857 -27.164 1.00 84.31 526 PHE A C 1
ATOM 4232 O O . PHE A 1 526 ? 23.388 -8.474 -27.842 1.00 84.31 526 PHE A O 1
ATOM 4239 N N . THR A 1 527 ? 25.213 -7.157 -27.690 1.00 91.06 527 THR A N 1
ATOM 4240 C CA . THR A 1 527 ? 25.400 -7.032 -29.133 1.00 91.06 527 THR A CA 1
ATOM 4241 C C . THR A 1 527 ? 26.655 -7.772 -29.589 1.00 91.06 527 THR A C 1
ATOM 4243 O O . THR A 1 527 ? 27.752 -7.624 -29.049 1.00 91.06 527 THR A O 1
ATOM 4246 N N . ARG A 1 528 ? 26.503 -8.592 -30.626 1.00 89.81 528 ARG A N 1
ATOM 4247 C CA . ARG A 1 528 ? 27.587 -9.325 -31.278 1.00 89.81 528 ARG A CA 1
ATOM 4248 C C . ARG A 1 528 ? 27.554 -9.061 -32.772 1.00 89.81 528 ARG A C 1
ATOM 4250 O O . ARG A 1 528 ? 26.595 -9.436 -33.442 1.00 89.81 528 ARG A O 1
ATOM 4257 N N . SER A 1 529 ? 28.632 -8.506 -33.306 1.00 90.81 529 SER A N 1
ATOM 4258 C CA . SER A 1 529 ? 28.767 -8.227 -34.736 1.00 90.81 529 SER A CA 1
ATOM 4259 C C . SER A 1 529 ? 29.852 -9.091 -35.371 1.00 90.81 529 SER A C 1
ATOM 4261 O O . SER A 1 529 ? 30.899 -9.337 -34.778 1.00 90.81 529 SER A O 1
ATOM 4263 N N . ILE A 1 530 ? 29.595 -9.554 -36.591 1.00 88.00 530 ILE A N 1
ATOM 4264 C CA . ILE A 1 530 ? 30.544 -10.274 -37.438 1.00 88.00 530 ILE A CA 1
ATOM 4265 C C . ILE A 1 530 ? 30.990 -9.317 -38.537 1.00 88.00 530 ILE A C 1
ATOM 4267 O O . ILE A 1 530 ? 30.153 -8.733 -39.232 1.00 88.00 530 ILE A O 1
ATOM 4271 N N . ALA A 1 531 ? 32.297 -9.179 -38.710 1.00 89.69 531 ALA A N 1
ATOM 4272 C CA . ALA A 1 531 ? 32.884 -8.295 -39.704 1.00 89.69 531 ALA A CA 1
ATOM 4273 C C . ALA A 1 531 ? 33.983 -8.989 -40.518 1.00 89.69 531 ALA A C 1
ATOM 4275 O O . ALA A 1 531 ? 34.596 -9.967 -40.085 1.00 89.69 531 ALA A O 1
ATOM 4276 N N . ASP A 1 532 ? 34.233 -8.462 -41.711 1.00 88.69 532 ASP A N 1
ATOM 4277 C CA . ASP A 1 532 ? 35.437 -8.744 -42.478 1.00 88.69 532 ASP A CA 1
ATOM 4278 C C . ASP A 1 532 ? 36.506 -7.707 -42.118 1.00 88.69 532 ASP A C 1
ATOM 4280 O O . ASP A 1 532 ? 36.341 -6.514 -42.360 1.00 88.69 532 ASP A O 1
ATOM 4284 N N . GLU A 1 533 ? 37.596 -8.168 -41.511 1.00 82.81 533 GLU A N 1
ATOM 4285 C CA . GLU A 1 533 ? 38.695 -7.328 -41.032 1.00 82.81 533 GLU A CA 1
ATOM 4286 C C . GLU A 1 533 ? 39.512 -6.722 -42.185 1.00 82.81 533 GLU A C 1
ATOM 4288 O O . GLU A 1 533 ? 40.016 -5.606 -42.063 1.00 82.81 533 GLU A O 1
ATOM 4293 N N . GLU A 1 534 ? 39.617 -7.408 -43.329 1.00 83.75 534 GLU A N 1
ATOM 4294 C CA . GLU A 1 534 ? 40.420 -6.926 -44.462 1.00 83.75 534 GLU A CA 1
ATOM 4295 C C . GLU A 1 534 ? 39.753 -5.728 -45.149 1.00 83.75 534 GLU A C 1
ATOM 4297 O O . GLU A 1 534 ? 40.411 -4.738 -45.483 1.00 83.75 534 GLU A O 1
ATOM 4302 N N . SER A 1 535 ? 38.431 -5.797 -45.316 1.00 82.88 535 SER A N 1
ATOM 4303 C CA . SER A 1 535 ? 37.609 -4.717 -45.869 1.00 82.88 535 SER A CA 1
ATOM 4304 C C . SER A 1 535 ? 37.056 -3.766 -44.801 1.00 82.88 535 SER A C 1
ATOM 4306 O O . SER A 1 535 ? 36.524 -2.714 -45.152 1.00 82.88 535 SER A O 1
ATOM 4308 N N . ASN A 1 536 ? 37.234 -4.099 -43.516 1.00 84.56 536 ASN A N 1
ATOM 4309 C CA . ASN A 1 536 ? 36.647 -3.436 -42.347 1.00 84.56 536 ASN A CA 1
ATOM 4310 C C . ASN A 1 536 ? 35.131 -3.199 -42.482 1.00 84.56 536 ASN A C 1
ATOM 4312 O O . ASN A 1 536 ? 34.594 -2.146 -42.124 1.00 84.56 536 ASN A O 1
ATOM 4316 N N . GLN A 1 537 ? 34.445 -4.198 -43.027 1.00 89.56 537 GLN A N 1
ATOM 4317 C CA . GLN A 1 537 ? 33.022 -4.152 -43.320 1.00 89.56 537 GLN A CA 1
ATOM 4318 C C . GLN A 1 537 ? 32.247 -5.001 -42.315 1.00 89.56 537 GLN A C 1
ATOM 4320 O O . GLN A 1 537 ? 32.568 -6.172 -42.101 1.00 89.56 537 GLN A O 1
ATOM 4325 N N . MET A 1 538 ? 31.176 -4.448 -41.749 1.00 91.06 538 MET A N 1
ATOM 4326 C CA . MET A 1 538 ? 30.211 -5.227 -40.985 1.00 91.06 538 MET A CA 1
ATOM 4327 C C . MET A 1 538 ? 29.390 -6.104 -41.934 1.00 91.06 538 MET A C 1
ATOM 4329 O O . MET A 1 538 ? 28.862 -5.631 -42.941 1.00 91.06 538 MET A O 1
ATOM 4333 N N . LEU A 1 539 ? 29.321 -7.397 -41.620 1.00 92.12 539 LEU A N 1
ATOM 4334 C CA . LEU A 1 539 ? 28.609 -8.393 -42.420 1.00 92.12 539 LEU A CA 1
ATOM 4335 C C . LEU A 1 539 ? 27.270 -8.770 -41.791 1.00 92.12 539 LEU A C 1
ATOM 4337 O O . LEU A 1 539 ? 26.317 -9.067 -42.506 1.00 92.12 539 LEU A O 1
ATOM 4341 N N . LYS A 1 540 ? 27.215 -8.832 -40.454 1.00 92.38 540 LYS A N 1
ATOM 4342 C CA . LYS A 1 540 ? 26.014 -9.223 -39.712 1.00 92.38 540 LYS A CA 1
ATOM 4343 C C . LYS A 1 540 ? 26.079 -8.751 -38.265 1.00 92.38 540 LYS A C 1
ATOM 4345 O O . LYS A 1 540 ? 27.157 -8.784 -37.678 1.00 92.38 540 LYS A O 1
ATOM 4350 N N . SER A 1 541 ? 24.944 -8.402 -37.665 1.00 94.62 541 SER A N 1
ATOM 4351 C CA . SER A 1 541 ? 24.862 -8.098 -36.233 1.00 94.62 541 SER A CA 1
ATOM 4352 C C . SER A 1 541 ? 23.724 -8.848 -35.544 1.00 94.62 541 SER A C 1
ATOM 4354 O O . SER A 1 541 ? 22.673 -9.105 -36.133 1.00 94.62 541 SER A O 1
ATOM 4356 N N . PHE A 1 542 ? 23.953 -9.229 -34.293 1.00 91.94 542 PHE A N 1
ATOM 4357 C CA . PHE A 1 542 ? 23.014 -9.924 -33.428 1.00 91.94 542 PHE A CA 1
ATOM 4358 C C . PHE A 1 542 ? 22.882 -9.136 -32.132 1.00 91.94 542 PHE A C 1
ATOM 4360 O O . PHE A 1 542 ? 23.852 -8.999 -31.394 1.00 91.94 542 PHE A O 1
ATOM 4367 N N . ILE A 1 543 ? 21.678 -8.670 -31.845 1.00 95.06 543 ILE A N 1
ATOM 4368 C CA . ILE A 1 543 ? 21.307 -8.025 -30.594 1.00 95.06 543 ILE A CA 1
ATOM 4369 C C . ILE A 1 543 ? 20.474 -9.029 -29.811 1.00 95.06 543 ILE A C 1
ATOM 4371 O O . ILE A 1 543 ? 19.502 -9.562 -30.336 1.00 95.06 543 ILE A O 1
ATOM 4375 N N . THR A 1 544 ? 20.835 -9.303 -28.565 1.00 89.81 544 THR A N 1
ATOM 4376 C CA . THR A 1 544 ? 20.014 -10.089 -27.640 1.00 89.81 544 THR A CA 1
ATOM 4377 C C . THR A 1 544 ? 19.552 -9.181 -26.520 1.00 89.81 544 THR A C 1
ATOM 4379 O O . THR A 1 544 ? 20.385 -8.591 -25.842 1.00 89.81 544 THR A O 1
ATOM 4382 N N . ILE A 1 545 ? 18.241 -9.071 -26.330 1.00 91.56 545 ILE A N 1
ATOM 4383 C CA . ILE A 1 545 ? 17.652 -8.352 -25.200 1.00 91.56 545 ILE A CA 1
ATOM 4384 C C . ILE A 1 545 ? 17.193 -9.394 -24.185 1.00 91.56 545 ILE A C 1
ATOM 4386 O O . ILE A 1 545 ? 16.439 -10.306 -24.532 1.00 91.56 545 ILE A O 1
ATOM 4390 N N . TYR A 1 546 ? 17.670 -9.273 -22.951 1.00 85.25 546 TYR A N 1
ATOM 4391 C CA . TYR A 1 546 ? 17.373 -10.188 -21.851 1.00 85.25 546 TYR A CA 1
ATOM 4392 C C . TYR A 1 546 ? 16.258 -9.648 -20.962 1.00 85.25 546 TYR A C 1
ATOM 4394 O O . TYR A 1 546 ? 16.030 -8.440 -20.905 1.00 85.25 546 TYR A O 1
ATOM 4402 N N . ASN A 1 547 ? 15.604 -10.556 -20.228 1.00 85.38 547 ASN A N 1
ATOM 4403 C CA . ASN A 1 547 ? 14.588 -10.226 -19.225 1.00 85.38 547 ASN A CA 1
ATOM 4404 C C . ASN A 1 547 ? 13.494 -9.279 -19.773 1.00 85.38 547 ASN A C 1
ATOM 4406 O O . ASN A 1 547 ? 13.046 -8.353 -19.097 1.00 85.38 547 ASN A O 1
ATOM 4410 N N . VAL A 1 548 ? 13.111 -9.471 -21.044 1.00 79.56 548 VAL A N 1
ATOM 4411 C CA . VAL A 1 548 ? 12.220 -8.561 -21.791 1.00 79.56 548 VAL A CA 1
ATOM 4412 C C . VAL A 1 548 ? 10.837 -8.445 -21.148 1.00 79.56 548 VAL A C 1
ATOM 4414 O O . VAL A 1 548 ? 10.180 -7.413 -21.267 1.00 79.56 548 VAL A O 1
ATOM 4417 N N . ASP A 1 549 ? 10.398 -9.492 -20.461 1.00 80.62 549 ASP A N 1
ATOM 4418 C CA . ASP A 1 549 ? 9.150 -9.564 -19.709 1.00 80.62 549 ASP A CA 1
ATOM 4419 C C . ASP A 1 549 ? 9.099 -8.580 -18.533 1.00 80.62 549 ASP A C 1
ATOM 4421 O O . ASP A 1 549 ? 8.023 -8.056 -18.250 1.00 80.62 549 ASP A O 1
ATOM 4425 N N . SER A 1 550 ? 10.239 -8.251 -17.913 1.00 80.75 550 SER A N 1
ATOM 4426 C CA . SER A 1 550 ? 10.285 -7.327 -16.772 1.00 80.75 550 SER A CA 1
ATOM 4427 C C . SER A 1 550 ? 10.534 -5.862 -17.145 1.00 80.75 550 SER A C 1
ATOM 4429 O O . SER A 1 550 ? 10.537 -5.013 -16.260 1.00 80.75 550 SER A O 1
ATOM 4431 N N . LEU A 1 551 ? 10.820 -5.556 -18.414 1.00 76.69 551 LEU A N 1
ATOM 4432 C CA . LEU A 1 551 ? 11.132 -4.194 -18.860 1.00 76.69 551 LEU A CA 1
ATOM 4433 C C . LEU A 1 551 ? 9.853 -3.419 -19.174 1.00 76.69 551 LEU A C 1
ATOM 4435 O O . LEU A 1 551 ? 8.971 -3.943 -19.866 1.00 76.69 551 LEU A O 1
ATOM 4439 N N . ASN A 1 552 ? 9.767 -2.158 -18.747 1.00 82.31 552 ASN A N 1
ATOM 4440 C CA . ASN A 1 552 ? 8.714 -1.259 -19.227 1.00 82.31 552 ASN A CA 1
ATOM 4441 C C . ASN A 1 552 ? 9.040 -0.714 -20.637 1.00 82.31 552 ASN A C 1
ATOM 4443 O O . ASN A 1 552 ? 10.117 -0.955 -21.185 1.00 82.31 552 ASN A O 1
ATOM 4447 N N . GLN A 1 553 ? 8.106 0.014 -21.258 1.00 81.56 553 GLN A N 1
ATOM 4448 C CA . GLN A 1 553 ? 8.275 0.498 -22.637 1.00 81.56 553 GLN A CA 1
ATOM 4449 C C . GLN A 1 553 ? 9.430 1.500 -22.792 1.00 81.56 553 GLN A C 1
ATOM 4451 O O . GLN A 1 553 ? 10.146 1.456 -23.792 1.00 81.56 553 GLN A O 1
ATOM 4456 N N . VAL A 1 554 ? 9.631 2.380 -21.805 1.00 81.75 554 VAL A N 1
ATOM 4457 C CA . VAL A 1 554 ? 10.708 3.381 -21.821 1.00 81.75 554 VAL A CA 1
ATOM 4458 C C . VAL A 1 554 ? 12.060 2.685 -21.721 1.00 81.75 554 VAL A C 1
ATOM 4460 O O . VAL A 1 554 ? 12.955 2.968 -22.511 1.00 81.75 554 VAL A O 1
ATOM 4463 N N . GLU A 1 555 ? 12.189 1.723 -20.810 1.00 86.62 555 GLU A N 1
ATOM 4464 C CA . GLU A 1 555 ? 13.415 0.950 -20.613 1.00 86.62 555 GLU A CA 1
ATOM 4465 C C . GLU A 1 555 ? 13.739 0.065 -21.816 1.00 86.62 555 GLU A C 1
ATOM 4467 O O . GLU A 1 555 ? 14.884 0.026 -22.264 1.00 86.62 555 GLU A O 1
ATOM 4472 N N . LEU A 1 556 ? 12.730 -0.598 -22.389 1.00 89.19 556 LEU A N 1
ATOM 4473 C CA . LEU A 1 556 ? 12.896 -1.408 -23.591 1.00 89.19 556 LEU A CA 1
ATOM 4474 C C . LEU A 1 556 ? 13.375 -0.553 -24.769 1.00 89.19 556 LEU A C 1
ATOM 4476 O O . LEU A 1 556 ? 14.336 -0.927 -25.437 1.00 89.19 556 LEU A O 1
ATOM 4480 N N . ALA A 1 557 ? 12.751 0.605 -25.006 1.00 91.00 557 ALA A N 1
ATOM 4481 C CA . ALA A 1 557 ? 13.190 1.529 -26.050 1.00 91.00 557 ALA A CA 1
ATOM 4482 C C . ALA A 1 557 ? 14.628 2.011 -25.811 1.00 91.00 557 ALA A C 1
ATOM 4484 O O . ALA A 1 557 ? 15.423 2.071 -26.746 1.00 91.00 557 ALA A O 1
ATOM 4485 N N . ALA A 1 558 ? 14.965 2.321 -24.560 1.00 90.69 558 ALA A N 1
ATOM 4486 C CA . ALA A 1 558 ? 16.275 2.799 -24.146 1.00 90.69 558 ALA A CA 1
ATOM 4487 C C . ALA A 1 558 ? 17.383 1.761 -24.422 1.00 90.69 558 ALA A C 1
ATOM 4489 O O . ALA A 1 558 ? 18.376 2.083 -25.074 1.00 90.69 558 ALA A O 1
ATOM 4490 N N . ILE A 1 559 ? 17.180 0.501 -24.018 1.00 92.06 559 ILE A N 1
ATOM 4491 C CA . ILE A 1 559 ? 18.130 -0.597 -24.278 1.00 92.06 559 ILE A CA 1
ATOM 4492 C C . ILE A 1 559 ? 18.232 -0.871 -25.776 1.00 92.06 559 ILE A C 1
ATOM 4494 O O . ILE A 1 559 ? 19.332 -1.022 -26.297 1.00 92.06 559 ILE A O 1
ATOM 4498 N N . VAL A 1 560 ? 17.105 -0.890 -26.493 1.00 95.06 560 VAL A N 1
ATOM 4499 C CA . VAL A 1 560 ? 17.111 -1.101 -27.946 1.00 95.06 560 VAL A CA 1
ATOM 4500 C C . VAL A 1 560 ? 17.928 -0.021 -28.643 1.00 95.06 560 VAL A C 1
ATOM 4502 O O . VAL A 1 560 ? 18.752 -0.359 -29.483 1.00 95.06 560 VAL A O 1
ATOM 4505 N N . ARG A 1 561 ? 17.756 1.260 -28.295 1.00 95.56 561 ARG A N 1
ATOM 4506 C CA . ARG A 1 561 ? 18.552 2.348 -28.884 1.00 95.56 561 ARG A CA 1
ATOM 4507 C C . ARG A 1 561 ? 20.046 2.159 -28.632 1.00 95.56 561 ARG A C 1
ATOM 4509 O O . ARG A 1 561 ? 20.816 2.299 -29.579 1.00 95.56 561 ARG A O 1
ATOM 4516 N N . HIS A 1 562 ? 20.432 1.808 -27.407 1.00 94.69 562 HIS A N 1
ATOM 4517 C CA . HIS A 1 562 ? 21.827 1.572 -27.035 1.00 94.69 562 HIS A CA 1
ATOM 4518 C C . HIS A 1 562 ? 22.437 0.403 -27.826 1.00 94.69 562 HIS A C 1
ATOM 4520 O O . HIS A 1 562 ? 23.417 0.562 -28.552 1.00 94.69 562 HIS A O 1
ATOM 4526 N N . GLU A 1 563 ? 21.814 -0.774 -27.765 1.00 95.38 563 GLU A N 1
ATOM 4527 C CA . GLU A 1 563 ? 22.312 -1.974 -28.448 1.00 95.38 563 GLU A CA 1
ATOM 4528 C C . GLU A 1 563 ? 22.301 -1.813 -29.977 1.00 95.38 563 GLU A C 1
ATOM 4530 O O . GLU A 1 563 ? 23.188 -2.292 -30.685 1.00 95.38 563 GLU A O 1
ATOM 4535 N N . PHE A 1 564 ? 21.331 -1.070 -30.514 1.00 96.56 564 PHE A N 1
ATOM 4536 C CA . PHE A 1 564 ? 21.305 -0.752 -31.936 1.00 96.56 564 PHE A CA 1
ATOM 4537 C C . PHE A 1 564 ? 22.443 0.197 -32.338 1.00 96.56 564 PHE A C 1
ATOM 4539 O O . PHE A 1 564 ? 23.001 0.040 -33.422 1.00 96.56 564 PHE A O 1
ATOM 4546 N N . GLY A 1 565 ? 22.868 1.109 -31.458 1.00 94.19 565 GLY A N 1
ATOM 4547 C CA . GLY A 1 565 ? 24.074 1.916 -31.662 1.00 94.19 565 GLY A CA 1
ATOM 4548 C C . GLY A 1 565 ? 25.329 1.053 -31.820 1.00 94.19 565 GLY A C 1
ATOM 4549 O O . GLY A 1 565 ? 26.110 1.246 -32.756 1.00 94.19 565 GLY A O 1
ATOM 4550 N N . HIS A 1 566 ? 25.479 0.018 -30.989 1.00 92.38 566 HIS A N 1
ATOM 4551 C CA . HIS A 1 566 ? 26.535 -0.986 -31.152 1.00 92.38 566 HIS A CA 1
ATOM 4552 C C . HIS A 1 566 ? 26.433 -1.754 -32.477 1.00 92.38 566 HIS A C 1
ATOM 4554 O O . HIS A 1 566 ? 27.441 -1.963 -33.160 1.00 92.38 566 HIS A O 1
ATOM 4560 N N . ALA A 1 567 ? 25.222 -2.125 -32.898 1.00 93.75 567 ALA A N 1
ATOM 4561 C CA . ALA A 1 567 ? 24.994 -2.778 -34.189 1.00 93.75 567 ALA A CA 1
ATOM 4562 C C . ALA A 1 567 ? 25.292 -1.867 -35.396 1.00 93.75 567 ALA A C 1
ATOM 4564 O O . ALA A 1 567 ? 25.552 -2.361 -36.493 1.00 93.75 567 ALA A O 1
ATOM 4565 N N . LEU A 1 568 ? 25.311 -0.546 -35.207 1.00 93.12 568 LEU A N 1
ATOM 4566 C CA . LEU A 1 568 ? 25.763 0.430 -36.205 1.00 93.12 568 LEU A CA 1
ATOM 4567 C C . LEU A 1 568 ? 27.284 0.658 -36.190 1.00 93.12 568 LEU A C 1
ATOM 4569 O O . LEU A 1 568 ? 27.807 1.305 -37.100 1.00 93.12 568 LEU A O 1
ATOM 4573 N N . GLY A 1 569 ? 27.990 0.093 -35.205 1.00 88.62 569 GLY A N 1
ATOM 4574 C CA . GLY A 1 569 ? 29.446 0.153 -35.065 1.00 88.62 569 GLY A CA 1
ATOM 4575 C C . GLY A 1 569 ? 29.951 1.114 -33.987 1.00 88.62 569 GLY A C 1
ATOM 4576 O O . GLY A 1 569 ? 31.163 1.305 -33.887 1.00 88.62 569 GLY A O 1
ATOM 4577 N N . LEU A 1 570 ? 29.070 1.718 -33.180 1.00 89.94 570 LEU A N 1
ATOM 4578 C CA . LEU A 1 570 ? 29.492 2.589 -32.082 1.00 89.94 570 LEU A CA 1
ATOM 4579 C C . LEU A 1 570 ? 30.075 1.788 -30.916 1.00 89.94 570 LEU A C 1
ATOM 4581 O O . LEU A 1 570 ? 29.585 0.718 -30.559 1.00 89.94 570 LEU A O 1
ATOM 4585 N N . ALA A 1 571 ? 31.120 2.337 -30.302 1.00 86.56 571 ALA A N 1
ATOM 4586 C CA . ALA A 1 571 ? 31.640 1.866 -29.024 1.00 86.56 571 ALA A CA 1
ATOM 4587 C C . ALA A 1 571 ? 30.924 2.569 -27.861 1.00 86.56 571 ALA A C 1
ATOM 4589 O O . ALA A 1 571 ? 30.099 3.454 -28.078 1.00 86.56 571 ALA A O 1
ATOM 4590 N N . HIS A 1 572 ? 31.257 2.197 -26.625 1.00 85.06 572 HIS A N 1
ATOM 4591 C CA . HIS A 1 572 ? 30.746 2.922 -25.468 1.00 85.06 572 HIS A CA 1
ATOM 4592 C C . HIS A 1 572 ? 31.234 4.377 -25.444 1.00 85.06 572 HIS A C 1
ATOM 4594 O O . HIS A 1 572 ? 32.375 4.679 -25.823 1.00 85.06 572 HIS A O 1
ATOM 4600 N N . SER A 1 573 ? 30.363 5.250 -24.951 1.00 84.94 573 SER A N 1
ATOM 4601 C CA . SER A 1 573 ? 30.674 6.638 -24.636 1.00 84.94 573 SER A CA 1
ATOM 4602 C C . SER A 1 573 ? 31.443 6.760 -23.328 1.00 84.94 573 SER A C 1
ATOM 4604 O O . SER A 1 573 ? 31.290 5.955 -22.406 1.00 84.94 573 SER A O 1
ATOM 4606 N N . THR A 1 574 ? 32.293 7.782 -23.251 1.00 79.88 574 THR A N 1
ATOM 4607 C CA . THR A 1 574 ? 32.952 8.198 -22.007 1.00 79.88 574 THR A CA 1
ATOM 4608 C C . THR A 1 574 ? 32.085 9.126 -21.154 1.00 79.88 574 THR A C 1
ATOM 4610 O O . THR A 1 574 ? 32.418 9.358 -19.992 1.00 79.88 574 THR A O 1
ATOM 4613 N N . ASP A 1 575 ? 31.024 9.692 -21.728 1.00 78.88 575 ASP A N 1
ATOM 4614 C CA . ASP A 1 575 ? 30.087 10.583 -21.043 1.00 78.88 575 ASP A CA 1
ATOM 4615 C C . ASP A 1 575 ? 29.000 9.762 -20.344 1.00 78.88 575 ASP A C 1
ATOM 4617 O O . ASP A 1 575 ? 28.355 8.953 -20.996 1.00 78.88 575 ASP A O 1
ATOM 4621 N N . SER A 1 576 ? 28.807 9.953 -19.034 1.00 73.88 576 SER A N 1
ATOM 4622 C CA . SER A 1 576 ? 27.867 9.158 -18.229 1.00 73.88 576 SER A CA 1
ATOM 4623 C C . SER A 1 576 ? 26.395 9.381 -18.564 1.00 73.88 576 SER A C 1
ATOM 4625 O O . SER A 1 576 ? 25.546 8.600 -18.138 1.00 73.88 576 SER A O 1
ATOM 4627 N N . GLU A 1 577 ? 26.100 10.452 -19.292 1.00 74.81 577 GLU A N 1
ATOM 4628 C CA . GLU A 1 577 ? 24.741 10.922 -19.566 1.00 74.81 577 GLU A CA 1
ATOM 4629 C C . GLU A 1 577 ? 24.330 10.684 -21.026 1.00 74.81 577 GLU A C 1
ATOM 4631 O O . GLU A 1 577 ? 23.191 10.950 -21.410 1.00 74.81 577 GLU A O 1
ATOM 4636 N N . ASP A 1 578 ? 25.251 10.155 -21.832 1.00 84.69 578 ASP A N 1
ATOM 4637 C CA . ASP A 1 578 ? 25.031 9.818 -23.230 1.00 84.69 578 ASP A CA 1
ATOM 4638 C C . ASP A 1 578 ? 24.370 8.440 -23.386 1.00 84.69 578 ASP A C 1
ATOM 4640 O O . ASP A 1 578 ? 24.568 7.528 -22.575 1.00 84.69 578 ASP A O 1
ATOM 4644 N N . LEU A 1 579 ? 23.598 8.277 -24.465 1.00 89.56 579 LEU A N 1
ATOM 4645 C CA . LEU A 1 579 ? 22.905 7.031 -24.781 1.00 89.56 579 LEU A CA 1
ATOM 4646 C C . LEU A 1 579 ? 23.867 5.842 -24.805 1.00 89.56 579 LEU A C 1
ATOM 4648 O O . LEU A 1 579 ? 23.501 4.775 -24.321 1.00 89.56 579 LEU A O 1
ATOM 4652 N N . MET A 1 580 ? 25.076 6.014 -25.348 1.00 90.25 580 MET A N 1
ATOM 4653 C CA . MET A 1 580 ? 26.050 4.937 -25.524 1.00 90.25 580 MET A CA 1
ATOM 4654 C C . MET A 1 580 ? 26.924 4.689 -24.287 1.00 90.25 580 MET A C 1
ATOM 4656 O O . MET A 1 580 ? 27.891 3.926 -24.358 1.00 90.25 580 MET A O 1
ATOM 4660 N N . TYR A 1 581 ? 26.626 5.289 -23.134 1.00 87.06 581 TYR A N 1
ATOM 4661 C CA . TYR A 1 581 ? 27.324 4.973 -21.886 1.00 87.06 581 TYR A CA 1
ATOM 4662 C C . TYR A 1 581 ? 26.924 3.589 -21.340 1.00 87.06 581 TYR A C 1
ATOM 4664 O O . TYR A 1 581 ? 25.754 3.229 -21.429 1.00 87.06 581 TYR A O 1
ATOM 4672 N N . PRO A 1 582 ? 27.825 2.802 -20.712 1.00 81.62 582 PRO A N 1
ATOM 4673 C CA . PRO A 1 582 ? 27.492 1.444 -20.259 1.00 81.62 582 PRO A CA 1
ATOM 4674 C C . PRO A 1 582 ? 26.371 1.366 -19.204 1.00 81.62 582 PRO A C 1
ATOM 4676 O O . PRO A 1 582 ? 25.694 0.344 -19.093 1.00 81.62 582 PRO A O 1
ATOM 4679 N N . ILE A 1 583 ? 26.199 2.415 -18.386 1.00 79.00 583 ILE A N 1
ATOM 4680 C CA . ILE A 1 583 ? 25.179 2.478 -17.323 1.00 79.00 583 ILE A CA 1
ATOM 4681 C C . ILE A 1 583 ? 24.420 3.800 -17.411 1.00 79.00 583 ILE A C 1
ATOM 4683 O O . ILE A 1 583 ? 24.821 4.787 -16.799 1.00 79.00 583 ILE A O 1
ATOM 4687 N N . PHE A 1 584 ? 23.318 3.820 -18.144 1.00 67.12 584 PHE A N 1
ATOM 4688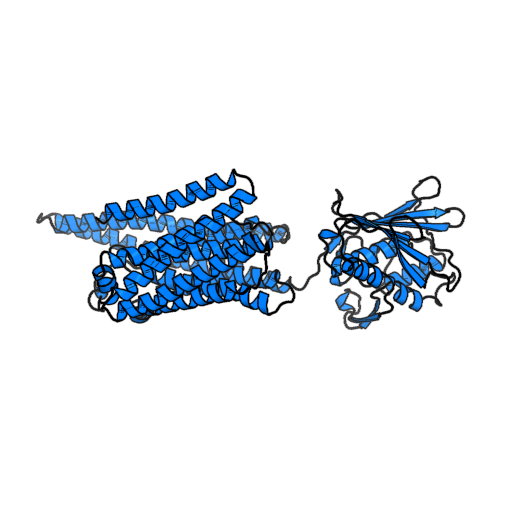 C CA . PHE A 1 584 ? 22.632 5.047 -18.543 1.00 67.12 584 PHE A CA 1
ATOM 4689 C C . PHE A 1 584 ? 21.219 5.132 -17.964 1.00 67.12 584 PHE A C 1
ATOM 4691 O O . PHE A 1 584 ? 20.635 4.149 -17.507 1.00 67.12 584 PHE A O 1
ATOM 4698 N N . HIS A 1 585 ? 20.661 6.336 -17.968 1.00 72.00 585 HIS A N 1
ATOM 4699 C CA . HIS A 1 585 ? 19.330 6.617 -17.444 1.00 72.00 585 HIS A CA 1
ATOM 4700 C C . HIS A 1 585 ? 18.259 6.425 -18.527 1.00 72.00 585 HIS A C 1
ATOM 4702 O O . HIS A 1 585 ? 18.314 7.048 -19.586 1.00 72.00 585 HIS A O 1
ATOM 4708 N N . SER A 1 586 ? 17.246 5.599 -18.249 1.00 71.19 586 SER A N 1
ATOM 4709 C CA . SER A 1 586 ? 16.204 5.230 -19.221 1.00 71.19 586 SER A CA 1
ATOM 4710 C C . SER A 1 586 ? 15.427 6.422 -19.799 1.00 71.19 586 SER A C 1
ATOM 4712 O O . SER A 1 586 ? 15.066 6.417 -20.974 1.00 71.19 586 SER A O 1
ATOM 4714 N N . THR A 1 587 ? 15.217 7.482 -19.013 1.00 66.00 587 THR A N 1
ATOM 4715 C CA . THR A 1 587 ? 14.500 8.700 -19.437 1.00 66.00 587 THR A CA 1
ATOM 4716 C C . THR A 1 587 ? 15.338 9.649 -20.291 1.00 66.00 587 THR A C 1
ATOM 4718 O O . THR A 1 587 ? 14.771 10.503 -20.968 1.00 66.00 587 THR A O 1
ATOM 4721 N N . HIS A 1 588 ? 16.665 9.506 -20.269 1.00 71.06 588 HIS A N 1
ATOM 4722 C CA . HIS A 1 588 ? 17.613 10.325 -21.035 1.00 71.06 588 HIS A CA 1
ATOM 4723 C C . HIS A 1 588 ? 18.206 9.560 -22.228 1.00 71.06 588 HIS A C 1
ATOM 4725 O O . HIS A 1 588 ? 19.046 10.088 -22.947 1.00 71.06 588 HIS A O 1
ATOM 4731 N N . ALA A 1 589 ? 17.733 8.335 -22.478 1.00 81.50 589 ALA A N 1
ATOM 4732 C CA . ALA A 1 589 ? 18.180 7.462 -23.559 1.00 81.50 589 ALA A CA 1
ATOM 4733 C C . ALA A 1 589 ? 17.602 7.883 -24.922 1.00 81.50 589 ALA A C 1
ATOM 4735 O O . ALA A 1 589 ? 16.765 7.196 -25.523 1.00 81.50 589 ALA A O 1
ATOM 4736 N N . VAL A 1 590 ? 18.037 9.048 -25.388 1.00 88.12 590 VAL A N 1
ATOM 4737 C CA . VAL A 1 590 ? 17.722 9.636 -26.692 1.00 88.12 590 VAL A CA 1
ATOM 4738 C C . VAL A 1 590 ? 19.012 9.801 -27.484 1.00 88.12 590 VAL A C 1
ATOM 4740 O O . VAL A 1 590 ? 20.067 10.020 -26.900 1.00 88.12 590 VAL A O 1
ATOM 4743 N N . ILE A 1 591 ? 18.936 9.701 -28.810 1.00 93.25 591 ILE A N 1
ATOM 4744 C CA . ILE A 1 591 ? 20.138 9.770 -29.650 1.00 93.25 591 ILE A CA 1
ATOM 4745 C C . ILE A 1 591 ? 20.606 11.223 -29.703 1.00 93.25 591 ILE A C 1
ATOM 4747 O O . ILE A 1 591 ? 19.850 12.116 -30.115 1.00 93.25 591 ILE A O 1
ATOM 4751 N N . SER A 1 592 ? 21.836 11.445 -29.255 1.00 89.94 592 SER A N 1
ATOM 4752 C CA . SER A 1 592 ? 22.439 12.752 -29.042 1.00 89.94 592 SER A CA 1
ATOM 4753 C C . SER A 1 592 ? 23.247 13.224 -30.255 1.00 89.94 592 SER A C 1
ATOM 4755 O O . SER A 1 592 ? 23.534 12.486 -31.197 1.00 89.94 592 SER A O 1
ATOM 4757 N N . GLU A 1 593 ? 23.645 14.496 -30.243 1.00 88.50 593 GLU A N 1
ATOM 4758 C CA . GLU A 1 593 ? 24.626 15.006 -31.208 1.00 88.50 593 GLU A CA 1
ATOM 4759 C C . GLU A 1 593 ? 25.986 14.302 -31.064 1.00 88.50 593 GLU A C 1
ATOM 4761 O O . GLU A 1 593 ? 26.664 14.102 -32.067 1.00 88.50 593 GLU A O 1
ATOM 4766 N N . CYS A 1 594 ? 26.357 13.866 -29.851 1.00 88.06 594 CYS A N 1
ATOM 4767 C CA . CYS A 1 594 ? 27.598 13.121 -29.640 1.00 88.06 594 CYS A CA 1
ATOM 4768 C C . CYS A 1 594 ? 27.567 11.770 -30.367 1.00 88.06 594 CYS A C 1
ATOM 4770 O O . CYS A 1 594 ? 28.523 11.430 -31.069 1.00 88.06 594 CYS A O 1
ATOM 4772 N N . ASP A 1 595 ? 26.450 11.045 -30.273 1.00 91.69 595 ASP A N 1
ATOM 4773 C CA . ASP A 1 595 ? 26.241 9.789 -31.000 1.00 91.69 595 ASP A CA 1
ATOM 4774 C C . ASP A 1 595 ? 26.386 9.988 -32.514 1.00 91.69 595 ASP A C 1
ATOM 4776 O O . ASP A 1 595 ? 27.047 9.216 -33.216 1.00 91.69 595 ASP A O 1
ATOM 4780 N N . LEU A 1 596 ? 25.794 11.067 -33.030 1.00 93.62 596 LEU A N 1
ATOM 4781 C CA . LEU A 1 596 ? 25.848 11.412 -34.447 1.00 93.62 596 LEU A CA 1
ATOM 4782 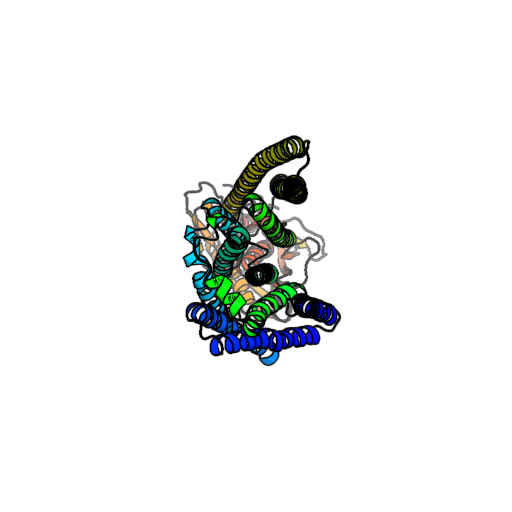C C . LEU A 1 596 ? 27.255 11.800 -34.903 1.00 93.62 596 LEU A C 1
ATOM 4784 O O . LEU A 1 596 ? 27.698 11.349 -35.960 1.00 93.62 596 LEU A O 1
ATOM 4788 N N . ASP A 1 597 ? 27.983 12.588 -34.115 1.00 90.81 597 ASP A N 1
ATOM 4789 C CA . ASP A 1 597 ? 29.374 12.942 -34.398 1.00 90.81 597 ASP A CA 1
ATOM 4790 C C . ASP A 1 597 ? 30.284 11.710 -34.381 1.00 90.81 597 ASP A C 1
ATOM 4792 O O . ASP A 1 597 ? 31.200 11.596 -35.207 1.00 90.81 597 ASP A O 1
ATOM 4796 N N . ALA A 1 598 ? 30.007 10.748 -33.499 1.00 90.44 598 ALA A N 1
ATOM 4797 C CA . ALA A 1 598 ? 30.702 9.471 -33.475 1.00 90.44 598 ALA A CA 1
ATOM 4798 C C . ALA A 1 598 ? 30.451 8.659 -34.752 1.00 90.44 598 ALA A C 1
ATOM 4800 O O . ALA A 1 598 ? 31.413 8.171 -35.353 1.00 90.44 598 ALA A O 1
ATOM 4801 N N . ILE A 1 599 ? 29.200 8.587 -35.227 1.00 92.88 599 ILE A N 1
ATOM 4802 C CA . ILE A 1 599 ? 28.871 7.976 -36.525 1.00 92.88 599 ILE A CA 1
ATOM 4803 C C . ILE A 1 599 ? 29.587 8.709 -37.666 1.00 92.88 599 ILE A C 1
ATOM 4805 O O . ILE A 1 599 ? 30.214 8.067 -38.509 1.00 92.88 599 ILE A O 1
ATOM 4809 N N . ILE A 1 600 ? 29.555 10.045 -37.700 1.00 92.69 600 ILE A N 1
ATOM 4810 C CA . ILE A 1 600 ? 30.233 10.829 -38.743 1.00 92.69 600 ILE A CA 1
ATOM 4811 C C . ILE A 1 600 ? 31.729 10.517 -38.758 1.00 92.69 600 ILE A C 1
ATOM 4813 O O . ILE A 1 600 ? 32.304 10.262 -39.816 1.00 92.69 600 ILE A O 1
ATOM 4817 N N . SER A 1 601 ? 32.365 10.519 -37.589 1.00 90.19 601 SER A N 1
ATOM 4818 C CA . SER A 1 601 ? 33.786 10.213 -37.430 1.00 90.19 601 SER A CA 1
ATOM 4819 C C . SER A 1 601 ? 34.115 8.802 -37.929 1.00 90.19 601 SER A C 1
ATOM 4821 O O . SER A 1 601 ? 35.040 8.621 -38.730 1.00 90.19 601 SER A O 1
ATOM 4823 N N . LEU A 1 602 ? 33.306 7.817 -37.530 1.00 89.62 602 LEU A N 1
ATOM 4824 C CA . LEU A 1 602 ? 33.433 6.419 -37.929 1.00 89.62 602 LEU A CA 1
ATOM 4825 C C . LEU A 1 602 ? 33.357 6.263 -39.460 1.00 89.62 602 LEU A C 1
ATOM 4827 O O . LEU A 1 602 ? 34.286 5.743 -40.080 1.00 89.62 602 LEU A O 1
ATOM 4831 N N . TYR A 1 603 ? 32.325 6.819 -40.100 1.00 90.75 603 TYR A N 1
ATOM 4832 C CA . TYR A 1 603 ? 32.146 6.766 -41.560 1.00 90.75 603 TYR A CA 1
ATOM 4833 C C . TYR A 1 603 ? 33.027 7.759 -42.338 1.00 90.75 603 TYR A C 1
ATOM 4835 O O . TYR A 1 603 ? 33.023 7.771 -43.570 1.00 90.75 603 TYR A O 1
ATOM 4843 N N . ASN A 1 604 ? 33.844 8.554 -41.645 1.00 90.19 604 ASN A N 1
ATOM 4844 C CA . ASN A 1 604 ? 34.926 9.347 -42.230 1.00 90.19 604 ASN A CA 1
ATOM 4845 C C . ASN A 1 604 ? 36.293 8.644 -42.142 1.00 90.19 604 ASN A C 1
ATOM 4847 O O . ASN A 1 604 ? 37.286 9.169 -42.658 1.00 90.19 604 ASN A O 1
ATOM 4851 N N . GLY A 1 605 ? 36.345 7.437 -41.567 1.00 82.81 605 GLY A N 1
ATOM 4852 C CA . GLY A 1 605 ? 37.541 6.597 -41.482 1.00 82.81 605 GLY A CA 1
ATOM 4853 C C . GLY A 1 605 ? 38.365 6.797 -40.209 1.00 82.81 605 GLY A C 1
ATOM 4854 O O . GLY A 1 605 ? 39.562 6.489 -40.202 1.00 82.81 605 GLY A O 1
ATOM 4855 N N . ALA A 1 606 ? 37.766 7.340 -39.145 1.00 80.62 606 ALA A N 1
ATOM 4856 C CA . ALA A 1 606 ? 38.404 7.387 -37.836 1.00 80.62 606 ALA A CA 1
ATOM 4857 C C . ALA A 1 606 ? 38.535 5.980 -37.234 1.00 80.62 606 ALA A C 1
ATOM 4859 O O . ALA A 1 606 ? 37.675 5.125 -37.417 1.00 80.62 606 ALA A O 1
ATOM 4860 N N . LYS A 1 607 ? 39.618 5.756 -36.479 1.00 72.69 607 LYS A N 1
ATOM 4861 C CA . LYS A 1 607 ? 39.948 4.453 -35.875 1.00 72.69 607 LYS A CA 1
ATOM 4862 C C . LYS A 1 607 ? 39.722 4.391 -34.363 1.00 72.69 607 LYS A C 1
ATOM 4864 O O . LYS A 1 607 ? 40.409 3.636 -33.681 1.00 72.69 607 LYS A O 1
ATOM 4869 N N . SER A 1 608 ? 38.852 5.250 -33.836 1.00 66.12 608 SER A N 1
ATOM 4870 C CA . SER A 1 608 ? 38.613 5.331 -32.393 1.00 66.12 608 SER A CA 1
ATOM 4871 C C . SER A 1 608 ? 37.891 4.081 -31.899 1.00 66.12 608 SER A C 1
ATOM 4873 O O . SER A 1 608 ? 36.958 3.617 -32.545 1.00 66.12 608 SER A O 1
ATOM 4875 N N . THR A 1 609 ? 38.311 3.563 -30.747 1.00 63.25 609 THR A N 1
ATOM 4876 C CA . THR A 1 609 ? 37.649 2.456 -30.039 1.00 63.25 609 THR A CA 1
ATOM 4877 C C . THR A 1 609 ? 36.684 2.941 -28.957 1.00 63.25 609 THR A C 1
ATOM 4879 O O . THR A 1 609 ? 36.143 2.124 -28.223 1.00 63.25 609 THR A O 1
ATOM 4882 N N . GLU A 1 610 ? 36.502 4.257 -28.832 1.00 63.09 610 GLU A N 1
ATOM 4883 C CA . GLU A 1 610 ? 35.638 4.913 -27.845 1.00 63.09 610 GLU A CA 1
ATOM 4884 C C . GLU A 1 610 ? 34.896 6.089 -28.491 1.00 63.09 610 GLU A C 1
ATOM 4886 O O . GLU A 1 610 ? 35.428 6.749 -29.399 1.00 63.09 610 GLU A O 1
ATOM 4891 N N . VAL A 1 611 ? 33.685 6.362 -28.002 1.00 67.38 611 VAL A N 1
ATOM 4892 C CA . VAL A 1 611 ? 32.919 7.567 -28.336 1.00 67.38 611 VAL A CA 1
ATOM 4893 C C . VAL A 1 611 ? 33.323 8.673 -27.360 1.00 67.38 611 VAL A C 1
ATOM 4895 O O . VAL A 1 611 ? 33.069 8.592 -26.161 1.00 67.38 611 VAL A O 1
ATOM 4898 N N . VAL A 1 612 ? 34.012 9.697 -27.872 1.00 73.88 612 VAL A N 1
ATOM 4899 C CA . VAL A 1 612 ? 34.497 10.824 -27.063 1.00 73.88 612 VAL A CA 1
ATOM 4900 C C . VAL A 1 612 ? 33.592 12.027 -27.286 1.00 73.88 612 VAL A C 1
ATOM 4902 O O . VAL A 1 612 ? 33.754 12.753 -28.271 1.00 73.88 612 VAL A O 1
ATOM 4905 N N . CYS A 1 613 ? 32.682 12.266 -26.346 1.00 70.25 613 CYS A N 1
ATOM 4906 C CA . CYS A 1 613 ? 31.859 13.469 -26.329 1.00 70.25 613 CYS A CA 1
ATOM 4907 C C . CYS A 1 613 ? 32.697 14.672 -25.886 1.00 70.25 613 CYS A C 1
ATOM 4909 O O . CYS A 1 613 ? 33.351 14.652 -24.842 1.00 70.25 613 CYS A O 1
ATOM 4911 N N . ARG A 1 614 ? 32.714 15.732 -26.699 1.00 60.59 614 ARG A N 1
ATOM 4912 C CA . ARG A 1 614 ? 33.300 17.025 -26.324 1.00 60.59 614 ARG A CA 1
ATOM 4913 C C . ARG A 1 614 ? 32.150 17.990 -26.067 1.00 60.59 614 ARG A C 1
ATOM 4915 O O . ARG A 1 614 ? 31.467 18.361 -27.016 1.00 60.59 614 ARG A O 1
ATOM 4922 N N . HIS A 1 615 ? 31.935 18.343 -24.803 1.00 55.38 615 HIS A N 1
ATOM 4923 C CA . HIS A 1 615 ? 30.996 19.398 -24.418 1.00 55.38 615 HIS A CA 1
ATOM 4924 C C . HIS A 1 615 ? 31.567 20.789 -24.679 1.00 55.38 615 HIS A C 1
ATOM 4926 O O . HIS A 1 615 ? 32.792 20.978 -24.466 1.00 55.38 615 HIS A O 1
#

pLDDT: mean 75.47, std 16.05, range [31.36, 98.38]

=== Feature glossary ===
Legend for the data blocks above and below:

— What the protein is —

Sequence gives the chain of amino acids in standard one-letter code (A=alanine, C=cysteine, …, Y=tyrosine), read N→C. It is the only feature that is directly encoded by the gene; all structural features are derived from the folded form of this sequence.

The annotation block draws on four external resources. InterPro: which protein families and domains the sequence belongs to. GO: standardized terms for what the protein does, what process it participates in, and where in the cell it acts. CATH: which structural fold it has in the CATH hierarchy. Organism: the species of origin.

— Where its atoms are —

Atomic coordinates in PDBx/mmCIF format — the same representation the Protein Data Bank distributes. Each line of the _atom_site loop places one backbone atom in Cartesian space (units: ångströms, origin: arbitrary).

Six rendered views show the 3D structure from the faces of a cube — i.e. along ±x, ±y, ±z. Rendering representation is drawn randomly per protein from cartoon (secondary-structure ribbons), sticks (backbone bonds), or molecular surface; coloring is either N→C rainbow (blue at the N-terminus through red at the C-terminus) or one color per chain.

— Local backbone conformation —

DSSP 8-state secondary structure assigns each residue one of H (α-helix), G (3₁₀-helix), I (π-helix), E (extended β-strand), B (isolated β-bridge), T (hydrogen-bonded turn), S (bend), or '-' (coil). The assignment is computed from backbone hydrogen-bond geometry via the Kabsch–Sander algorithm.

P-SEA three-state annotation labels each residue as helix, strand, or coil based purely on the geometry of the Cα trace. It serves as a fallback when the full backbone (and thus DSSP) is unavailable.

φ (phi) and ψ (psi) are the two rotatable backbone dihedrals per residue: φ is the C(i-1)–N–Cα–C torsion, ψ is the N–Cα–C–N(i+1) torsion, both in degrees on (−180°, 180°]. α-helical residues cluster near (−60°, −45°); β-strand residues near (−120°, +130°). A Ramachandran plot is simply a scatter of (φ, ψ) for every residue.

— Global shape and packing —

Radius of gyration (Rg) is the root-mean-square distance of Cα atoms from their centroid — a single number for overall size and compactness. A globular domain of N residues has Rg ≈ 2.2·N^0.38 Å; an extended or disordered chain has a much larger Rg. The Cα contact count is the number of residue pairs whose Cα atoms are within 8 Å and are more than four positions apart in sequence — a standard proxy for tertiary packing density. The bounding box is the smallest axis-aligned box enclosing all Cα atoms.

Accessible surface area quantifies burial. A residue with SASA near zero is packed into the hydrophobic core; one with SASA >100 Å² sits on the surface. Computed here via the Shrake–Rupley numerical algorithm with a 1.4 Å probe.

The contact map is a binary N×N matrix image: pixel (i, j) is dark where Cα_i and Cα_j are within 8 Å and |i−j|>4. Because the |i−j|>4 filter removes local helical contacts, off-diagonal stripes parallel to the main diagonal indicate parallel β-sheets; stripes perpendicular to it indicate antiparallel β-sheets. The Ramachandran plot scatters every residue's (φ, ψ) pair against the sterically allowed regions. The PAE heatmap renders the predicted-aligned-error matrix.

— Structural neighborhood —

A 3Di character summarizes, for each residue, the relative orientation of the Cα frame of its nearest spatial neighbor. Because it encodes fold topology rather than chemistry, 3Di alignments detect remote structural similarity that sequence alignment misses.

Structural nearest neighbors (via Foldseek easy-search vs the PDB). Reported per hit: target PDB id, E-value, and alignment TM-score. A TM-score above ~0.5 is the conventional threshold for 'same fold'.

— Confidence and disorder —

For AlphaFold models, the B-factor field carries pLDDT — the model's own estimate of local accuracy on a 0–100 scale. Regions with pLDDT<50 should be treated as essentially unmodeled; they often correspond to intrinsically disordered segments.

B-factor (Debye–Waller factor) reflects atomic displacement in the crystal lattice. It is an experimental observable (units Å²), not a prediction; low values mean the atom is pinned down, high values mean it moves or is heterogeneous across the crystal.

Predicted Aligned Error (PAE) is an AlphaFold confidence matrix: entry (i, j) is the expected error in the position of residue j, in ångströms, when the prediction is superimposed on the true structure at residue i. Low PAE within a block of residues means that block is internally rigid and well-predicted; high PAE between two blocks means their relative placement is uncertain even if each block individually is confident.